Protein AF-A0A9P5LHM4-F1 (afdb_monomer_lite)

Structure (mmCIF, N/CA/C/O backbone):
data_AF-A0A9P5LHM4-F1
#
_entry.id   AF-A0A9P5LHM4-F1
#
loop_
_atom_site.group_PDB
_atom_site.id
_atom_site.type_symbol
_atom_site.label_atom_id
_atom_site.label_alt_id
_atom_site.label_comp_id
_atom_site.label_asym_id
_atom_site.label_entity_id
_atom_site.label_seq_id
_atom_site.pdbx_PDB_ins_code
_atom_site.Cartn_x
_atom_site.Cartn_y
_atom_site.Cartn_z
_atom_site.occupancy
_atom_site.B_iso_or_equiv
_atom_site.auth_seq_id
_atom_site.auth_comp_id
_atom_site.auth_asym_id
_atom_site.auth_atom_id
_atom_site.pdbx_PDB_model_num
ATOM 1 N N . MET A 1 1 ? -13.027 7.446 21.772 1.00 63.22 1 MET A N 1
ATOM 2 C CA . MET A 1 1 ? -14.160 8.403 21.860 1.00 63.22 1 MET A CA 1
ATOM 3 C C . MET A 1 1 ? -15.084 8.109 20.691 1.00 63.22 1 MET A C 1
ATOM 5 O O . MET A 1 1 ? -14.655 8.368 19.573 1.00 63.22 1 MET A O 1
ATOM 9 N N . PRO A 1 2 ? -16.276 7.528 20.906 1.00 82.62 2 PRO A N 1
ATOM 10 C CA . PRO A 1 2 ? -17.196 7.209 19.815 1.00 82.62 2 PRO A CA 1
ATOM 11 C C . PRO A 1 2 ? -17.713 8.481 19.130 1.00 82.62 2 PRO A C 1
ATOM 13 O O . PRO A 1 2 ? -17.819 9.539 19.759 1.00 82.62 2 PRO A O 1
ATOM 16 N N . PHE A 1 3 ? -18.059 8.381 17.847 1.00 92.81 3 PHE A N 1
ATOM 17 C CA . PHE A 1 3 ? -18.755 9.456 17.143 1.00 92.81 3 PHE A CA 1
ATOM 18 C C . PHE A 1 3 ? -20.231 9.526 17.564 1.00 92.81 3 PHE A C 1
ATOM 20 O O . PHE A 1 3 ? -20.843 8.526 17.933 1.00 92.81 3 PHE A O 1
ATOM 27 N N . ASN A 1 4 ? -20.813 10.727 17.521 1.00 93.38 4 ASN A N 1
ATOM 28 C CA . ASN A 1 4 ? -22.238 10.923 17.798 1.00 93.38 4 ASN A CA 1
ATOM 29 C C . ASN A 1 4 ? -23.108 10.531 16.590 1.00 93.38 4 ASN A C 1
ATOM 31 O O . ASN A 1 4 ? -22.633 10.471 15.455 1.00 93.38 4 ASN A O 1
ATOM 35 N N . ALA A 1 5 ? -24.404 10.316 16.833 1.00 95.25 5 ALA A N 1
ATOM 36 C CA . ALA A 1 5 ? -25.361 9.882 15.815 1.00 95.25 5 ALA A CA 1
ATOM 37 C C . ALA A 1 5 ? -25.428 10.813 14.587 1.00 95.25 5 ALA A C 1
ATOM 39 O O . ALA A 1 5 ? -25.642 10.337 13.474 1.00 95.25 5 ALA A O 1
ATOM 40 N N . GLN A 1 6 ? -25.205 12.121 14.757 1.00 96.06 6 GLN A N 1
ATOM 41 C CA . GLN A 1 6 ? -25.201 13.082 13.652 1.00 96.06 6 GLN A CA 1
ATOM 42 C C . GLN A 1 6 ? -23.987 12.880 12.729 1.00 96.06 6 GLN A C 1
ATOM 44 O O . GLN A 1 6 ? -24.151 12.862 11.513 1.00 96.06 6 GLN A O 1
ATOM 49 N N . VAL A 1 7 ? -22.791 12.662 13.291 1.00 96.69 7 VAL A N 1
ATOM 50 C CA . VAL A 1 7 ? -21.578 12.323 12.519 1.00 96.69 7 VAL A CA 1
ATOM 51 C C . VAL A 1 7 ? -21.738 10.969 11.825 1.00 96.69 7 VAL A C 1
ATOM 53 O O . VAL A 1 7 ? -21.475 10.867 10.632 1.00 96.69 7 VAL A O 1
ATOM 56 N N . LEU A 1 8 ? -22.236 9.950 12.533 1.00 98.19 8 LEU A N 1
ATOM 57 C CA . LEU A 1 8 ? -22.472 8.616 11.963 1.00 98.19 8 LEU A CA 1
ATOM 58 C C . LEU A 1 8 ? -23.497 8.643 10.814 1.00 98.19 8 LEU A C 1
ATOM 60 O O . LEU A 1 8 ? -23.310 7.965 9.806 1.00 98.19 8 LEU A O 1
ATOM 64 N N . SER A 1 9 ? -24.560 9.447 10.939 1.00 98.25 9 SER A N 1
ATOM 65 C CA . SER A 1 9 ? -25.549 9.645 9.870 1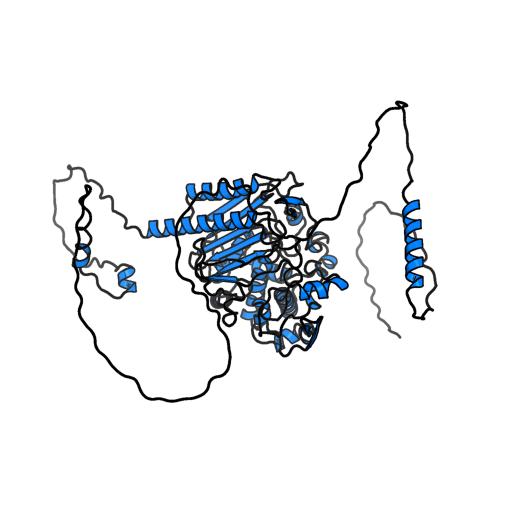.00 98.25 9 SER A CA 1
ATOM 66 C C . SER A 1 9 ? -24.970 10.406 8.674 1.00 98.25 9 SER A C 1
ATOM 68 O O . SER A 1 9 ? -25.300 10.077 7.538 1.00 98.25 9 SER A O 1
ATOM 70 N N . SER A 1 10 ? -24.099 11.389 8.918 1.00 98.50 10 SER A N 1
ATOM 71 C CA . SER A 1 10 ? -23.423 12.162 7.871 1.00 98.50 10 SER A CA 1
ATOM 72 C C . SER A 1 10 ? -22.474 11.278 7.051 1.00 98.50 10 SER A C 1
ATOM 74 O O . SER A 1 10 ? -22.652 11.158 5.842 1.00 98.50 10 SER A O 1
ATOM 76 N N . LEU A 1 11 ? -21.572 10.547 7.718 1.00 98.62 11 LEU A N 1
ATOM 77 C CA . LEU A 1 11 ? -20.643 9.605 7.079 1.00 98.62 11 LEU A CA 1
ATOM 78 C C . LEU A 1 11 ? -21.375 8.512 6.283 1.00 98.62 11 LEU A C 1
ATOM 80 O O . LEU A 1 11 ? -20.972 8.174 5.171 1.00 98.62 11 LEU A O 1
ATOM 84 N N . ARG A 1 12 ? -22.483 7.982 6.825 1.00 98.69 12 ARG A N 1
ATOM 85 C CA . ARG A 1 12 ? -23.341 7.014 6.123 1.00 98.69 12 ARG A CA 1
ATOM 86 C C . ARG A 1 12 ? -23.918 7.603 4.834 1.00 98.69 12 ARG A C 1
ATOM 88 O O . ARG A 1 12 ? -23.756 6.995 3.782 1.00 98.69 12 ARG A O 1
ATOM 95 N N . LYS A 1 13 ? -24.501 8.807 4.899 1.00 98.62 13 LYS A N 1
ATOM 96 C CA . LYS A 1 13 ? -25.061 9.502 3.727 1.00 98.62 13 LYS A CA 1
ATOM 97 C C . LYS A 1 13 ? -24.027 9.748 2.631 1.00 98.62 13 LYS A C 1
ATOM 99 O O . LYS A 1 13 ? -24.372 9.572 1.470 1.00 98.62 13 LYS A O 1
ATOM 104 N N . SER A 1 14 ? -22.789 10.110 2.969 1.00 98.50 14 SER A N 1
ATOM 105 C CA . SER A 1 14 ? -21.719 10.292 1.976 1.00 98.50 14 SER A CA 1
ATOM 106 C C . SER A 1 14 ? -21.415 9.006 1.204 1.00 98.50 14 SER A C 1
ATOM 108 O O . SER A 1 14 ? -21.361 9.012 -0.024 1.00 98.50 14 SER A O 1
ATOM 110 N N . VAL A 1 15 ? -21.273 7.887 1.920 1.00 98.69 15 VAL A N 1
ATOM 111 C CA . VAL A 1 15 ? -20.998 6.565 1.332 1.00 98.69 15 VAL A CA 1
ATOM 112 C C . VAL A 1 15 ? -22.192 6.054 0.513 1.00 98.69 15 VAL A C 1
ATOM 114 O O . VAL A 1 15 ? -21.998 5.564 -0.599 1.00 98.69 15 VAL A O 1
ATOM 117 N N . ASP A 1 16 ? -23.421 6.223 1.016 1.00 98.62 16 ASP A N 1
ATOM 118 C CA . ASP A 1 16 ? -24.655 5.873 0.299 1.00 98.62 16 ASP A CA 1
ATOM 119 C C . ASP A 1 16 ? -24.820 6.705 -0.986 1.00 98.62 16 ASP A C 1
ATOM 121 O O . ASP A 1 16 ? -25.101 6.156 -2.052 1.00 98.62 16 ASP A O 1
ATOM 125 N N . ALA A 1 17 ? -24.597 8.023 -0.916 1.00 98.38 17 ALA A N 1
ATOM 126 C CA . ALA A 1 17 ? -24.705 8.927 -2.059 1.00 98.38 17 ALA A CA 1
ATOM 127 C C . ALA A 1 17 ? -23.652 8.623 -3.135 1.00 98.38 17 ALA A C 1
ATOM 129 O O . ALA A 1 17 ? -23.994 8.548 -4.316 1.00 98.38 17 ALA A O 1
ATOM 130 N N . ALA A 1 18 ? -22.398 8.373 -2.744 1.00 98.00 18 ALA A N 1
ATOM 131 C CA . ALA A 1 18 ? -21.330 8.022 -3.680 1.00 98.00 18 ALA A CA 1
ATOM 132 C C . ALA A 1 18 ? -21.591 6.697 -4.429 1.00 98.00 18 ALA A C 1
ATOM 134 O O . ALA A 1 18 ? -21.129 6.532 -5.559 1.00 98.00 18 ALA A O 1
ATOM 135 N N . CYS A 1 19 ? -22.370 5.784 -3.834 1.00 98.25 19 CYS A N 1
ATOM 136 C CA . CYS A 1 19 ? -22.756 4.506 -4.443 1.00 98.25 19 CYS A CA 1
ATOM 137 C C . CYS A 1 19 ? -24.152 4.508 -5.103 1.00 98.25 19 CYS A C 1
ATOM 139 O O . CYS A 1 19 ? -24.600 3.468 -5.595 1.00 98.25 19 CYS A O 1
ATOM 141 N N . SER A 1 20 ? -24.857 5.647 -5.098 1.00 96.81 20 SER A N 1
ATOM 142 C CA . SER A 1 20 ? -26.255 5.739 -5.551 1.00 96.81 20 SER A CA 1
ATOM 143 C C . SER A 1 20 ? -26.417 5.568 -7.066 1.00 96.81 20 SER A C 1
ATOM 145 O O . SER A 1 20 ? -27.346 4.890 -7.505 1.00 96.81 20 SER A O 1
ATOM 147 N N . ASP A 1 21 ? -25.495 6.112 -7.865 1.00 95.00 21 ASP A N 1
ATOM 148 C CA . ASP A 1 21 ? -25.437 5.871 -9.307 1.00 95.00 21 ASP A CA 1
ATOM 149 C C . ASP A 1 21 ? -24.521 4.683 -9.630 1.00 95.00 21 ASP A C 1
ATOM 151 O O . ASP A 1 21 ? -23.305 4.727 -9.452 1.00 95.00 21 ASP A O 1
ATOM 155 N N . GLN A 1 22 ? -25.125 3.629 -10.169 1.00 93.19 22 GLN A N 1
ATOM 156 C CA . GLN A 1 22 ? -24.453 2.394 -10.568 1.00 93.19 22 GLN A CA 1
ATOM 157 C C . GLN A 1 22 ? -23.825 2.465 -11.975 1.00 93.19 22 GLN A C 1
ATOM 159 O O . GLN A 1 22 ? -23.113 1.535 -12.353 1.00 93.19 22 GLN A O 1
ATOM 164 N N . LYS A 1 23 ? -24.078 3.536 -12.750 1.00 93.38 23 LYS A N 1
ATOM 165 C CA . LYS A 1 23 ? -23.505 3.760 -14.088 1.00 93.38 23 LYS A CA 1
ATOM 166 C C . LYS A 1 23 ? -22.235 4.617 -14.037 1.00 93.38 23 LYS A C 1
ATOM 168 O O . LYS A 1 23 ? -21.245 4.226 -14.645 1.00 93.38 23 LYS A O 1
ATOM 173 N N . THR A 1 24 ? -22.253 5.761 -13.342 1.00 95.62 24 THR A N 1
ATOM 174 C CA . THR A 1 24 ? -21.130 6.731 -13.286 1.00 95.62 24 THR A CA 1
ATOM 175 C C . THR A 1 24 ? -20.666 7.100 -11.869 1.00 95.62 24 THR A C 1
ATOM 177 O O . THR A 1 24 ? -19.673 7.814 -11.711 1.00 95.62 24 THR A O 1
ATOM 180 N N . GLY A 1 25 ? -21.321 6.601 -10.818 1.00 96.31 25 GLY A N 1
ATOM 181 C CA . GLY A 1 25 ? -20.877 6.750 -9.427 1.00 96.31 25 GLY A CA 1
ATOM 182 C C . GLY A 1 25 ? -19.765 5.763 -9.057 1.00 96.31 25 GLY A C 1
ATOM 183 O O . GLY A 1 25 ? -18.826 5.537 -9.824 1.00 96.31 25 GLY A O 1
ATOM 184 N N . ILE A 1 26 ? -19.863 5.178 -7.864 1.00 98.25 26 ILE A N 1
ATOM 185 C CA . ILE A 1 26 ? -19.060 4.037 -7.404 1.00 98.25 26 ILE A CA 1
ATOM 186 C C . ILE A 1 26 ? -19.993 2.809 -7.384 1.00 98.25 26 ILE A C 1
ATOM 188 O O . ILE A 1 26 ? -21.100 2.919 -6.861 1.00 98.25 26 ILE A O 1
ATOM 192 N N . PRO A 1 27 ? -19.612 1.629 -7.918 1.00 96.88 27 PRO A N 1
ATOM 193 C CA . PRO A 1 27 ? -20.540 0.500 -8.000 1.00 96.88 27 PRO A CA 1
ATOM 194 C C . PRO A 1 27 ? -20.841 -0.063 -6.607 1.00 96.88 27 PRO A C 1
ATOM 196 O O . PRO A 1 27 ? -21.985 -0.389 -6.303 1.00 96.88 27 PRO A O 1
ATOM 199 N N . GLY A 1 28 ? -19.842 -0.078 -5.727 1.00 98.25 28 GLY A N 1
ATOM 200 C CA . GLY A 1 28 ? -20.020 -0.202 -4.290 1.00 98.25 28 GLY A CA 1
ATOM 201 C C . GLY A 1 28 ? -18.721 0.074 -3.540 1.00 98.25 28 GLY A C 1
ATOM 202 O O . GLY A 1 28 ? -17.626 -0.091 -4.086 1.00 98.25 28 GLY A O 1
ATOM 203 N N . ALA A 1 29 ? -18.847 0.501 -2.288 1.00 98.62 29 ALA A N 1
ATOM 204 C CA . ALA A 1 29 ? -17.729 0.859 -1.423 1.00 98.62 29 ALA A CA 1
ATOM 205 C C . ALA A 1 29 ? -17.921 0.325 -0.004 1.00 98.62 29 ALA A C 1
ATOM 207 O O . ALA A 1 29 ? -19.048 0.160 0.464 1.00 98.62 29 ALA A O 1
ATOM 208 N N . THR A 1 30 ? -16.804 0.116 0.691 1.00 98.88 30 THR A N 1
ATOM 209 C CA . THR A 1 30 ? -16.757 -0.161 2.131 1.00 98.88 30 THR A CA 1
ATOM 210 C C . THR A 1 30 ? -15.857 0.865 2.796 1.00 98.88 30 THR A C 1
ATOM 212 O O . THR A 1 30 ? -14.770 1.155 2.297 1.00 98.88 30 THR A O 1
ATOM 215 N N . VAL A 1 31 ? -16.302 1.406 3.927 1.00 98.88 31 VAL A N 1
ATOM 216 C CA . VAL A 1 31 ? -15.553 2.378 4.724 1.00 98.88 31 VAL A CA 1
ATOM 217 C C . VAL A 1 31 ? -15.452 1.885 6.158 1.00 98.88 31 VAL A C 1
ATOM 219 O O . VAL A 1 31 ? -16.455 1.508 6.769 1.00 98.88 31 VAL A O 1
ATOM 222 N N . VAL A 1 32 ? -14.235 1.921 6.699 1.00 98.88 32 VAL A N 1
ATOM 223 C CA . VAL A 1 32 ? -13.934 1.591 8.095 1.00 98.88 32 VAL A CA 1
ATOM 224 C C . VAL A 1 32 ? -13.086 2.710 8.686 1.00 98.88 32 VAL A C 1
ATOM 226 O O . VAL A 1 32 ? -12.104 3.136 8.085 1.00 98.88 32 VAL A O 1
ATOM 229 N N . VAL A 1 33 ? -13.445 3.168 9.880 1.00 98.81 33 VAL A N 1
ATOM 230 C CA . VAL A 1 33 ? -12.658 4.099 10.695 1.00 98.81 33 VAL A CA 1
ATOM 231 C C . VAL A 1 33 ? -12.522 3.478 12.078 1.00 98.81 33 VAL A C 1
ATOM 233 O O . VAL A 1 33 ? -13.529 3.124 12.688 1.00 98.81 33 VAL A O 1
ATOM 236 N N . ILE A 1 34 ? -11.296 3.346 12.578 1.00 98.44 34 ILE A N 1
ATOM 237 C CA . ILE A 1 34 ? -10.966 2.651 13.826 1.00 98.44 34 ILE A CA 1
ATOM 238 C C . ILE A 1 34 ? -10.227 3.583 14.793 1.00 98.44 34 ILE A C 1
ATOM 240 O O . ILE A 1 34 ? -9.392 4.401 14.395 1.00 98.44 34 ILE A O 1
ATOM 244 N N . GLY A 1 35 ? -10.559 3.479 16.077 1.00 97.75 35 GLY A N 1
ATOM 245 C CA . GLY A 1 35 ? -9.914 4.236 17.144 1.00 97.75 35 GLY A CA 1
ATOM 246 C C . GLY A 1 35 ? -8.659 3.549 17.676 1.00 97.75 35 GLY A C 1
ATOM 247 O O . GLY A 1 35 ? -8.461 2.344 17.520 1.00 97.75 35 GLY A O 1
ATOM 248 N N . LYS A 1 36 ? -7.824 4.309 18.392 1.00 95.81 36 LYS A N 1
ATOM 249 C CA . LYS A 1 36 ? -6.667 3.783 19.138 1.00 95.81 36 LYS A CA 1
ATOM 250 C C . LYS A 1 36 ? -7.044 2.750 20.218 1.00 95.81 36 LYS A C 1
ATOM 252 O O . LYS A 1 36 ? -6.199 1.975 20.637 1.00 95.81 36 LYS A O 1
ATOM 257 N N . ASP A 1 37 ? -8.303 2.670 20.633 1.00 95.31 37 ASP A N 1
ATOM 258 C CA . ASP A 1 37 ? -8.833 1.593 21.484 1.00 95.31 37 ASP A CA 1
ATOM 259 C C . ASP A 1 37 ? -9.120 0.280 20.724 1.00 95.31 37 ASP A C 1
ATOM 261 O O . ASP A 1 37 ? -9.484 -0.722 21.337 1.00 95.31 37 ASP A O 1
ATOM 265 N N . GLY A 1 38 ? -8.959 0.257 19.397 1.00 95.56 38 GLY A N 1
ATOM 266 C CA . GLY A 1 38 ? -9.309 -0.883 18.551 1.00 95.56 38 GLY A CA 1
ATOM 267 C C . GLY A 1 38 ? -10.817 -1.126 18.465 1.00 95.56 38 GLY A C 1
ATOM 268 O O . GLY A 1 38 ? -11.233 -2.274 18.302 1.00 95.56 38 GLY A O 1
ATOM 269 N N . ASN A 1 39 ? -11.635 -0.083 18.638 1.00 95.88 39 ASN A N 1
ATOM 270 C CA . ASN A 1 39 ? -13.064 -0.104 18.333 1.00 95.88 39 ASN A CA 1
ATOM 271 C C . ASN A 1 39 ? -13.333 0.608 17.003 1.00 95.88 39 ASN A C 1
ATOM 273 O O . ASN A 1 39 ? -12.761 1.667 16.731 1.00 95.88 39 ASN A O 1
ATOM 277 N N . ASP A 1 40 ? -14.254 0.060 16.213 1.00 96.44 40 ASP A N 1
ATOM 278 C CA . ASP A 1 40 ? -14.797 0.727 15.031 1.00 96.44 40 ASP A CA 1
ATOM 279 C C . ASP A 1 40 ? -15.512 2.021 15.471 1.00 96.44 40 ASP A C 1
ATOM 281 O O . ASP A 1 40 ? -16.478 1.994 16.235 1.00 96.44 40 ASP A O 1
ATOM 285 N N . LEU A 1 41 ? -15.023 3.169 15.001 1.00 97.81 41 LEU A N 1
ATOM 286 C CA . LEU A 1 41 ? -15.649 4.482 15.187 1.00 97.81 41 LEU A CA 1
ATOM 287 C C . LEU A 1 41 ? -16.732 4.739 14.135 1.00 97.81 41 LEU A C 1
ATOM 289 O O . LEU A 1 41 ? -17.694 5.454 14.409 1.00 97.81 41 LEU A O 1
ATOM 293 N N . PHE A 1 42 ? -16.569 4.163 12.942 1.00 98.62 42 PHE A N 1
ATOM 294 C CA . PHE A 1 42 ? -17.568 4.120 11.879 1.00 98.62 42 PHE A CA 1
ATOM 295 C C . PHE A 1 42 ? -17.296 2.919 10.969 1.00 98.62 42 PHE A C 1
ATOM 297 O O . PHE A 1 42 ? -16.164 2.720 10.532 1.00 98.62 42 PHE A O 1
ATOM 304 N N . THR A 1 43 ? -18.339 2.158 10.646 1.00 98.38 43 THR A N 1
ATOM 305 C CA . THR A 1 43 ? -18.317 1.129 9.602 1.00 98.38 43 THR A CA 1
ATOM 306 C C . THR A 1 43 ? -19.586 1.180 8.770 1.00 98.38 43 THR A C 1
ATOM 308 O O . THR A 1 43 ? -20.697 1.284 9.302 1.00 98.38 43 THR A O 1
ATOM 311 N N . HIS A 1 44 ? -19.424 1.124 7.449 1.00 98.75 44 HIS A N 1
ATOM 312 C CA . HIS A 1 44 ? -20.537 1.044 6.507 1.00 98.75 44 HIS A CA 1
ATOM 313 C C . HIS A 1 44 ? -20.098 0.477 5.151 1.00 98.75 44 HIS A C 1
ATOM 315 O O . HIS A 1 44 ? -18.931 0.593 4.775 1.00 98.75 44 HIS A O 1
ATOM 321 N N . SER A 1 45 ? -21.055 -0.080 4.411 1.00 98.75 45 SER A N 1
ATOM 322 C CA . SER A 1 45 ? -20.895 -0.527 3.026 1.00 98.75 45 SER A CA 1
ATOM 323 C C . SER A 1 45 ? -22.153 -0.184 2.230 1.00 98.75 45 SER A C 1
ATOM 325 O O . SER A 1 45 ? -23.263 -0.336 2.741 1.00 98.75 45 SER A O 1
ATOM 327 N N . ALA A 1 46 ? -21.983 0.274 0.990 1.00 98.75 46 ALA A N 1
ATOM 328 C CA . ALA A 1 46 ? -23.078 0.688 0.112 1.00 98.75 46 ALA A CA 1
ATOM 329 C C . ALA A 1 46 ? -22.837 0.267 -1.345 1.00 98.75 46 ALA A C 1
ATOM 331 O O . ALA A 1 46 ? -21.708 -0.025 -1.743 1.00 98.75 46 ALA A O 1
ATOM 332 N N . GLY A 1 47 ? -23.907 0.250 -2.144 1.00 98.19 47 GLY A N 1
ATOM 333 C CA . GLY A 1 47 ? -23.886 -0.234 -3.525 1.00 98.19 47 GLY A CA 1
ATOM 334 C C . GLY A 1 47 ? -23.868 -1.764 -3.622 1.00 98.19 47 GLY A C 1
ATOM 335 O O . GLY A 1 47 ? -24.415 -2.464 -2.767 1.00 98.19 47 GLY A O 1
ATOM 336 N N . LYS A 1 48 ? -23.247 -2.284 -4.680 1.00 98.00 48 LYS A N 1
ATOM 337 C CA . LYS A 1 48 ? -23.177 -3.707 -5.038 1.00 98.00 48 LYS A CA 1
ATOM 338 C C . LYS A 1 48 ? -21.738 -4.214 -5.079 1.00 98.00 48 LYS A C 1
ATOM 340 O O . LYS A 1 48 ? -20.802 -3.435 -5.242 1.00 98.00 48 LYS A O 1
ATOM 345 N N . ARG A 1 49 ? -21.559 -5.540 -5.045 1.00 95.81 49 ARG A N 1
ATOM 346 C CA . ARG A 1 49 ? -20.250 -6.189 -5.277 1.00 95.81 49 ARG A CA 1
ATOM 347 C C . ARG A 1 49 ? -19.648 -5.890 -6.657 1.00 95.81 49 ARG A C 1
ATOM 349 O O . ARG A 1 49 ? -18.435 -6.003 -6.815 1.00 95.81 49 ARG A O 1
ATOM 356 N N . GLY A 1 50 ? -20.474 -5.513 -7.635 1.00 95.06 50 GLY A N 1
ATOM 357 C CA . GLY A 1 50 ? -20.045 -4.978 -8.927 1.00 95.06 50 GLY A CA 1
ATOM 358 C C . GLY A 1 50 ? -21.204 -4.700 -9.881 1.00 95.06 50 GLY A C 1
ATOM 359 O O . GLY A 1 50 ? -22.323 -5.139 -9.624 1.00 95.06 50 GLY A O 1
ATOM 360 N N . VAL A 1 51 ? -20.939 -4.003 -10.992 1.00 94.31 51 VAL A N 1
ATOM 361 C CA . VAL A 1 51 ? -21.981 -3.534 -11.938 1.00 94.31 51 VAL A CA 1
ATOM 362 C C . VAL A 1 51 ? -22.807 -4.662 -12.570 1.00 94.31 51 VAL A C 1
ATOM 364 O O . VAL A 1 51 ? -24.002 -4.489 -12.795 1.00 94.31 51 VAL A O 1
ATOM 367 N N . VAL A 1 52 ? -22.195 -5.830 -12.804 1.00 93.06 52 VAL A N 1
ATOM 368 C CA . VAL A 1 52 ? -22.870 -7.042 -13.315 1.00 93.06 52 VAL A CA 1
ATOM 369 C C . VAL A 1 52 ? -23.446 -7.937 -12.212 1.00 93.06 52 VAL A C 1
ATOM 371 O O . VAL A 1 52 ? -24.210 -8.854 -12.505 1.00 93.06 52 VAL A O 1
ATOM 374 N N . SER A 1 53 ? -23.100 -7.687 -10.946 1.00 93.50 53 SER A N 1
ATOM 375 C CA . SER A 1 53 ? -23.625 -8.454 -9.816 1.00 93.50 53 SER A CA 1
ATOM 376 C C . SER A 1 53 ? -24.973 -7.899 -9.347 1.00 93.50 53 SER A C 1
ATOM 378 O O . SER A 1 53 ? -25.285 -6.715 -9.507 1.00 93.50 53 SER A O 1
ATOM 380 N N . LYS A 1 54 ? -25.782 -8.767 -8.737 1.00 93.38 54 LYS A N 1
ATOM 381 C CA . LYS A 1 54 ? -26.994 -8.381 -7.998 1.00 93.38 54 LYS A CA 1
ATOM 382 C C . LYS A 1 54 ? -26.744 -8.286 -6.489 1.00 93.38 54 LYS A C 1
ATOM 384 O O . LYS A 1 54 ? -27.576 -7.722 -5.785 1.00 93.38 54 LYS A O 1
ATOM 389 N N . ASP A 1 55 ? -25.610 -8.794 -6.012 1.00 96.94 55 ASP A N 1
ATOM 390 C CA . ASP A 1 55 ? -25.278 -8.854 -4.591 1.00 96.94 55 ASP A CA 1
ATOM 391 C C . ASP A 1 55 ? -24.970 -7.456 -4.028 1.00 96.94 55 ASP A C 1
ATOM 393 O O . ASP A 1 55 ? -24.211 -6.704 -4.656 1.00 96.94 55 ASP A O 1
ATOM 397 N N . PRO A 1 56 ? -25.470 -7.110 -2.828 1.00 97.81 56 PRO A N 1
ATOM 398 C CA . PRO A 1 56 ? -25.095 -5.876 -2.149 1.00 97.81 56 PRO A CA 1
ATOM 399 C C . PRO A 1 56 ? -23.617 -5.897 -1.740 1.00 97.81 56 PRO A C 1
ATOM 401 O O . PRO A 1 56 ? -23.047 -6.951 -1.459 1.00 97.81 56 PRO A O 1
ATOM 404 N N . MET A 1 57 ? -23.002 -4.719 -1.654 1.00 98.19 57 MET A N 1
ATOM 405 C CA . MET A 1 57 ? -21.711 -4.567 -0.988 1.00 98.19 57 MET A CA 1
ATOM 406 C C . MET A 1 57 ? -21.909 -4.700 0.528 1.00 98.19 57 MET A C 1
ATOM 408 O O . MET A 1 57 ? -22.753 -4.008 1.097 1.00 98.19 57 MET A O 1
ATOM 412 N N . THR A 1 58 ? -21.138 -5.559 1.196 1.00 98.44 58 THR A N 1
ATOM 413 C CA . THR A 1 58 ? -21.254 -5.795 2.644 1.00 98.44 58 THR A CA 1
ATOM 414 C C . THR A 1 58 ? -19.918 -5.587 3.356 1.00 98.44 58 THR A C 1
ATOM 416 O O . THR A 1 58 ? -18.859 -5.541 2.729 1.00 98.44 58 THR A O 1
ATOM 419 N N . LEU A 1 59 ? -19.953 -5.514 4.691 1.00 98.25 59 LEU A N 1
ATOM 420 C CA . LEU A 1 59 ? -18.739 -5.499 5.516 1.00 98.25 59 LEU A CA 1
ATOM 421 C C . LEU A 1 59 ? -17.941 -6.814 5.419 1.00 98.25 59 LEU A C 1
ATOM 423 O O . LEU A 1 59 ? -16.778 -6.845 5.811 1.00 98.25 59 LEU A O 1
ATOM 427 N N . ASP A 1 60 ? -18.546 -7.883 4.894 1.00 98.19 60 ASP A N 1
ATOM 428 C CA . ASP A 1 60 ? -17.925 -9.191 4.670 1.00 98.19 60 ASP A CA 1
ATOM 429 C C . ASP A 1 60 ? -17.350 -9.360 3.254 1.00 98.19 60 ASP A C 1
ATOM 431 O O . ASP A 1 60 ? -16.773 -10.410 2.963 1.00 98.19 60 ASP A O 1
ATOM 435 N N . THR A 1 61 ? -17.469 -8.355 2.377 1.00 98.69 61 THR A N 1
ATOM 436 C CA . THR A 1 61 ? -16.827 -8.379 1.057 1.00 98.69 61 THR A CA 1
ATOM 437 C C . THR A 1 61 ? -15.301 -8.409 1.198 1.00 98.69 61 THR A C 1
ATOM 439 O O . THR A 1 61 ? -14.706 -7.589 1.905 1.00 98.69 61 THR A O 1
ATOM 442 N N . ILE A 1 62 ? -14.653 -9.315 0.464 1.00 98.81 62 ILE A N 1
ATOM 443 C CA . ILE A 1 62 ? -13.194 -9.351 0.317 1.00 98.81 62 ILE A CA 1
ATOM 444 C C . ILE A 1 62 ? -12.772 -8.414 -0.816 1.00 98.81 62 ILE A C 1
ATOM 446 O O . ILE A 1 62 ? -13.346 -8.434 -1.904 1.00 98.81 62 ILE A O 1
ATOM 450 N N . TYR A 1 63 ? -11.736 -7.618 -0.574 1.00 98.81 63 TYR A N 1
ATOM 451 C CA . TYR A 1 63 ? -11.132 -6.715 -1.548 1.00 98.81 63 TYR A CA 1
ATOM 452 C C . TYR A 1 63 ? -9.724 -7.189 -1.909 1.00 98.81 63 TYR A C 1
ATOM 454 O O . TYR A 1 63 ? -8.982 -7.658 -1.042 1.00 98.81 63 TYR A O 1
ATOM 462 N N . TRP A 1 64 ? -9.317 -7.008 -3.168 1.00 98.81 64 TRP A N 1
ATOM 463 C CA . TRP A 1 64 ? -7.897 -7.020 -3.506 1.00 98.81 64 TRP A CA 1
ATOM 464 C C . TRP A 1 64 ? -7.272 -5.702 -3.050 1.00 98.81 64 TRP A C 1
ATOM 466 O O . TRP A 1 64 ? -7.687 -4.614 -3.460 1.00 98.81 64 TRP A O 1
ATOM 476 N N . MET A 1 65 ? -6.289 -5.806 -2.158 1.00 98.75 65 MET A N 1
ATOM 477 C CA . MET A 1 65 ? -5.704 -4.661 -1.463 1.00 98.75 65 MET A CA 1
ATOM 478 C C . MET A 1 65 ? -4.582 -3.997 -2.266 1.00 98.75 65 MET A C 1
ATOM 480 O O . MET A 1 65 ? -4.191 -2.872 -1.948 1.00 98.75 65 MET A O 1
ATOM 484 N N . ALA A 1 66 ? -4.053 -4.682 -3.290 1.00 98.69 66 ALA A N 1
ATOM 485 C CA . ALA A 1 66 ? -2.938 -4.233 -4.121 1.00 98.69 66 ALA A CA 1
ATOM 486 C C . ALA A 1 66 ? -1.833 -3.575 -3.265 1.00 98.69 66 ALA A C 1
ATOM 488 O O . ALA A 1 66 ? -1.410 -4.143 -2.257 1.00 98.69 66 ALA A O 1
ATOM 489 N N . SER A 1 67 ? -1.393 -2.364 -3.612 1.00 98.62 67 SER A N 1
ATOM 490 C CA . SER A 1 67 ? -0.335 -1.622 -2.912 1.00 98.62 67 SER A CA 1
ATOM 491 C C . SER A 1 67 ? -0.549 -1.333 -1.415 1.00 98.62 67 SER A C 1
ATOM 493 O O . SER A 1 67 ? 0.427 -0.995 -0.746 1.00 98.62 67 SER A O 1
ATOM 495 N N . CYS A 1 68 ? -1.732 -1.554 -0.825 1.00 98.81 68 CYS A N 1
ATOM 496 C CA . CYS A 1 68 ? -1.872 -1.567 0.640 1.00 98.81 68 CYS A CA 1
ATOM 497 C C . CYS A 1 68 ? -1.131 -2.755 1.296 1.00 98.81 68 CYS A C 1
ATOM 499 O O . CYS A 1 68 ? -0.737 -2.669 2.458 1.00 98.81 68 CYS A O 1
ATOM 501 N N . THR A 1 69 ? -0.858 -3.831 0.544 1.00 98.94 69 THR A N 1
ATOM 502 C CA . THR A 1 69 ? -0.008 -4.968 0.963 1.00 98.94 69 THR A CA 1
ATOM 503 C C . THR A 1 69 ? 1.341 -4.510 1.511 1.00 98.94 69 THR A C 1
ATOM 505 O O . THR A 1 69 ? 1.843 -5.094 2.470 1.00 98.94 69 THR A O 1
ATOM 508 N N . LYS A 1 70 ? 1.902 -3.432 0.947 1.00 98.94 70 LYS A N 1
ATOM 509 C CA . LYS A 1 70 ? 3.243 -2.938 1.270 1.00 98.94 70 LYS A CA 1
ATOM 510 C C . LYS A 1 70 ? 3.427 -2.648 2.762 1.00 98.94 70 LYS A C 1
ATOM 512 O O . LYS A 1 70 ? 4.473 -2.991 3.299 1.00 98.94 70 LYS A O 1
ATOM 517 N N . MET A 1 71 ? 2.396 -2.138 3.443 1.00 98.75 71 MET A N 1
ATOM 518 C CA . MET A 1 71 ? 2.405 -1.907 4.896 1.00 98.75 71 MET A CA 1
ATOM 519 C C . MET A 1 71 ? 2.589 -3.210 5.690 1.00 98.75 71 MET A C 1
ATOM 521 O O . MET A 1 71 ? 3.381 -3.260 6.631 1.00 98.75 71 MET A O 1
ATOM 525 N N . LEU A 1 72 ? 1.916 -4.288 5.272 1.00 98.94 72 LEU A N 1
ATOM 526 C CA . LEU A 1 72 ? 2.012 -5.608 5.902 1.00 98.94 72 LEU A CA 1
ATOM 527 C C . LEU A 1 72 ? 3.396 -6.226 5.670 1.00 98.94 72 LEU A C 1
ATOM 529 O O . LEU A 1 72 ? 4.014 -6.715 6.615 1.00 98.94 72 LEU A O 1
ATOM 533 N N . THR A 1 73 ? 3.919 -6.136 4.443 1.00 98.94 73 THR A N 1
ATOM 534 C CA . THR A 1 73 ? 5.296 -6.545 4.118 1.00 98.94 73 THR A CA 1
ATOM 535 C C . THR A 1 73 ? 6.311 -5.749 4.937 1.00 98.94 73 THR A C 1
ATOM 537 O O . THR A 1 73 ? 7.229 -6.333 5.503 1.00 98.94 73 THR A O 1
ATOM 540 N N . GLY A 1 74 ? 6.106 -4.437 5.097 1.00 98.88 74 GLY A N 1
ATOM 541 C CA . GLY A 1 74 ? 6.913 -3.576 5.960 1.00 98.88 74 GLY A CA 1
ATOM 542 C C . GLY A 1 74 ? 6.941 -4.055 7.412 1.00 98.88 74 GLY A C 1
ATOM 543 O O . GLY A 1 74 ? 8.022 -4.235 7.969 1.00 98.88 74 GLY A O 1
ATOM 544 N N . VAL A 1 75 ? 5.776 -4.339 8.008 1.00 98.94 75 VAL A N 1
ATOM 545 C CA . VAL A 1 75 ? 5.681 -4.934 9.356 1.00 98.94 75 VAL A CA 1
ATOM 546 C C . VAL A 1 75 ? 6.456 -6.255 9.432 1.00 98.94 75 VAL A C 1
ATOM 548 O O . VAL A 1 75 ? 7.245 -6.446 10.356 1.00 98.94 75 VAL A O 1
ATOM 551 N N . ALA A 1 76 ? 6.286 -7.144 8.452 1.00 98.94 76 ALA A N 1
ATOM 552 C CA . ALA A 1 76 ? 6.924 -8.460 8.432 1.00 98.94 76 ALA A CA 1
ATOM 553 C C . ALA A 1 76 ? 8.460 -8.387 8.286 1.00 98.94 76 ALA A C 1
ATOM 555 O O . ALA A 1 76 ? 9.187 -9.038 9.040 1.00 98.94 76 ALA A O 1
ATOM 556 N N . CYS A 1 77 ? 8.975 -7.542 7.385 1.00 98.94 77 CYS A N 1
ATOM 557 C CA . CYS A 1 77 ? 10.411 -7.278 7.261 1.00 98.94 77 CYS A CA 1
ATOM 558 C C . CYS A 1 77 ? 10.976 -6.692 8.563 1.00 98.94 77 CYS A C 1
ATOM 560 O O . CYS A 1 77 ? 12.028 -7.128 9.031 1.00 98.94 77 CYS A O 1
ATOM 562 N N . MET A 1 78 ? 10.260 -5.757 9.196 1.00 98.94 78 MET A N 1
ATOM 563 C CA . MET A 1 78 ? 10.704 -5.142 10.447 1.00 98.94 78 MET A CA 1
ATOM 564 C C . MET A 1 78 ? 10.672 -6.105 11.645 1.00 98.94 78 MET A C 1
ATOM 566 O O . MET A 1 78 ? 11.547 -6.011 12.506 1.00 98.94 78 MET A O 1
ATOM 570 N N . GLN A 1 79 ? 9.779 -7.103 11.666 1.00 98.88 79 GLN A N 1
ATOM 571 C CA . GLN A 1 79 ? 9.850 -8.211 12.631 1.00 98.88 79 GLN A CA 1
ATOM 572 C C . GLN A 1 79 ? 11.139 -9.040 12.490 1.00 98.88 79 GLN A C 1
ATOM 574 O O . GLN A 1 79 ? 11.653 -9.533 13.494 1.00 98.88 79 GLN A O 1
ATOM 579 N N . LEU A 1 80 ? 11.687 -9.195 11.279 1.00 98.94 80 LEU A N 1
ATOM 580 C CA . LEU A 1 80 ? 12.991 -9.840 11.080 1.00 98.94 80 LEU A CA 1
ATOM 581 C C . LEU A 1 80 ? 14.170 -8.914 11.410 1.00 98.94 80 LEU A C 1
ATOM 583 O O . LEU A 1 80 ? 15.188 -9.404 11.899 1.00 98.94 80 LEU A O 1
ATOM 587 N N . VAL A 1 81 ? 14.028 -7.597 11.222 1.00 98.94 81 VAL A N 1
ATOM 588 C CA . VAL A 1 81 ? 15.023 -6.602 11.673 1.00 98.94 81 VAL A CA 1
ATOM 589 C C . VAL A 1 81 ? 15.129 -6.580 13.202 1.00 98.94 81 VAL A C 1
ATOM 591 O O . VAL A 1 81 ? 16.235 -6.574 13.738 1.00 98.94 81 VAL A O 1
ATOM 594 N N . GLU A 1 82 ? 14.011 -6.669 13.931 1.00 98.56 82 GLU A N 1
ATOM 595 C CA . GLU A 1 82 ? 14.027 -6.799 15.399 1.00 98.56 82 GLU A CA 1
ATOM 596 C C . GLU A 1 82 ? 14.738 -8.061 15.898 1.00 98.56 82 GLU A C 1
ATOM 598 O O . GLU A 1 82 ? 15.346 -8.041 16.969 1.00 98.56 82 GLU A O 1
ATOM 603 N N . ARG A 1 83 ? 14.664 -9.149 15.124 1.00 98.50 83 ARG A N 1
ATOM 604 C CA . ARG A 1 83 ? 15.325 -10.431 15.412 1.00 98.50 83 ARG A CA 1
ATOM 605 C C . ARG A 1 83 ? 16.795 -10.454 14.964 1.00 98.50 83 ARG A C 1
ATOM 607 O O . ARG A 1 83 ? 17.462 -11.460 15.176 1.00 98.50 83 ARG A O 1
ATOM 614 N N . GLY A 1 84 ? 17.292 -9.389 14.325 1.00 98.44 84 GLY A N 1
ATOM 615 C CA . GLY A 1 84 ? 18.635 -9.327 13.733 1.00 98.44 84 GLY A CA 1
ATOM 616 C C . GLY A 1 84 ? 18.838 -10.235 12.511 1.00 98.44 84 GLY A C 1
ATOM 617 O O . GLY A 1 84 ? 19.973 -10.431 12.086 1.00 98.44 84 GLY A O 1
ATOM 618 N N . ILE A 1 85 ? 17.752 -10.795 11.964 1.00 98.75 85 ILE A N 1
ATOM 619 C CA . ILE A 1 85 ? 17.756 -11.728 10.826 1.00 98.75 85 ILE A CA 1
ATOM 620 C C . ILE A 1 85 ? 17.845 -10.964 9.503 1.00 98.75 85 ILE A C 1
ATOM 622 O O . ILE A 1 85 ? 18.572 -11.383 8.609 1.00 98.75 85 ILE A O 1
ATOM 626 N N . LEU A 1 86 ? 17.127 -9.841 9.399 1.00 98.81 86 LEU A N 1
ATOM 627 C CA . LEU A 1 86 ? 17.288 -8.861 8.326 1.00 98.81 86 LEU A CA 1
ATOM 628 C C . LEU A 1 86 ? 17.998 -7.609 8.851 1.00 98.81 86 LEU A C 1
ATOM 630 O O . LEU A 1 86 ? 17.939 -7.287 10.037 1.00 98.81 86 LEU A O 1
ATOM 634 N N . LYS A 1 87 ? 18.639 -6.864 7.950 1.00 98.69 87 LYS A N 1
ATOM 635 C CA . LYS A 1 87 ? 19.339 -5.608 8.252 1.00 98.69 87 LYS A CA 1
ATOM 636 C C . LYS A 1 87 ? 18.902 -4.523 7.272 1.00 98.69 87 LYS A C 1
ATOM 638 O O . LYS A 1 87 ? 18.888 -4.762 6.071 1.00 98.69 87 LYS A O 1
ATOM 643 N N . LEU A 1 88 ? 18.579 -3.327 7.771 1.00 98.81 88 LEU A N 1
ATOM 644 C CA . LEU A 1 88 ? 18.123 -2.213 6.927 1.00 98.81 88 LEU A CA 1
ATOM 645 C C . LEU A 1 88 ? 19.214 -1.694 5.978 1.00 98.81 88 LEU A C 1
ATOM 647 O O . LEU A 1 88 ? 18.937 -1.469 4.804 1.00 98.81 88 LEU A O 1
ATOM 651 N N . ASP A 1 89 ? 20.440 -1.529 6.472 1.00 98.62 89 ASP A N 1
ATOM 652 C CA . ASP A 1 89 ? 21.504 -0.781 5.780 1.00 98.62 89 ASP A CA 1
ATOM 653 C C . ASP A 1 89 ? 22.651 -1.660 5.249 1.00 98.62 89 ASP A C 1
ATOM 655 O O . ASP A 1 89 ? 23.578 -1.164 4.615 1.00 98.62 89 ASP A O 1
ATOM 659 N N . ASP A 1 90 ? 22.588 -2.973 5.473 1.00 98.62 90 ASP A N 1
ATOM 660 C CA . ASP A 1 90 ? 23.599 -3.930 5.013 1.00 98.62 90 ASP A CA 1
ATOM 661 C C . ASP A 1 90 ? 23.212 -4.494 3.639 1.00 98.62 90 ASP A C 1
ATOM 663 O O . ASP A 1 90 ? 22.484 -5.485 3.517 1.00 98.62 90 ASP A O 1
ATOM 667 N N . GLY A 1 91 ? 23.693 -3.823 2.592 1.00 98.50 91 GLY A N 1
ATOM 668 C CA . GLY A 1 91 ? 23.482 -4.249 1.211 1.00 98.50 91 GLY A CA 1
ATOM 669 C C . GLY A 1 91 ? 24.227 -5.531 0.832 1.00 98.50 91 GLY A C 1
ATOM 670 O O . GLY A 1 91 ? 23.814 -6.200 -0.107 1.00 98.50 91 GLY A O 1
ATOM 671 N N . GLU A 1 92 ? 25.282 -5.930 1.555 1.00 98.56 92 GLU A N 1
ATOM 672 C CA . GLU A 1 92 ? 25.956 -7.209 1.282 1.00 98.56 92 GLU A CA 1
ATOM 673 C C . GLU A 1 92 ? 25.103 -8.385 1.753 1.00 98.56 92 GLU A C 1
ATOM 675 O O . GLU A 1 92 ? 24.905 -9.356 1.026 1.00 98.56 92 GLU A O 1
ATOM 680 N N . HIS A 1 93 ? 24.535 -8.267 2.952 1.00 98.62 93 HIS A N 1
ATOM 681 C CA . HIS A 1 93 ? 23.562 -9.214 3.474 1.00 98.62 93 HIS A CA 1
ATOM 682 C C . HIS A 1 93 ? 22.328 -9.328 2.560 1.00 98.62 93 HIS A C 1
ATOM 684 O O . HIS A 1 93 ? 21.913 -10.447 2.256 1.00 98.62 93 HIS A O 1
ATOM 690 N N . LEU A 1 94 ? 21.782 -8.205 2.067 1.00 98.69 94 LEU A N 1
ATOM 691 C CA . LEU A 1 94 ? 20.651 -8.246 1.134 1.00 98.69 94 LEU A CA 1
ATOM 692 C C . LEU A 1 94 ? 21.028 -8.901 -0.204 1.00 98.69 94 LEU A C 1
ATOM 694 O O . LEU A 1 94 ? 20.316 -9.794 -0.653 1.00 98.69 94 LEU A O 1
ATOM 698 N N . GLU A 1 95 ? 22.145 -8.515 -0.824 1.00 98.00 95 GLU A N 1
ATOM 699 C CA . GLU A 1 95 ? 22.606 -9.107 -2.088 1.00 98.00 95 GLU A CA 1
ATOM 700 C C . GLU A 1 95 ? 23.067 -10.572 -1.939 1.00 98.00 95 GLU A C 1
ATOM 702 O O . GLU A 1 95 ? 23.144 -11.300 -2.924 1.00 98.00 95 GLU A O 1
ATOM 707 N N . ASN A 1 96 ? 23.361 -11.055 -0.729 1.00 98.44 96 ASN A N 1
ATOM 708 C CA . ASN A 1 96 ? 23.637 -12.476 -0.489 1.00 98.44 96 ASN A CA 1
ATOM 709 C C . ASN A 1 96 ? 22.358 -13.304 -0.266 1.00 98.44 96 ASN A C 1
ATOM 711 O O . ASN A 1 96 ? 22.348 -14.488 -0.595 1.00 98.44 96 ASN A O 1
ATOM 715 N N . LEU A 1 97 ? 21.266 -12.694 0.212 1.00 98.50 97 LEU A N 1
ATOM 716 C CA . LEU A 1 97 ? 19.921 -13.288 0.161 1.00 98.50 97 LEU A CA 1
ATOM 717 C C . LEU A 1 97 ? 19.326 -13.225 -1.256 1.00 98.50 97 LEU A C 1
ATOM 719 O O . LEU A 1 97 ? 18.616 -14.132 -1.684 1.00 98.50 97 LEU A O 1
ATOM 723 N N . CYS A 1 98 ? 19.599 -12.148 -1.986 1.00 98.31 98 CYS A N 1
ATOM 724 C CA . CYS A 1 98 ? 19.092 -11.876 -3.327 1.00 98.31 98 CYS A CA 1
ATOM 725 C C . CYS A 1 98 ? 20.262 -11.640 -4.297 1.00 98.31 98 CYS A C 1
ATOM 727 O O . CYS A 1 98 ? 20.499 -10.491 -4.674 1.00 98.31 98 CYS A O 1
ATOM 729 N N . PRO A 1 99 ? 21.006 -12.696 -4.693 1.00 97.75 99 PRO A N 1
ATOM 730 C CA . PRO A 1 99 ? 22.123 -12.577 -5.632 1.00 97.75 99 PRO A CA 1
ATOM 731 C C . PRO A 1 99 ? 21.713 -11.943 -6.958 1.00 97.75 99 PRO A C 1
ATOM 733 O O . PRO A 1 99 ? 22.508 -11.214 -7.534 1.00 97.75 99 PRO A O 1
ATOM 736 N N . GLU A 1 100 ? 20.463 -12.121 -7.384 1.00 97.44 100 GLU A N 1
ATOM 737 C CA . GLU A 1 100 ? 19.918 -11.524 -8.604 1.00 97.44 100 GLU A CA 1
ATOM 738 C C . GLU A 1 100 ? 19.896 -9.984 -8.567 1.00 97.44 100 GLU A C 1
ATOM 740 O O . GLU A 1 100 ? 19.880 -9.354 -9.617 1.00 97.44 100 GLU A O 1
ATOM 745 N N . LEU A 1 101 ? 19.955 -9.358 -7.381 1.00 98.06 101 LEU A N 1
ATOM 746 C CA . LEU A 1 101 ? 20.132 -7.905 -7.270 1.00 98.06 101 LEU A CA 1
ATOM 747 C C . LEU A 1 101 ? 21.506 -7.444 -7.773 1.00 98.06 101 LEU A C 1
ATOM 749 O O . LEU A 1 101 ? 21.630 -6.285 -8.156 1.00 98.06 101 LEU A O 1
ATOM 753 N N . LYS A 1 102 ? 22.538 -8.304 -7.744 1.00 96.69 102 LYS A N 1
ATOM 754 C CA . LYS A 1 102 ? 23.925 -7.946 -8.100 1.00 96.69 102 LYS A CA 1
ATOM 755 C C . LYS A 1 102 ? 24.056 -7.588 -9.578 1.00 96.69 102 LYS A C 1
ATOM 757 O O . LYS A 1 102 ? 24.766 -6.637 -9.890 1.00 96.69 102 LYS A O 1
ATOM 762 N N . ASP A 1 103 ? 23.322 -8.301 -10.428 1.00 95.75 103 ASP A N 1
ATOM 763 C CA . ASP A 1 103 ? 23.408 -8.232 -11.891 1.00 95.75 103 ASP A CA 1
ATOM 764 C C . ASP A 1 103 ? 22.429 -7.209 -12.512 1.00 95.75 103 ASP A C 1
ATOM 766 O O . ASP A 1 103 ? 22.350 -7.074 -13.735 1.00 95.75 103 ASP A O 1
ATOM 770 N N . LEU A 1 104 ? 21.671 -6.478 -11.681 1.00 97.56 104 LEU A N 1
ATOM 771 C CA . LEU A 1 104 ? 20.733 -5.448 -12.132 1.00 97.56 104 LEU A CA 1
ATOM 772 C C . LEU A 1 104 ? 21.445 -4.217 -12.703 1.00 97.56 104 LEU A C 1
ATOM 774 O O . LEU A 1 104 ? 22.355 -3.652 -12.093 1.00 97.56 104 LEU A O 1
ATOM 778 N N . LYS A 1 105 ? 20.930 -3.752 -13.843 1.00 98.31 105 LYS A N 1
ATOM 779 C CA . LYS A 1 105 ? 21.432 -2.597 -14.596 1.00 98.31 105 LYS A CA 1
ATOM 780 C C . LYS A 1 105 ? 20.451 -1.433 -14.559 1.00 98.31 105 LYS A C 1
ATOM 782 O O . LYS A 1 105 ? 19.250 -1.630 -14.354 1.00 98.31 105 LYS A O 1
ATOM 787 N N . VAL A 1 106 ? 20.963 -0.226 -14.781 1.00 98.75 106 VAL A N 1
ATOM 788 C CA . VAL A 1 106 ? 20.152 0.986 -14.936 1.00 98.75 106 VAL A CA 1
ATOM 789 C C . VAL A 1 106 ? 19.824 1.177 -16.416 1.00 98.75 106 VAL A C 1
ATOM 791 O O . VAL A 1 106 ? 20.726 1.286 -17.241 1.00 98.75 106 VAL A O 1
ATOM 794 N N . LEU A 1 107 ? 18.532 1.210 -16.740 1.00 98.56 107 LEU A N 1
ATOM 795 C CA . LEU A 1 107 ? 17.986 1.543 -18.056 1.00 98.56 107 LEU A CA 1
ATOM 796 C C . LEU A 1 107 ? 18.097 3.056 -18.279 1.00 98.56 107 LEU A C 1
ATOM 798 O O . LEU A 1 107 ? 17.468 3.831 -17.558 1.00 98.56 107 LEU A O 1
ATOM 802 N N . LEU A 1 108 ? 18.865 3.492 -19.272 1.00 98.19 108 LEU A N 1
ATOM 803 C CA . LEU A 1 108 ? 19.109 4.906 -19.571 1.00 98.19 108 LEU A CA 1
ATOM 804 C C . LEU A 1 108 ? 18.014 5.523 -20.474 1.00 98.19 108 LEU A C 1
ATOM 806 O O . LEU A 1 108 ? 17.215 4.791 -21.062 1.00 98.19 108 LEU A O 1
ATOM 810 N N . PRO A 1 109 ? 17.904 6.868 -20.562 1.00 96.25 109 PRO A N 1
ATOM 811 C CA . PRO A 1 109 ? 16.866 7.545 -21.356 1.00 96.25 109 PRO A CA 1
ATOM 812 C C . PRO A 1 109 ? 16.883 7.250 -22.862 1.00 96.25 109 PRO A C 1
ATOM 814 O O . PRO A 1 109 ? 15.865 7.424 -23.522 1.00 96.25 109 PRO A O 1
ATOM 817 N N . ASP A 1 110 ? 18.014 6.793 -23.398 1.00 95.81 110 ASP A N 1
ATOM 818 C CA . ASP A 1 110 ? 18.189 6.362 -24.790 1.00 95.81 110 ASP A CA 1
ATOM 819 C C . ASP A 1 110 ? 17.868 4.866 -25.016 1.00 95.81 110 ASP A C 1
ATOM 821 O O . ASP A 1 110 ? 18.011 4.357 -26.127 1.00 95.81 110 ASP A O 1
ATOM 825 N N . GLY A 1 111 ? 17.440 4.153 -23.967 1.00 94.94 111 GLY A N 1
ATOM 826 C CA . GLY A 1 111 ? 17.173 2.714 -23.990 1.00 94.94 111 GLY A CA 1
ATOM 827 C C . GLY A 1 111 ? 18.410 1.826 -23.808 1.00 94.94 111 GLY A C 1
ATOM 828 O O . GLY A 1 111 ? 18.281 0.602 -23.867 1.00 94.94 111 GLY A O 1
ATOM 829 N N . THR A 1 112 ? 19.596 2.404 -23.586 1.00 97.25 112 THR A N 1
ATOM 830 C CA . THR A 1 112 ? 20.820 1.645 -23.278 1.00 97.25 112 THR A CA 1
ATOM 831 C C . THR A 1 112 ? 20.907 1.280 -21.788 1.00 97.25 112 THR A C 1
ATOM 833 O O . THR A 1 112 ? 19.985 1.538 -21.012 1.00 97.25 112 THR A O 1
ATOM 836 N N . PHE A 1 113 ? 22.000 0.626 -21.381 1.00 98.38 113 PHE A N 1
ATOM 837 C CA . PHE A 1 113 ? 22.194 0.120 -20.023 1.00 98.38 113 PHE A CA 1
ATOM 838 C C . PHE A 1 113 ? 23.575 0.457 -19.464 1.00 98.38 113 PHE A C 1
ATOM 840 O O . PHE A 1 113 ? 24.584 0.214 -20.124 1.00 98.38 113 PHE A O 1
ATOM 847 N N . GLU A 1 114 ? 23.610 0.897 -18.206 1.00 98.12 114 GLU A N 1
ATOM 848 C CA . GLU A 1 114 ? 24.831 0.997 -17.397 1.00 98.12 114 GLU A CA 1
ATOM 849 C C . GLU A 1 114 ? 24.779 0.063 -16.174 1.00 98.12 114 GLU A C 1
ATOM 851 O O . GLU A 1 114 ? 23.707 -0.300 -15.681 1.00 98.12 114 GLU A O 1
ATOM 856 N N . GLU A 1 115 ? 25.948 -0.341 -15.671 1.00 98.38 115 GLU A N 1
ATOM 857 C CA . GLU A 1 115 ? 26.048 -1.159 -14.457 1.00 98.38 115 GLU A CA 1
ATOM 858 C C . GLU A 1 115 ? 25.679 -0.343 -13.208 1.00 98.38 115 GLU A C 1
ATOM 860 O O . GLU A 1 115 ? 25.967 0.856 -13.119 1.00 98.38 115 GLU A O 1
ATOM 865 N N . LYS A 1 116 ? 25.094 -0.985 -12.190 1.00 97.50 116 LYS A N 1
ATOM 866 C CA . LYS A 1 116 ? 24.822 -0.294 -10.924 1.00 97.50 116 LYS A CA 1
ATOM 867 C C . LYS A 1 116 ? 26.114 -0.012 -10.137 1.00 97.50 116 LYS A C 1
ATOM 869 O O . LYS A 1 116 ? 26.939 -0.897 -9.917 1.00 97.50 116 LYS A O 1
ATOM 874 N N . ASN A 1 117 ? 26.267 1.216 -9.648 1.00 96.94 117 ASN A N 1
ATOM 875 C CA . ASN A 1 117 ? 27.464 1.705 -8.955 1.00 96.94 117 ASN A CA 1
ATOM 876 C C . ASN A 1 117 ? 27.493 1.375 -7.445 1.00 96.94 117 ASN A C 1
ATOM 878 O O . ASN A 1 117 ? 28.522 1.544 -6.788 1.00 96.94 117 ASN A O 1
ATOM 882 N N . LYS A 1 118 ? 26.370 0.899 -6.887 1.00 97.12 118 LYS A N 1
ATOM 883 C CA . LYS A 1 118 ? 26.148 0.662 -5.450 1.00 97.12 118 LYS A CA 1
ATOM 884 C C . LYS A 1 118 ? 25.442 -0.666 -5.186 1.00 97.12 118 LYS A C 1
ATOM 886 O O . LYS A 1 118 ? 24.821 -1.265 -6.069 1.00 97.12 118 LYS A O 1
ATOM 891 N N . ARG A 1 119 ? 25.506 -1.114 -3.930 1.00 98.38 119 ARG A N 1
ATOM 892 C CA . ARG A 1 119 ? 24.657 -2.197 -3.421 1.00 98.38 119 ARG A CA 1
ATOM 893 C C . ARG A 1 119 ? 23.293 -1.656 -3.010 1.00 98.38 119 ARG A C 1
ATOM 895 O O . ARG A 1 119 ? 23.218 -0.611 -2.367 1.00 98.38 119 ARG A O 1
ATOM 902 N N . ILE A 1 120 ? 22.233 -2.385 -3.342 1.00 98.69 120 ILE A N 1
ATOM 903 C CA . ILE A 1 120 ? 20.878 -2.077 -2.866 1.00 98.69 120 ILE A CA 1
ATOM 904 C C . ILE A 1 120 ? 20.770 -2.510 -1.396 1.00 98.69 120 ILE A C 1
ATOM 906 O O . ILE A 1 120 ? 21.307 -3.549 -1.017 1.00 98.69 120 ILE A O 1
ATOM 910 N N . THR A 1 121 ? 20.080 -1.732 -0.558 1.00 98.88 121 THR A N 1
ATOM 911 C CA . THR A 1 121 ? 19.819 -2.077 0.854 1.00 98.88 121 THR A CA 1
ATOM 912 C C . THR A 1 121 ? 18.328 -2.288 1.114 1.00 98.88 121 THR A C 1
ATOM 914 O O . THR A 1 121 ? 17.476 -1.799 0.368 1.00 98.88 121 THR A O 1
ATOM 917 N N . LEU A 1 122 ? 17.979 -2.993 2.197 1.00 98.94 122 LEU A N 1
ATOM 918 C CA . LEU A 1 122 ? 16.574 -3.223 2.552 1.00 98.94 122 LEU A CA 1
ATOM 919 C C . LEU A 1 122 ? 15.852 -1.902 2.859 1.00 98.94 122 LEU A C 1
ATOM 921 O O . LEU A 1 122 ? 14.676 -1.762 2.533 1.00 98.94 122 LEU A O 1
ATOM 925 N N . ARG A 1 123 ? 16.552 -0.901 3.409 1.00 98.88 123 ARG A N 1
ATOM 926 C CA . ARG A 1 123 ? 16.014 0.456 3.553 1.00 98.88 123 ARG A CA 1
ATOM 927 C C . ARG A 1 123 ? 15.629 1.028 2.194 1.00 98.88 123 ARG A C 1
ATOM 929 O O . ARG A 1 123 ? 14.485 1.435 2.051 1.00 98.88 123 ARG A O 1
ATOM 936 N N . MET A 1 124 ? 16.529 0.992 1.204 1.00 98.81 124 MET A N 1
ATOM 937 C CA . MET A 1 124 ? 16.262 1.518 -0.144 1.00 98.81 124 MET A CA 1
ATOM 938 C C . MET A 1 124 ? 15.057 0.847 -0.816 1.00 98.81 124 MET A C 1
ATOM 940 O O . MET A 1 124 ? 14.280 1.521 -1.494 1.00 98.81 124 MET A O 1
ATOM 944 N N . LEU A 1 125 ? 14.885 -0.464 -0.605 1.00 98.88 125 LEU A N 1
ATOM 945 C CA . LEU A 1 125 ? 13.701 -1.203 -1.047 1.00 98.88 125 LEU A CA 1
ATOM 946 C C . LEU A 1 125 ? 12.425 -0.667 -0.379 1.00 98.88 125 LEU A C 1
ATOM 948 O O . LEU A 1 125 ? 11.487 -0.277 -1.073 1.00 98.88 125 LEU A O 1
ATOM 952 N N . LEU A 1 126 ? 12.405 -0.595 0.958 1.00 98.88 126 LEU A N 1
ATOM 953 C CA . LEU A 1 126 ? 11.249 -0.156 1.754 1.00 98.88 126 LEU A CA 1
ATOM 954 C C . LEU A 1 126 ? 10.934 1.350 1.614 1.00 98.88 126 LEU A C 1
ATOM 956 O O . LEU A 1 126 ? 9.800 1.765 1.880 1.00 98.88 126 LEU A O 1
ATOM 960 N N . SER A 1 127 ? 11.912 2.166 1.203 1.00 98.56 127 SER A N 1
ATOM 961 C CA . SER A 1 127 ? 11.779 3.616 1.002 1.00 98.56 127 SER A CA 1
ATOM 962 C C . SER A 1 127 ? 11.683 4.068 -0.457 1.00 98.56 127 SER A C 1
ATOM 964 O O . SER A 1 127 ? 11.658 5.274 -0.692 1.00 98.56 127 SER A O 1
ATOM 966 N N . HIS A 1 128 ? 11.622 3.143 -1.423 1.00 98.38 128 HIS A N 1
ATOM 967 C CA . HIS A 1 128 ? 11.532 3.445 -2.862 1.00 98.38 128 HIS A CA 1
ATOM 968 C C . HIS A 1 128 ? 12.700 4.295 -3.422 1.00 98.38 128 HIS A C 1
ATOM 970 O O . HIS A 1 128 ? 12.550 5.048 -4.378 1.00 98.38 128 HIS A O 1
ATOM 976 N N . THR A 1 129 ? 13.901 4.135 -2.854 1.00 98.56 129 THR A N 1
ATOM 977 C CA . THR A 1 129 ? 15.144 4.790 -3.319 1.00 98.56 129 THR A CA 1
ATOM 978 C C . THR A 1 129 ? 16.136 3.813 -3.969 1.00 98.56 129 THR A C 1
ATOM 980 O O . THR A 1 129 ? 17.273 4.174 -4.258 1.00 98.56 129 THR A O 1
ATOM 983 N N . ALA A 1 130 ? 15.728 2.563 -4.214 1.00 98.44 130 ALA A N 1
ATOM 984 C CA . ALA A 1 130 ? 16.578 1.523 -4.809 1.00 98.44 130 ALA A CA 1
ATOM 985 C C . ALA A 1 130 ? 16.788 1.642 -6.331 1.00 98.44 130 ALA A C 1
ATOM 987 O O . ALA A 1 130 ? 17.706 1.013 -6.845 1.00 98.44 130 ALA A O 1
ATOM 988 N N . GLY A 1 131 ? 15.946 2.407 -7.038 1.00 98.19 131 GLY A N 1
ATOM 989 C CA . GLY A 1 131 ? 15.985 2.566 -8.499 1.00 98.19 131 GLY A CA 1
ATOM 990 C C . GLY A 1 131 ? 14.840 1.886 -9.263 1.00 98.19 131 GLY A C 1
ATOM 991 O O . GLY A 1 131 ? 14.649 2.191 -10.432 1.00 98.19 131 GLY A O 1
ATOM 992 N N . PHE A 1 132 ? 14.057 0.995 -8.648 1.00 98.56 132 PHE A N 1
ATOM 993 C CA . PHE A 1 132 ? 12.919 0.332 -9.311 1.00 98.56 132 PHE A CA 1
ATOM 994 C C . PHE A 1 132 ? 11.727 1.269 -9.550 1.00 98.56 132 PHE A C 1
ATOM 996 O O . PHE A 1 132 ? 11.396 2.064 -8.675 1.00 98.56 132 PHE A O 1
ATOM 1003 N N . GLY A 1 133 ? 11.003 1.063 -10.656 1.00 97.50 133 GLY A N 1
ATOM 1004 C CA . GLY A 1 133 ? 9.703 1.694 -10.931 1.00 97.50 133 GLY A CA 1
ATOM 1005 C C . GLY A 1 133 ? 8.575 0.699 -11.214 1.00 97.50 133 GLY A C 1
ATOM 1006 O O . GLY A 1 133 ? 8.711 -0.498 -10.950 1.00 97.50 133 GLY A O 1
ATOM 1007 N N . TYR A 1 134 ? 7.466 1.216 -11.746 1.00 97.81 134 TYR A N 1
ATOM 1008 C CA . TYR A 1 134 ? 6.353 0.457 -12.327 1.00 97.81 134 TYR A CA 1
ATOM 1009 C C . TYR A 1 134 ? 6.071 0.955 -13.754 1.00 97.81 134 TYR A C 1
ATOM 1011 O O . TYR A 1 134 ? 6.041 2.161 -14.008 1.00 97.81 134 TYR A O 1
ATOM 1019 N N . THR A 1 135 ? 5.803 0.036 -14.681 1.00 97.31 135 THR A N 1
ATOM 1020 C CA . THR A 1 135 ? 5.507 0.312 -16.102 1.00 97.31 135 THR A CA 1
ATOM 1021 C C . THR A 1 135 ? 4.237 1.141 -16.314 1.00 97.31 135 THR A C 1
ATOM 1023 O O . THR A 1 135 ? 4.056 1.727 -17.375 1.00 97.31 135 THR A O 1
ATOM 1026 N N . PHE A 1 136 ? 3.335 1.196 -15.330 1.00 96.94 136 PHE A N 1
ATOM 1027 C CA . PHE A 1 136 ? 2.130 2.028 -15.395 1.00 96.94 136 PHE A CA 1
ATOM 1028 C C . PHE A 1 136 ? 2.347 3.479 -14.952 1.00 96.94 136 PHE A C 1
ATOM 1030 O O . PHE A 1 136 ? 1.510 4.316 -15.282 1.00 96.94 136 PHE A O 1
ATOM 1037 N N . PHE A 1 137 ? 3.474 3.788 -14.298 1.00 96.81 137 PHE A N 1
ATOM 1038 C CA . PHE A 1 137 ? 3.858 5.151 -13.905 1.00 96.81 137 PHE A CA 1
ATOM 1039 C C . PHE A 1 137 ? 5.058 5.706 -14.688 1.00 96.81 137 PHE A C 1
ATOM 1041 O O . PHE A 1 137 ? 5.121 6.910 -14.909 1.00 96.81 137 PHE A O 1
ATOM 1048 N N . ASN A 1 138 ? 5.989 4.864 -15.151 1.00 97.06 138 ASN A N 1
ATOM 1049 C CA . ASN A 1 138 ? 7.198 5.316 -15.844 1.00 97.06 138 ASN A CA 1
ATOM 1050 C C . ASN A 1 138 ? 7.206 4.902 -17.327 1.00 97.06 138 ASN A C 1
ATOM 1052 O O . ASN A 1 138 ? 7.253 3.714 -17.647 1.00 97.06 138 ASN A O 1
ATOM 1056 N N . GLU A 1 139 ? 7.195 5.880 -18.238 1.00 96.75 139 GLU A N 1
ATOM 1057 C CA . GLU A 1 139 ? 7.113 5.646 -19.690 1.00 96.75 139 GLU A CA 1
ATOM 1058 C C . GLU A 1 139 ? 8.345 4.938 -20.269 1.00 96.75 139 GLU A C 1
ATOM 1060 O O . GLU A 1 139 ? 8.207 4.005 -21.053 1.00 96.75 139 GLU A O 1
ATOM 1065 N N . ARG A 1 140 ? 9.554 5.285 -19.813 1.00 97.38 140 ARG A N 1
ATOM 1066 C CA . ARG A 1 140 ? 10.788 4.586 -20.210 1.00 97.38 140 ARG A CA 1
ATOM 1067 C C . ARG A 1 140 ? 10.747 3.107 -19.805 1.00 97.38 140 ARG A C 1
ATOM 1069 O O . ARG A 1 140 ? 11.154 2.248 -20.584 1.00 97.38 140 ARG A O 1
ATOM 1076 N N . LEU A 1 141 ? 10.222 2.799 -18.614 1.00 97.69 141 LEU A N 1
ATOM 1077 C CA . LEU A 1 141 ? 10.053 1.413 -18.164 1.00 97.69 141 LEU A CA 1
ATOM 1078 C C . LEU A 1 141 ? 8.945 0.683 -18.940 1.00 97.69 141 LEU A C 1
ATOM 1080 O O . LEU A 1 141 ? 9.113 -0.490 -19.267 1.00 97.69 141 LEU A O 1
ATOM 1084 N N . ARG A 1 142 ? 7.837 1.369 -19.264 1.00 97.12 142 ARG A N 1
ATOM 1085 C CA . ARG A 1 142 ? 6.775 0.857 -20.146 1.00 97.12 142 ARG A CA 1
ATOM 1086 C C . ARG A 1 142 ? 7.338 0.442 -21.496 1.00 97.12 142 ARG A C 1
ATOM 1088 O O . ARG A 1 142 ? 7.131 -0.696 -21.901 1.00 97.12 142 ARG A O 1
ATOM 1095 N N . ASP A 1 143 ? 8.035 1.349 -22.171 1.00 97.25 143 ASP A N 1
ATOM 1096 C CA . ASP A 1 143 ? 8.437 1.167 -23.565 1.00 97.25 143 ASP A CA 1
ATOM 1097 C C . ASP A 1 143 ? 9.525 0.095 -23.705 1.00 97.25 143 ASP A C 1
ATOM 1099 O O . ASP A 1 143 ? 9.479 -0.707 -24.638 1.00 97.25 143 ASP A O 1
ATOM 1103 N N . TRP A 1 144 ? 10.411 -0.026 -22.710 1.00 96.94 144 TRP A N 1
ATOM 1104 C CA . TRP A 1 144 ? 11.301 -1.183 -22.572 1.00 96.94 144 TRP A CA 1
ATOM 1105 C C . TRP A 1 144 ? 10.545 -2.502 -22.316 1.00 96.94 144 TRP A C 1
ATOM 1107 O O . TRP A 1 144 ? 10.938 -3.547 -22.833 1.00 96.94 144 TRP A O 1
ATOM 1117 N N . ALA A 1 145 ? 9.453 -2.478 -21.545 1.00 96.06 145 ALA A N 1
ATOM 1118 C CA . ALA A 1 145 ? 8.674 -3.671 -21.206 1.00 96.06 145 ALA A CA 1
ATOM 1119 C C . ALA A 1 145 ? 7.707 -4.137 -22.316 1.00 96.06 145 ALA A C 1
ATOM 1121 O O . ALA A 1 145 ? 7.243 -5.282 -22.269 1.00 96.06 145 ALA A O 1
ATOM 1122 N N . LEU A 1 146 ? 7.396 -3.297 -23.315 1.00 94.75 146 LEU A N 1
ATOM 1123 C CA . LEU A 1 146 ? 6.460 -3.630 -24.400 1.00 94.75 146 LEU A CA 1
ATOM 1124 C C . LEU A 1 146 ? 6.862 -4.884 -25.210 1.00 94.75 146 LEU A C 1
ATOM 1126 O O . LEU A 1 146 ? 5.993 -5.737 -25.402 1.00 94.75 146 LEU A O 1
ATOM 1130 N N . PRO A 1 147 ? 8.124 -5.077 -25.659 1.00 93.75 147 PRO A N 1
ATOM 1131 C CA . PRO A 1 147 ? 8.498 -6.238 -26.475 1.00 93.75 147 PRO A CA 1
ATOM 1132 C C . PRO A 1 147 ? 8.506 -7.566 -25.705 1.00 93.75 147 PRO A C 1
ATOM 1134 O O . PRO A 1 147 ? 8.375 -8.624 -26.318 1.00 93.75 147 PRO A O 1
ATOM 1137 N N . VAL A 1 148 ? 8.667 -7.518 -24.377 1.00 89.31 148 VAL A N 1
ATOM 1138 C CA . VAL A 1 148 ? 8.675 -8.701 -23.494 1.00 89.31 148 VAL A CA 1
ATOM 1139 C C . VAL A 1 148 ? 7.314 -8.982 -22.846 1.00 89.31 148 VAL A C 1
ATOM 1141 O O . VAL A 1 148 ? 7.117 -10.065 -22.301 1.00 89.31 148 VAL A O 1
ATOM 1144 N N . GLY A 1 149 ? 6.364 -8.043 -22.930 1.00 90.19 149 GLY A N 1
ATOM 1145 C CA . GLY A 1 149 ? 5.018 -8.187 -22.370 1.00 90.19 149 GLY A CA 1
ATOM 1146 C C . GLY A 1 149 ? 4.964 -8.074 -20.844 1.00 90.19 149 GLY A C 1
ATOM 1147 O O . GLY A 1 149 ? 4.234 -8.835 -20.213 1.00 90.19 149 GLY A O 1
ATOM 1148 N N . GLY A 1 150 ? 5.742 -7.159 -20.252 1.00 89.56 150 GLY A N 1
ATOM 1149 C CA . GLY A 1 150 ? 5.873 -7.028 -18.795 1.00 89.56 150 GLY A CA 1
ATOM 1150 C C . GLY A 1 150 ? 4.555 -6.723 -18.062 1.00 89.56 150 GLY A C 1
ATOM 1151 O O . GLY A 1 150 ? 3.897 -5.706 -18.329 1.00 89.56 150 GLY A O 1
ATOM 1152 N N . ASP A 1 151 ? 4.215 -7.599 -17.111 1.00 93.56 151 ASP A N 1
ATOM 1153 C CA . ASP A 1 151 ? 3.018 -7.552 -16.262 1.00 93.56 151 ASP A CA 1
ATOM 1154 C C . ASP A 1 151 ? 3.382 -7.804 -14.789 1.00 93.56 151 ASP A C 1
ATOM 1156 O O . ASP A 1 151 ? 3.538 -8.942 -14.343 1.00 93.56 151 ASP A O 1
ATOM 1160 N N . GLU A 1 152 ? 3.472 -6.728 -14.006 1.00 95.50 152 GLU A N 1
ATOM 1161 C CA . GLU A 1 152 ? 3.818 -6.773 -12.578 1.00 95.50 152 GLU A CA 1
ATOM 1162 C C . GLU A 1 152 ? 2.720 -7.397 -11.690 1.00 95.50 152 GLU A C 1
ATOM 1164 O O . GLU A 1 152 ? 2.903 -7.534 -10.478 1.00 95.50 152 GLU A O 1
ATOM 1169 N N . PHE A 1 153 ? 1.575 -7.777 -12.270 1.00 96.00 153 PHE A N 1
ATOM 1170 C CA . PHE A 1 153 ? 0.468 -8.449 -11.586 1.00 96.00 153 PHE A CA 1
ATOM 1171 C C . PHE A 1 153 ? 0.242 -9.888 -12.073 1.00 96.00 153 PHE A C 1
ATOM 1173 O O . PHE A 1 153 ? -0.680 -10.551 -11.591 1.00 96.00 153 PHE A O 1
ATOM 1180 N N . SER A 1 154 ? 1.117 -10.414 -12.938 1.00 93.12 154 SER A N 1
ATOM 1181 C CA . SER A 1 154 ? 1.004 -11.747 -13.552 1.00 93.12 154 SER A CA 1
ATOM 1182 C C . SER A 1 154 ? 0.932 -12.912 -12.556 1.00 93.12 154 SER A C 1
ATOM 1184 O O . SER A 1 154 ? 0.542 -14.022 -12.924 1.00 93.12 154 SER A O 1
ATOM 1186 N N . GLY A 1 155 ? 1.356 -12.686 -11.306 1.00 90.62 155 GLY A N 1
ATOM 1187 C CA . GLY A 1 155 ? 1.520 -13.704 -10.268 1.00 90.62 155 GLY A CA 1
ATOM 1188 C C . GLY A 1 155 ? 2.765 -14.582 -10.434 1.00 90.62 155 GLY A C 1
ATOM 1189 O O . GLY A 1 155 ? 2.903 -15.561 -9.700 1.00 90.62 155 GLY A O 1
ATOM 1190 N N . ARG A 1 156 ? 3.662 -14.244 -11.370 1.00 91.75 156 ARG A N 1
ATOM 1191 C CA . ARG A 1 156 ? 4.983 -14.867 -11.549 1.00 91.75 156 ARG A CA 1
ATOM 1192 C C . ARG A 1 156 ? 6.067 -14.011 -10.892 1.00 91.75 156 ARG A C 1
ATOM 1194 O O . ARG A 1 156 ? 5.878 -12.818 -10.660 1.00 91.75 156 ARG A O 1
ATOM 1201 N N . ARG A 1 157 ? 7.219 -14.613 -10.594 1.00 94.00 157 ARG A N 1
ATOM 1202 C CA . ARG A 1 157 ? 8.361 -13.910 -9.986 1.00 94.00 157 ARG A CA 1
ATOM 1203 C C . ARG A 1 157 ? 9.191 -13.176 -11.046 1.00 94.00 157 ARG A C 1
ATOM 1205 O O . ARG A 1 157 ? 9.810 -12.150 -10.774 1.00 94.00 157 ARG A O 1
ATOM 1212 N N . GLU A 1 158 ? 9.190 -13.708 -12.257 1.00 93.38 158 GLU A N 1
ATOM 1213 C CA . GLU A 1 158 ? 10.044 -13.330 -13.379 1.00 93.38 158 GLU A CA 1
ATOM 1214 C C . GLU A 1 158 ? 9.699 -11.931 -13.910 1.00 93.38 158 GLU A C 1
ATOM 1216 O O . GLU A 1 158 ? 10.602 -11.177 -14.262 1.00 93.38 158 GLU A O 1
ATOM 1221 N N . ASP A 1 159 ? 8.423 -11.535 -13.878 1.00 93.62 159 ASP A N 1
ATOM 1222 C CA . ASP A 1 159 ? 7.973 -10.183 -14.258 1.00 93.62 159 ASP A CA 1
ATOM 1223 C C . ASP A 1 159 ? 8.337 -9.101 -13.222 1.00 93.62 159 ASP A C 1
ATOM 1225 O O . ASP A 1 159 ? 8.101 -7.918 -13.450 1.00 93.62 159 ASP A O 1
ATOM 1229 N N . ILE A 1 160 ? 8.914 -9.499 -12.083 1.00 95.25 160 ILE A N 1
ATOM 1230 C CA . ILE A 1 160 ? 9.381 -8.610 -11.014 1.00 95.25 160 ILE A CA 1
ATOM 1231 C C . ILE A 1 160 ? 10.908 -8.546 -10.991 1.00 95.25 160 ILE A C 1
ATOM 1233 O O . ILE A 1 160 ? 11.483 -7.458 -10.957 1.00 95.25 160 ILE A O 1
ATOM 1237 N N . VAL A 1 161 ? 11.579 -9.703 -10.998 1.00 95.25 161 VAL A N 1
ATOM 1238 C CA . VAL A 1 161 ? 13.039 -9.756 -10.795 1.00 95.25 161 VAL A CA 1
ATOM 1239 C C . VAL A 1 161 ? 13.853 -9.382 -12.032 1.00 95.25 161 VAL A C 1
ATOM 1241 O O . VAL A 1 161 ? 15.019 -9.034 -11.892 1.00 95.25 161 VAL A O 1
ATOM 1244 N N . ASN A 1 162 ? 13.241 -9.410 -13.220 1.00 94.00 162 ASN A N 1
ATOM 1245 C CA . ASN A 1 162 ? 13.882 -8.999 -14.471 1.00 94.00 162 ASN A CA 1
ATOM 1246 C C . ASN A 1 162 ? 13.662 -7.510 -14.810 1.00 94.00 162 ASN A C 1
ATOM 1248 O O . ASN A 1 162 ? 14.110 -7.060 -15.864 1.00 94.00 162 ASN A O 1
ATOM 1252 N N . LEU A 1 163 ? 12.964 -6.739 -13.963 1.00 95.81 163 LEU A N 1
ATOM 1253 C CA . LEU A 1 163 ? 12.766 -5.305 -14.190 1.00 95.81 163 LEU A CA 1
ATOM 1254 C C . LEU A 1 163 ? 14.055 -4.521 -13.879 1.00 95.81 163 LEU A C 1
ATOM 1256 O O . LEU A 1 163 ? 14.607 -4.676 -12.785 1.00 95.81 163 LEU A O 1
ATOM 1260 N N . PRO A 1 164 ? 14.526 -3.653 -14.792 1.00 97.62 164 PRO A N 1
ATOM 1261 C CA . PRO A 1 164 ? 15.730 -2.865 -14.575 1.00 97.62 164 PRO A CA 1
ATOM 1262 C C . PRO A 1 164 ? 15.516 -1.719 -13.581 1.00 97.62 164 PRO A C 1
ATOM 1264 O O . PRO A 1 164 ? 14.392 -1.329 -13.248 1.00 97.62 164 PRO A O 1
ATOM 1267 N N . LEU A 1 165 ? 16.631 -1.137 -13.142 1.00 98.69 165 LEU A N 1
ATOM 1268 C CA . LEU A 1 165 ? 16.640 0.118 -12.399 1.00 98.69 165 LEU A CA 1
ATOM 1269 C C . LEU A 1 165 ? 16.462 1.306 -13.361 1.00 98.69 165 LEU A C 1
ATOM 1271 O O . LEU A 1 165 ? 16.788 1.225 -14.542 1.00 98.69 165 LEU A O 1
ATOM 1275 N N . LEU A 1 166 ? 15.976 2.430 -12.847 1.00 98.38 166 LEU A N 1
ATOM 1276 C CA . LEU A 1 166 ? 15.724 3.676 -13.582 1.00 98.38 166 LEU A CA 1
ATOM 1277 C C . LEU A 1 166 ? 16.682 4.812 -13.184 1.00 98.38 166 LEU A C 1
ATOM 1279 O O . LEU A 1 166 ? 16.758 5.826 -13.885 1.00 98.38 166 LEU A O 1
ATOM 1283 N N . PHE A 1 167 ? 17.401 4.633 -12.074 1.00 98.31 167 PHE A N 1
ATOM 1284 C CA . PHE A 1 167 ? 18.508 5.459 -11.589 1.00 98.31 167 PHE A CA 1
ATOM 1285 C C . PHE A 1 167 ? 19.397 4.629 -10.641 1.00 98.31 167 PHE A C 1
ATOM 1287 O O . PHE A 1 167 ? 19.014 3.537 -10.210 1.00 98.31 167 PHE A O 1
ATOM 1294 N N . GLN A 1 168 ? 20.577 5.149 -10.303 1.00 98.62 168 GLN A N 1
ATOM 1295 C CA . GLN A 1 168 ? 21.571 4.481 -9.455 1.00 98.62 168 GLN A CA 1
ATOM 1296 C C . GLN A 1 168 ? 21.132 4.370 -7.973 1.00 98.62 168 GLN A C 1
ATOM 1298 O O . GLN A 1 168 ? 20.627 5.351 -7.419 1.00 98.62 168 GLN A O 1
ATOM 1303 N N . PRO A 1 169 ? 21.326 3.227 -7.278 1.00 98.56 169 PRO A N 1
ATOM 1304 C CA . PRO A 1 169 ? 20.765 3.008 -5.940 1.00 98.56 169 PRO A CA 1
ATOM 1305 C C . PRO A 1 169 ? 21.090 4.113 -4.919 1.00 98.56 169 PRO A C 1
ATOM 1307 O O . PRO A 1 169 ? 22.248 4.393 -4.606 1.00 98.56 169 PRO A O 1
ATOM 1310 N N . GLY A 1 170 ? 20.045 4.729 -4.362 1.00 97.81 170 GLY A N 1
ATOM 1311 C CA . GLY A 1 170 ? 20.136 5.819 -3.388 1.00 97.81 170 GLY A CA 1
ATOM 1312 C C . GLY A 1 170 ? 20.315 7.228 -3.968 1.00 97.81 170 GLY A C 1
ATOM 1313 O O . GLY A 1 170 ? 20.400 8.167 -3.181 1.00 97.81 170 GLY A O 1
ATOM 1314 N N . GLU A 1 171 ? 20.366 7.404 -5.293 1.00 97.38 171 GLU A N 1
ATOM 1315 C CA . GLU A 1 171 ? 20.554 8.721 -5.941 1.00 97.38 171 GLU A CA 1
ATOM 1316 C C . GLU A 1 171 ? 19.236 9.428 -6.317 1.00 97.38 171 GLU A C 1
ATOM 1318 O O . GLU A 1 171 ? 19.247 10.582 -6.737 1.00 97.38 171 GLU A O 1
ATOM 1323 N N . GLY A 1 172 ? 18.091 8.774 -6.110 1.00 96.00 172 GLY A N 1
ATOM 1324 C CA . GLY A 1 172 ? 16.766 9.326 -6.390 1.00 96.00 172 GLY A CA 1
ATOM 1325 C C . GLY A 1 172 ? 15.639 8.569 -5.685 1.00 96.00 172 GLY A C 1
ATOM 1326 O O . GLY A 1 172 ? 15.873 7.789 -4.757 1.00 96.00 172 GLY A O 1
ATOM 1327 N N . TRP A 1 173 ? 14.411 8.789 -6.153 1.00 97.00 173 TRP A N 1
ATOM 1328 C CA . TRP A 1 173 ? 13.189 8.133 -5.686 1.00 97.00 173 TRP A CA 1
ATOM 1329 C C . TRP A 1 173 ? 12.265 7.851 -6.878 1.00 97.00 173 TRP A C 1
ATOM 1331 O O . TRP A 1 173 ? 12.129 8.707 -7.747 1.00 97.00 173 TRP A O 1
ATOM 1341 N N . GLU A 1 174 ? 11.657 6.666 -6.921 1.00 96.94 174 GLU A N 1
ATOM 1342 C CA . GLU A 1 174 ? 10.641 6.263 -7.909 1.00 96.94 174 GLU A CA 1
ATOM 1343 C C . GLU A 1 174 ? 9.773 5.163 -7.294 1.00 96.94 174 GLU A C 1
ATOM 1345 O O . GLU A 1 174 ? 10.264 4.288 -6.571 1.00 96.94 174 GLU A O 1
ATOM 1350 N N . TYR A 1 175 ? 8.473 5.183 -7.575 1.00 97.31 175 TYR A N 1
ATOM 1351 C CA . TYR A 1 175 ? 7.557 4.205 -7.011 1.00 97.31 175 TYR A CA 1
ATOM 1352 C C . TYR A 1 175 ? 7.534 2.917 -7.849 1.00 97.31 175 TYR A C 1
ATOM 1354 O O . TYR A 1 175 ? 7.133 2.912 -9.012 1.00 97.31 175 TYR A O 1
ATOM 1362 N N . GLY A 1 176 ? 7.935 1.798 -7.239 1.00 97.38 176 GLY A N 1
ATOM 1363 C CA . GLY A 1 176 ? 8.244 0.560 -7.963 1.00 97.38 176 GLY A CA 1
ATOM 1364 C C . GLY A 1 176 ? 8.269 -0.720 -7.133 1.00 97.38 176 GLY A C 1
ATOM 1365 O O . GLY A 1 176 ? 7.981 -0.716 -5.935 1.00 97.38 176 GLY A O 1
ATOM 1366 N N . VAL A 1 177 ? 8.676 -1.822 -7.767 1.00 98.12 177 VAL A N 1
ATOM 1367 C CA . VAL A 1 177 ? 8.678 -3.199 -7.217 1.00 98.12 177 VAL A CA 1
ATOM 1368 C C . VAL A 1 177 ? 9.654 -3.475 -6.054 1.00 98.12 177 VAL A C 1
ATOM 1370 O O . VAL A 1 177 ? 9.869 -4.623 -5.668 1.00 98.12 177 VAL A O 1
ATOM 1373 N N . GLY A 1 178 ? 10.249 -2.451 -5.434 1.00 98.50 178 GLY A N 1
ATOM 1374 C CA . GLY A 1 178 ? 11.205 -2.632 -4.331 1.00 98.50 178 GLY A CA 1
ATOM 1375 C C . GLY A 1 178 ? 10.643 -3.434 -3.143 1.00 98.50 178 GLY A C 1
ATOM 1376 O O . GLY A 1 178 ? 11.364 -4.201 -2.510 1.00 98.50 178 GLY A O 1
ATOM 1377 N N . ILE A 1 179 ? 9.338 -3.334 -2.872 1.00 98.75 179 ILE A N 1
ATOM 1378 C CA . ILE A 1 179 ? 8.696 -4.073 -1.771 1.00 98.75 179 ILE A CA 1
ATOM 1379 C C . ILE A 1 179 ? 8.504 -5.563 -2.099 1.00 98.75 179 ILE A C 1
ATOM 1381 O O . ILE A 1 179 ? 8.476 -6.395 -1.194 1.00 98.75 179 ILE A O 1
ATOM 1385 N N . ASP A 1 180 ? 8.429 -5.928 -3.378 1.00 98.75 180 ASP A N 1
ATOM 1386 C CA . ASP A 1 180 ? 8.383 -7.323 -3.818 1.00 98.75 180 ASP A CA 1
ATOM 1387 C C . ASP A 1 180 ? 9.738 -8.016 -3.596 1.00 98.75 180 ASP A C 1
ATOM 1389 O O . ASP A 1 180 ? 9.785 -9.134 -3.081 1.00 98.75 180 ASP A O 1
ATOM 1393 N N . TRP A 1 181 ? 10.844 -7.307 -3.847 1.00 98.75 181 TRP A N 1
ATOM 1394 C CA . TRP A 1 181 ? 12.191 -7.743 -3.455 1.00 98.75 181 TRP A CA 1
ATOM 1395 C C . TRP A 1 181 ? 12.377 -7.830 -1.934 1.00 98.75 181 TRP A C 1
ATOM 1397 O O . TRP A 1 181 ? 13.031 -8.754 -1.452 1.00 98.75 181 TRP A O 1
ATOM 1407 N N . ALA A 1 182 ? 11.778 -6.919 -1.158 1.00 98.88 182 ALA A N 1
ATOM 1408 C CA . ALA A 1 182 ? 11.792 -7.009 0.305 1.00 98.88 182 ALA A CA 1
ATOM 1409 C C . ALA A 1 182 ? 11.025 -8.252 0.805 1.00 98.88 182 ALA A C 1
ATOM 1411 O O . ALA A 1 182 ? 11.444 -8.886 1.776 1.00 98.88 182 ALA A O 1
ATOM 1412 N N . GLY A 1 183 ? 9.960 -8.639 0.091 1.00 98.75 183 GLY A N 1
ATOM 1413 C CA . GLY A 1 183 ? 9.275 -9.921 0.245 1.00 98.75 183 GLY A CA 1
ATOM 1414 C C . GLY A 1 183 ? 10.201 -11.111 -0.013 1.00 98.75 183 GLY A C 1
ATOM 1415 O O . GLY A 1 183 ? 10.419 -11.905 0.897 1.00 98.75 183 GLY A O 1
ATOM 1416 N N . LEU A 1 184 ? 10.823 -11.190 -1.196 1.00 98.62 184 LEU A N 1
ATOM 1417 C CA . LEU A 1 184 ? 11.774 -12.260 -1.554 1.00 98.62 184 LEU A CA 1
ATOM 1418 C C . LEU A 1 184 ? 12.926 -12.405 -0.542 1.00 98.62 184 LEU A C 1
ATOM 1420 O O . LEU A 1 184 ? 13.308 -13.521 -0.182 1.00 98.62 184 LEU A O 1
ATOM 1424 N N . ALA A 1 185 ? 13.466 -11.287 -0.049 1.00 98.88 185 ALA A N 1
ATOM 1425 C CA . ALA A 1 185 ? 14.506 -11.289 0.977 1.00 98.88 185 ALA A CA 1
ATOM 1426 C C . ALA A 1 185 ? 14.001 -11.856 2.316 1.00 98.88 185 ALA A C 1
ATOM 1428 O O . ALA A 1 185 ? 14.709 -12.636 2.954 1.00 98.88 185 ALA A O 1
ATOM 1429 N N . LEU A 1 186 ? 12.773 -11.516 2.725 1.00 98.88 186 LEU A N 1
ATOM 1430 C CA . LEU A 1 186 ? 12.119 -12.095 3.902 1.00 98.88 186 LEU A CA 1
ATOM 1431 C C . LEU A 1 186 ? 11.863 -13.596 3.738 1.00 98.88 186 LEU A C 1
ATOM 1433 O O . LEU A 1 186 ? 12.088 -14.348 4.689 1.00 98.88 186 LEU A O 1
ATOM 1437 N N . GLU A 1 187 ? 11.423 -14.046 2.561 1.00 98.75 187 GLU A N 1
ATOM 1438 C CA . GLU A 1 187 ? 11.164 -15.468 2.309 1.00 98.75 187 GLU A CA 1
ATOM 1439 C C . GLU A 1 187 ? 12.443 -16.287 2.485 1.00 98.75 187 GLU A C 1
ATOM 1441 O O . GLU A 1 187 ? 12.498 -17.229 3.280 1.00 98.75 187 GLU A O 1
ATOM 1446 N N . ARG A 1 188 ? 13.523 -15.848 1.831 1.00 98.62 188 ARG A N 1
ATOM 1447 C CA . ARG A 1 188 ? 14.834 -16.509 1.882 1.00 98.62 188 ARG A CA 1
ATOM 1448 C C . ARG A 1 188 ? 15.503 -16.426 3.254 1.00 98.62 188 ARG A C 1
ATOM 1450 O O . ARG A 1 188 ? 16.178 -17.371 3.648 1.00 98.62 188 ARG A O 1
ATOM 1457 N N . ALA A 1 189 ? 15.291 -15.342 4.002 1.00 98.75 189 ALA A N 1
ATOM 1458 C CA . ALA A 1 189 ? 15.830 -15.187 5.355 1.00 98.75 189 ALA A CA 1
ATOM 1459 C C . ALA A 1 189 ? 15.030 -15.935 6.441 1.00 98.75 189 ALA A C 1
ATOM 1461 O O . ALA A 1 189 ? 15.540 -16.119 7.546 1.00 98.75 189 ALA A O 1
ATOM 1462 N N . SER A 1 190 ? 13.784 -16.347 6.164 1.00 98.50 190 SER A N 1
ATOM 1463 C CA . SER A 1 190 ? 12.908 -17.007 7.150 1.00 98.50 190 SER A CA 1
ATOM 1464 C C . SER A 1 190 ? 12.550 -18.462 6.836 1.00 98.50 190 SER A C 1
ATOM 1466 O O . SER A 1 190 ? 12.097 -19.167 7.738 1.00 98.50 190 SER A O 1
ATOM 1468 N N . GLY A 1 191 ? 12.733 -18.916 5.591 1.00 98.19 191 GLY A N 1
ATOM 1469 C CA . GLY A 1 191 ? 12.320 -20.250 5.143 1.00 98.19 191 GLY A CA 1
ATOM 1470 C C . GLY A 1 191 ? 10.799 -20.431 5.035 1.00 98.19 191 GLY A C 1
ATOM 1471 O O . GLY A 1 191 ? 10.324 -21.562 4.977 1.00 98.19 191 GLY A O 1
ATOM 1472 N N . LEU A 1 192 ? 10.030 -19.338 5.040 1.00 98.44 192 LEU A N 1
ATOM 1473 C CA . LEU A 1 192 ? 8.574 -19.319 4.875 1.00 98.44 192 LEU A CA 1
ATOM 1474 C C . LEU A 1 192 ? 8.214 -18.448 3.670 1.00 98.44 192 LEU A C 1
ATOM 1476 O O . LEU A 1 192 ? 8.871 -17.439 3.440 1.00 98.44 192 LEU A O 1
ATOM 1480 N N . THR A 1 193 ? 7.134 -18.768 2.955 1.00 98.38 193 THR A N 1
ATOM 1481 C CA . THR A 1 193 ? 6.556 -17.822 1.985 1.00 98.38 193 THR A CA 1
ATOM 1482 C C . THR A 1 193 ? 6.071 -16.556 2.694 1.00 98.38 193 THR A C 1
ATOM 1484 O O . THR A 1 193 ? 5.734 -16.600 3.883 1.00 98.38 193 THR A O 1
ATOM 1487 N N . LEU A 1 194 ? 5.990 -15.420 1.998 1.00 98.75 194 LEU A N 1
ATOM 1488 C CA . LEU A 1 194 ? 5.597 -14.151 2.617 1.00 98.75 194 LEU A CA 1
ATOM 1489 C C . LEU A 1 194 ? 4.159 -14.222 3.158 1.00 98.75 194 LEU A C 1
ATOM 1491 O O . LEU A 1 194 ? 3.904 -13.720 4.256 1.00 98.75 194 LEU A O 1
ATOM 1495 N N . ASN A 1 195 ? 3.244 -14.927 2.477 1.00 98.50 195 ASN A N 1
ATOM 1496 C CA . ASN A 1 195 ? 1.933 -15.242 3.046 1.00 98.50 195 ASN A CA 1
ATOM 1497 C C . ASN A 1 195 ? 2.080 -16.095 4.312 1.00 98.50 195 ASN A C 1
ATOM 1499 O O . ASN A 1 195 ? 1.552 -15.714 5.349 1.00 98.50 195 ASN A O 1
ATOM 1503 N N . GLY A 1 196 ? 2.838 -17.199 4.280 1.00 98.50 196 GLY A N 1
ATOM 1504 C CA . GLY A 1 196 ? 3.046 -18.066 5.449 1.00 98.50 196 GLY A CA 1
ATOM 1505 C C . GLY A 1 196 ? 3.650 -17.334 6.657 1.00 98.50 196 GLY A C 1
ATOM 1506 O O . GLY A 1 196 ? 3.230 -17.547 7.798 1.00 98.50 196 GLY A O 1
ATOM 1507 N N . PHE A 1 197 ? 4.580 -16.406 6.417 1.00 98.88 197 PHE A N 1
ATOM 1508 C CA . PHE A 1 197 ? 5.148 -15.547 7.450 1.00 98.88 197 PHE A CA 1
ATOM 1509 C C . PHE A 1 197 ? 4.108 -14.569 8.010 1.00 98.88 197 PHE A C 1
ATOM 1511 O O . PHE A 1 197 ? 3.977 -14.468 9.233 1.00 98.88 197 PHE A O 1
ATOM 1518 N N . LEU A 1 198 ? 3.345 -13.883 7.149 1.00 98.88 198 LEU A N 1
ATOM 1519 C CA . LEU A 1 198 ? 2.274 -12.964 7.555 1.00 98.88 198 LEU A CA 1
ATOM 1520 C C . LEU A 1 198 ? 1.165 -13.680 8.333 1.00 98.88 198 LEU A C 1
ATOM 1522 O O . LEU A 1 198 ? 0.745 -13.180 9.378 1.00 98.88 198 LEU A O 1
ATOM 1526 N N . GLN A 1 199 ? 0.749 -14.870 7.883 1.00 98.69 199 GLN A N 1
ATOM 1527 C CA . GLN A 1 199 ? -0.191 -15.736 8.596 1.00 98.69 199 GLN A CA 1
ATOM 1528 C C . GLN A 1 199 ? 0.298 -15.986 10.026 1.00 98.69 199 GLN A C 1
ATOM 1530 O O . GLN A 1 199 ? -0.374 -15.618 10.988 1.00 98.69 199 GLN A O 1
ATOM 1535 N N . LYS A 1 200 ? 1.515 -16.524 10.164 1.00 98.81 200 LYS A N 1
ATOM 1536 C CA . LYS A 1 200 ? 2.088 -16.958 11.445 1.00 98.81 200 LYS A CA 1
ATOM 1537 C C . LYS A 1 200 ? 2.463 -15.818 12.403 1.00 98.81 200 LYS A C 1
ATOM 1539 O O . LYS A 1 200 ? 2.340 -15.988 13.613 1.00 98.81 200 LYS A O 1
ATOM 1544 N N . ASN A 1 201 ? 2.957 -14.682 11.900 1.00 98.75 201 ASN A N 1
ATOM 1545 C CA . ASN A 1 201 ? 3.565 -13.626 12.731 1.00 98.75 201 ASN A CA 1
ATOM 1546 C C . ASN A 1 201 ? 2.712 -12.346 12.866 1.00 98.75 201 ASN A C 1
ATOM 1548 O O . ASN A 1 201 ? 3.043 -11.501 13.700 1.00 98.75 201 ASN A O 1
ATOM 1552 N N . VAL A 1 202 ? 1.640 -12.181 12.075 1.00 98.69 202 VAL A N 1
ATOM 1553 C CA . VAL A 1 202 ? 0.786 -10.972 12.095 1.00 98.69 202 VAL A CA 1
ATOM 1554 C C . VAL A 1 202 ? -0.706 -11.316 12.150 1.00 98.69 202 VAL A C 1
ATOM 1556 O O . VAL A 1 202 ? -1.404 -10.858 13.049 1.00 98.69 202 VAL A O 1
ATOM 1559 N N . ILE A 1 203 ? -1.205 -12.139 11.227 1.00 98.62 203 ILE A N 1
ATOM 1560 C CA . ILE A 1 203 ? -2.646 -12.366 11.014 1.00 98.62 203 ILE A CA 1
ATOM 1561 C C . ILE A 1 203 ? -3.232 -13.269 12.114 1.00 98.62 203 ILE A C 1
ATOM 1563 O O . ILE A 1 203 ? -4.159 -12.862 12.818 1.00 98.62 203 ILE A O 1
ATOM 1567 N N . GLN A 1 204 ? -2.647 -14.452 12.342 1.00 98.44 204 GLN A N 1
ATOM 1568 C CA . GLN A 1 204 ? -3.095 -15.387 13.384 1.00 98.44 204 GLN A CA 1
ATOM 1569 C C . GLN A 1 204 ? -2.931 -14.823 14.814 1.00 98.44 204 GLN A C 1
ATOM 1571 O O . GLN A 1 204 ? -3.888 -14.928 15.583 1.00 98.44 204 GLN A O 1
ATOM 1576 N N . PRO A 1 205 ? -1.816 -14.153 15.196 1.00 98.38 205 PRO A N 1
ATOM 1577 C CA . PRO A 1 205 ? -1.683 -13.530 16.522 1.00 98.38 205 PRO A CA 1
ATOM 1578 C C . PRO A 1 205 ? -2.689 -12.399 16.804 1.00 98.38 205 PRO A C 1
ATOM 1580 O O . PRO A 1 205 ? -2.958 -12.086 17.964 1.00 98.38 205 PRO A O 1
ATOM 1583 N N . LEU A 1 206 ? -3.264 -11.789 15.761 1.00 98.38 206 LEU A N 1
ATOM 1584 C CA . LEU A 1 206 ? -4.332 -10.789 15.865 1.00 98.38 206 LEU A CA 1
ATOM 1585 C C . LEU A 1 206 ? -5.748 -11.396 15.774 1.00 98.38 206 LEU A C 1
ATOM 1587 O O . LEU A 1 206 ? -6.731 -10.659 15.866 1.00 98.38 206 LEU A O 1
ATOM 1591 N N . GLY A 1 207 ? -5.870 -12.721 15.624 1.00 97.94 207 GLY A N 1
ATOM 1592 C CA . GLY A 1 207 ? -7.153 -13.427 15.518 1.00 97.94 207 GLY A CA 1
ATOM 1593 C C . GLY A 1 207 ? -7.907 -13.167 14.210 1.00 97.94 207 GLY A C 1
ATOM 1594 O O . GLY A 1 207 ? -9.135 -13.275 14.185 1.00 97.94 207 GLY A O 1
ATOM 1595 N N . LEU A 1 208 ? -7.187 -12.783 13.154 1.00 98.06 208 LEU A N 1
ATOM 1596 C CA . LEU A 1 208 ? -7.734 -12.460 11.837 1.00 98.06 208 LEU A CA 1
ATOM 1597 C C . LEU A 1 208 ? -7.923 -13.739 11.004 1.00 98.06 208 LEU A C 1
ATOM 1599 O O . LEU A 1 208 ? -7.251 -14.747 11.234 1.00 98.06 208 LEU A O 1
ATOM 1603 N N . LYS A 1 209 ? -8.859 -13.701 10.055 1.00 97.19 209 LYS A N 1
ATOM 1604 C CA . LYS A 1 209 ? -9.277 -14.838 9.214 1.00 97.19 209 LYS A CA 1
ATOM 1605 C C . LYS A 1 209 ? -9.443 -14.463 7.744 1.00 97.19 209 LYS A C 1
ATOM 1607 O O . LYS A 1 209 ? -9.116 -15.258 6.870 1.00 97.19 209 LYS A O 1
ATOM 1612 N N . ASP A 1 210 ? -9.909 -13.246 7.480 1.00 98.38 210 ASP A N 1
ATOM 1613 C CA . ASP A 1 210 ? -10.222 -12.735 6.147 1.00 98.38 210 ASP A CA 1
ATOM 1614 C C . ASP A 1 210 ? -9.046 -11.918 5.592 1.00 98.38 210 ASP A C 1
ATOM 1616 O O . ASP A 1 210 ? -9.220 -10.797 5.111 1.00 98.38 210 ASP A O 1
ATOM 1620 N N . MET A 1 211 ? -7.827 -12.452 5.700 1.00 98.50 211 MET A N 1
ATOM 1621 C CA . MET A 1 211 ? -6.605 -11.863 5.145 1.00 98.50 211 MET A CA 1
ATOM 1622 C C . MET A 1 211 ? -5.681 -12.974 4.643 1.00 98.50 211 MET A C 1
ATOM 1624 O O . MET A 1 211 ? -5.243 -13.813 5.427 1.00 98.50 211 MET A O 1
ATOM 1628 N N . SER A 1 212 ? -5.373 -12.987 3.346 1.00 98.38 212 SER A N 1
ATOM 1629 C CA . SER A 1 212 ? -4.410 -13.918 2.741 1.00 98.38 212 SER A CA 1
ATOM 1630 C C . SER A 1 212 ? -3.956 -13.412 1.372 1.00 98.38 212 SER A C 1
ATOM 1632 O O . SER A 1 212 ? -4.728 -12.775 0.657 1.00 98.38 212 SER A O 1
ATOM 1634 N N . MET A 1 213 ? -2.727 -13.737 0.965 1.00 98.38 213 MET A N 1
ATOM 1635 C CA . MET A 1 213 ? -2.314 -13.594 -0.442 1.00 98.38 213 MET A CA 1
ATOM 1636 C C . MET A 1 213 ? -2.877 -14.712 -1.330 1.00 98.38 213 MET A C 1
ATOM 1638 O O . MET A 1 213 ? -3.001 -14.541 -2.536 1.00 98.38 213 MET A O 1
ATOM 1642 N N . ILE A 1 214 ? -3.250 -15.838 -0.717 1.00 97.38 214 ILE A N 1
ATOM 1643 C CA . ILE A 1 214 ? -3.898 -16.993 -1.343 1.00 97.38 214 ILE A CA 1
ATOM 1644 C C . ILE A 1 214 ? -5.305 -17.098 -0.730 1.00 97.38 214 ILE A C 1
ATOM 1646 O O . ILE A 1 214 ? -5.464 -17.713 0.331 1.00 97.38 214 ILE A O 1
ATOM 1650 N N . PRO A 1 215 ? -6.323 -16.411 -1.279 1.00 97.56 215 PRO A N 1
ATOM 1651 C CA . PRO A 1 215 ? -7.664 -16.415 -0.705 1.00 97.56 215 PRO A CA 1
ATOM 1652 C C . PRO A 1 215 ? -8.312 -17.794 -0.872 1.00 97.56 215 PRO A C 1
ATOM 1654 O O . PRO A 1 215 ? -8.318 -18.361 -1.967 1.00 97.56 215 PRO A O 1
ATOM 1657 N N . ASN A 1 216 ? -8.876 -18.319 0.217 1.00 97.06 216 ASN A N 1
ATOM 1658 C CA . ASN A 1 216 ? -9.554 -19.616 0.238 1.00 97.06 216 ASN A CA 1
ATOM 1659 C C . ASN A 1 216 ? -10.919 -19.579 -0.489 1.00 97.06 216 ASN A C 1
ATOM 1661 O O . ASN A 1 216 ? -11.394 -18.520 -0.909 1.00 97.06 216 ASN A O 1
ATOM 1665 N N . LYS A 1 217 ? -11.567 -20.744 -0.626 1.00 97.31 217 LYS A N 1
ATOM 1666 C CA . LYS A 1 217 ? -12.845 -20.908 -1.350 1.00 97.31 217 LYS A CA 1
ATOM 1667 C C . LYS A 1 217 ? -13.963 -19.979 -0.828 1.00 97.31 217 LYS A C 1
ATOM 1669 O O . LYS A 1 217 ? -14.697 -19.409 -1.634 1.00 97.31 217 LYS A O 1
ATOM 1674 N N . ASP A 1 218 ? -14.036 -19.733 0.482 1.00 97.75 218 ASP A N 1
ATOM 1675 C CA . ASP A 1 218 ? -14.994 -18.791 1.086 1.00 97.75 218 ASP A CA 1
ATOM 1676 C C . ASP A 1 218 ? -14.642 -17.317 0.797 1.00 97.75 218 ASP A C 1
ATOM 1678 O O . ASP A 1 218 ? -15.489 -16.572 0.299 1.00 97.75 218 ASP A O 1
ATOM 1682 N N . MET A 1 219 ? -13.384 -16.902 0.997 1.00 98.44 219 MET A N 1
ATOM 1683 C CA . MET A 1 219 ? -12.921 -15.546 0.659 1.00 98.44 219 MET A CA 1
ATOM 1684 C C . MET A 1 219 ? -13.173 -15.203 -0.817 1.00 98.44 219 MET A C 1
ATOM 1686 O O . MET A 1 219 ? -13.626 -14.101 -1.129 1.00 98.44 219 MET A O 1
ATOM 1690 N N . ARG A 1 220 ? -12.921 -16.153 -1.731 1.00 97.56 220 ARG A N 1
ATOM 1691 C CA . ARG A 1 220 ? -13.208 -15.996 -3.167 1.00 97.56 220 ARG A CA 1
ATOM 1692 C C . ARG A 1 220 ? -14.708 -15.835 -3.431 1.00 97.56 220 ARG A C 1
ATOM 1694 O O . ARG A 1 220 ? -15.089 -14.979 -4.226 1.00 97.56 220 ARG A O 1
ATOM 1701 N N . SER A 1 221 ? -15.567 -16.581 -2.726 1.00 97.06 221 SER A N 1
ATOM 1702 C CA . SER A 1 221 ? -17.030 -16.461 -2.863 1.00 97.06 221 SER A CA 1
ATOM 1703 C C . SER A 1 221 ? -17.554 -15.059 -2.514 1.00 97.06 221 SER A C 1
ATOM 1705 O O . SER A 1 221 ? -18.536 -14.609 -3.111 1.00 97.06 221 SER A O 1
ATOM 1707 N N . ARG A 1 222 ? -16.851 -14.342 -1.621 1.00 97.69 222 ARG A N 1
ATOM 1708 C CA . ARG A 1 222 ? -17.152 -12.983 -1.134 1.00 97.69 222 ARG A CA 1
ATOM 1709 C C . ARG A 1 222 ? -16.345 -11.867 -1.818 1.00 97.69 222 ARG A C 1
ATOM 1711 O O . ARG A 1 222 ? -16.443 -10.715 -1.405 1.00 97.69 222 ARG A O 1
ATOM 1718 N N . LEU A 1 223 ? -15.559 -12.163 -2.855 1.00 98.19 223 LEU A N 1
ATOM 1719 C CA . LEU A 1 223 ? -14.686 -11.188 -3.527 1.00 98.19 223 LEU A CA 1
ATOM 1720 C C . LEU A 1 223 ? -15.475 -10.076 -4.257 1.00 98.19 223 LEU A C 1
ATOM 1722 O O . LEU A 1 223 ? -16.508 -10.336 -4.882 1.00 98.19 223 LEU A O 1
ATOM 1726 N N . ALA A 1 224 ? -14.999 -8.833 -4.191 1.00 98.25 224 ALA A N 1
ATOM 1727 C CA . ALA A 1 224 ? -15.492 -7.720 -5.006 1.00 98.25 224 ALA A CA 1
ATOM 1728 C C . ALA A 1 224 ? -15.067 -7.865 -6.481 1.00 98.25 224 ALA A C 1
ATOM 1730 O O . ALA A 1 224 ? -13.969 -8.329 -6.781 1.00 98.25 224 ALA A O 1
ATOM 1731 N N . TYR A 1 225 ? -15.916 -7.430 -7.414 1.00 97.75 225 TYR A N 1
ATOM 1732 C CA . TYR A 1 225 ? -15.573 -7.406 -8.840 1.00 97.75 225 TYR A CA 1
ATOM 1733 C C . TYR A 1 225 ? -14.660 -6.212 -9.148 1.00 97.75 225 TYR A C 1
ATOM 1735 O O . TYR A 1 225 ? -14.833 -5.137 -8.572 1.00 97.75 225 TYR A O 1
ATOM 1743 N N . MET A 1 226 ? -13.735 -6.370 -10.098 1.00 98.00 226 MET A N 1
ATOM 1744 C CA . MET A 1 226 ? -12.969 -5.246 -10.642 1.00 98.00 226 MET A CA 1
ATOM 1745 C C . MET A 1 226 ? -13.734 -4.533 -11.761 1.00 98.00 226 MET A C 1
ATOM 1747 O O . MET A 1 226 ? -14.439 -5.152 -12.561 1.00 98.00 226 MET A O 1
ATOM 1751 N N . HIS A 1 227 ? -13.542 -3.218 -11.836 1.00 98.19 227 HIS A N 1
ATOM 1752 C CA . HIS A 1 227 ? -14.175 -2.339 -12.815 1.00 98.19 227 HIS A CA 1
ATOM 1753 C C . HIS A 1 227 ? -13.131 -1.501 -13.545 1.00 98.19 227 HIS A C 1
ATOM 1755 O O . HIS A 1 227 ? -12.117 -1.130 -12.953 1.00 98.19 227 HIS A O 1
ATOM 1761 N N . SER A 1 228 ? -13.405 -1.166 -14.803 1.00 97.88 228 SER A N 1
ATOM 1762 C CA . SER A 1 228 ? -12.811 0.000 -15.456 1.00 97.88 228 SER A CA 1
ATOM 1763 C C . SER A 1 228 ? -13.847 1.120 -15.487 1.00 97.88 228 SER A C 1
ATOM 1765 O O . SER A 1 228 ? -15.019 0.857 -15.764 1.00 97.88 228 SER A O 1
ATOM 1767 N N . ARG A 1 229 ? -13.415 2.354 -15.230 1.00 98.06 229 ARG A N 1
ATOM 1768 C CA . ARG A 1 229 ? -14.128 3.558 -15.641 1.00 98.06 229 ARG A CA 1
ATOM 1769 C C . ARG A 1 229 ? -13.576 4.017 -16.985 1.00 98.06 229 ARG A C 1
ATOM 1771 O O . ARG A 1 229 ? -12.364 4.161 -17.122 1.00 98.06 229 ARG A O 1
ATOM 1778 N N . ASP A 1 230 ? -14.459 4.240 -17.946 1.00 96.25 230 ASP A N 1
ATOM 1779 C CA . ASP A 1 230 ? -14.106 4.778 -19.259 1.00 96.25 230 ASP A CA 1
ATOM 1780 C C . ASP A 1 230 ? -14.176 6.325 -19.265 1.00 96.25 230 ASP A C 1
ATOM 1782 O O . ASP A 1 230 ? -14.735 6.916 -18.334 1.00 96.25 230 ASP A O 1
ATOM 1786 N N . PRO A 1 231 ? -13.597 7.022 -20.267 1.00 94.50 231 PRO A N 1
ATOM 1787 C CA . PRO A 1 231 ? -13.473 8.487 -20.248 1.00 94.50 231 PRO A CA 1
ATOM 1788 C C . PRO A 1 231 ? -14.794 9.273 -20.220 1.00 94.50 231 PRO A C 1
ATOM 1790 O O . PRO A 1 231 ? -14.798 10.431 -19.813 1.00 94.50 231 PRO A O 1
ATOM 1793 N N . ASP A 1 232 ? -15.920 8.658 -20.598 1.00 95.31 232 ASP A N 1
ATOM 1794 C CA . ASP A 1 232 ? -17.269 9.235 -20.459 1.00 95.31 232 ASP A CA 1
ATOM 1795 C C . ASP A 1 232 ? -17.821 9.157 -19.015 1.00 95.31 232 ASP A C 1
ATOM 1797 O O . ASP A 1 232 ? -18.948 9.566 -18.730 1.00 95.31 232 ASP A O 1
ATOM 1801 N N . GLY A 1 233 ? -17.023 8.618 -18.089 1.00 96.00 233 GLY A N 1
ATOM 1802 C CA . GLY A 1 233 ? -17.347 8.428 -16.682 1.00 96.00 233 GLY A CA 1
ATOM 1803 C C . GLY A 1 233 ? -18.072 7.118 -16.370 1.00 96.00 233 GLY A C 1
ATOM 1804 O O . GLY A 1 233 ? -18.298 6.843 -15.184 1.00 96.00 233 GLY A O 1
ATOM 1805 N N . THR A 1 234 ? -18.431 6.309 -17.372 1.00 97.00 234 THR A N 1
ATOM 1806 C CA . THR A 1 234 ? -19.199 5.071 -17.173 1.00 97.00 234 THR A CA 1
ATOM 1807 C C . THR A 1 234 ? -18.346 3.911 -16.668 1.00 97.00 234 THR A C 1
ATOM 1809 O O . THR A 1 234 ? -17.135 3.866 -16.869 1.00 97.00 234 THR A O 1
ATOM 1812 N N . LEU A 1 235 ? -18.982 2.979 -15.954 1.00 97.31 235 LEU A N 1
ATOM 1813 C CA . LEU A 1 235 ? -18.350 1.796 -15.375 1.00 97.31 235 LEU A CA 1
ATOM 1814 C C . LEU A 1 235 ? -18.661 0.532 -16.183 1.00 97.31 235 LEU A C 1
ATOM 1816 O O . LEU A 1 235 ? -19.826 0.175 -16.374 1.00 97.31 235 LEU A O 1
ATOM 1820 N N . ARG A 1 236 ? -17.614 -0.221 -16.527 1.00 96.25 236 ARG A N 1
ATOM 1821 C CA . ARG A 1 236 ? -17.697 -1.583 -17.080 1.00 96.25 236 ARG A CA 1
ATOM 1822 C C . ARG A 1 236 ? -16.967 -2.593 -16.185 1.00 96.25 236 ARG A C 1
ATOM 1824 O O . ARG A 1 236 ? -16.018 -2.217 -15.492 1.00 96.25 236 ARG A O 1
ATOM 1831 N N . PRO A 1 237 ? -17.365 -3.878 -16.177 1.00 96.50 237 PRO A N 1
ATOM 1832 C CA . PRO A 1 237 ? -16.570 -4.922 -15.533 1.00 96.50 237 PRO A CA 1
ATOM 1833 C C . PRO A 1 237 ? -15.222 -5.098 -16.254 1.00 96.50 237 PRO A C 1
ATOM 1835 O O . PRO A 1 237 ? -15.105 -4.823 -17.451 1.00 96.50 237 PRO A O 1
ATOM 1838 N N . ARG A 1 238 ? -14.210 -5.596 -15.537 1.00 96.56 238 ARG A N 1
ATOM 1839 C CA . ARG A 1 238 ? -12.935 -6.048 -16.118 1.00 96.56 238 ARG A CA 1
ATOM 1840 C C . ARG A 1 238 ? -12.419 -7.294 -15.398 1.00 96.56 238 ARG A C 1
ATOM 1842 O O . ARG A 1 238 ? -12.760 -7.523 -14.238 1.00 96.56 238 ARG A O 1
ATOM 1849 N N . ASP A 1 239 ? -11.551 -8.047 -16.065 1.00 96.19 239 ASP A N 1
ATOM 1850 C CA . ASP A 1 239 ? -10.826 -9.165 -15.455 1.00 96.19 239 ASP A CA 1
ATOM 1851 C C . ASP A 1 239 ? -9.968 -8.704 -14.263 1.00 96.19 239 ASP A C 1
ATOM 1853 O O . ASP A 1 239 ? -9.507 -7.557 -14.195 1.00 96.19 239 ASP A O 1
ATOM 1857 N N . HIS A 1 240 ? -9.741 -9.611 -13.311 1.00 96.94 240 HIS A N 1
ATOM 1858 C CA . HIS A 1 240 ? -8.876 -9.347 -12.165 1.00 96.94 240 HIS A CA 1
ATOM 1859 C C . HIS A 1 240 ? -7.403 -9.319 -12.597 1.00 96.94 240 HIS A C 1
ATOM 1861 O O . HIS A 1 240 ? -6.967 -10.251 -13.268 1.00 96.94 240 HIS A O 1
ATOM 1867 N N . LEU A 1 241 ? -6.636 -8.290 -12.202 1.00 96.31 241 LEU A N 1
ATOM 1868 C CA . LEU A 1 241 ? -5.210 -8.184 -12.560 1.00 96.31 241 LEU A CA 1
ATOM 1869 C C . LEU A 1 241 ? -4.396 -9.326 -11.944 1.00 96.31 241 LEU A C 1
ATOM 1871 O O . LEU A 1 241 ? -3.882 -10.181 -12.656 1.00 96.31 241 LEU A O 1
ATOM 1875 N N . LEU A 1 242 ? -4.346 -9.386 -10.609 1.00 96.62 242 LEU A N 1
ATOM 1876 C CA . LEU A 1 242 ? -3.664 -10.455 -9.883 1.00 96.62 242 LEU A CA 1
ATOM 1877 C C . LEU A 1 242 ? -4.499 -11.744 -9.940 1.00 96.62 242 LEU A C 1
ATOM 1879 O O . LEU A 1 242 ? -5.235 -12.063 -9.005 1.00 96.62 242 LEU A O 1
ATOM 1883 N N . ARG A 1 243 ? -4.476 -12.434 -11.085 1.00 95.00 243 ARG A N 1
ATOM 1884 C CA . ARG A 1 243 ? -5.372 -13.565 -11.381 1.00 95.00 243 ARG A CA 1
ATOM 1885 C C . ARG A 1 243 ? -4.918 -14.883 -10.754 1.00 95.00 243 ARG A C 1
ATOM 1887 O O . ARG A 1 243 ? -5.769 -15.653 -10.316 1.00 95.00 243 ARG A O 1
ATOM 1894 N N . GLN A 1 244 ? -3.611 -15.151 -10.687 1.00 94.12 244 GLN A N 1
ATOM 1895 C CA . GLN A 1 244 ? -3.089 -16.468 -10.281 1.00 94.12 244 GLN A CA 1
ATOM 1896 C C . GLN A 1 244 ? -3.593 -16.968 -8.908 1.00 94.12 244 GLN A C 1
ATOM 1898 O O . GLN A 1 244 ? -4.084 -18.097 -8.849 1.00 94.12 244 GLN A O 1
ATOM 1903 N N . PRO A 1 245 ? -3.611 -16.157 -7.824 1.00 95.50 245 PRO A N 1
ATOM 1904 C CA . PRO A 1 245 ? -4.102 -16.615 -6.517 1.00 95.50 245 PRO A CA 1
ATOM 1905 C C . PRO A 1 245 ? -5.602 -16.952 -6.471 1.00 95.50 245 PRO A C 1
ATOM 1907 O O . PRO A 1 245 ? -6.079 -17.489 -5.469 1.00 95.50 245 PRO A O 1
ATOM 1910 N N . LEU A 1 246 ? -6.356 -16.607 -7.522 1.00 96.19 246 LEU A N 1
ATOM 1911 C CA . LEU A 1 246 ? -7.800 -16.814 -7.634 1.00 96.19 246 LEU A CA 1
ATOM 1912 C C . LEU A 1 246 ? -8.177 -18.059 -8.451 1.00 96.19 246 LEU A C 1
ATOM 1914 O O . LEU A 1 246 ? -9.326 -18.494 -8.357 1.00 96.19 246 LEU A O 1
ATOM 1918 N N . VAL A 1 247 ? -7.247 -18.620 -9.237 1.00 94.56 247 VAL A N 1
ATOM 1919 C CA . VAL A 1 247 ? -7.528 -19.714 -10.191 1.00 94.56 247 VAL A CA 1
ATOM 1920 C C . VAL A 1 247 ? -6.933 -21.071 -9.811 1.00 94.56 247 VAL A C 1
ATOM 1922 O O . VAL A 1 247 ? -7.500 -22.074 -10.228 1.00 94.56 247 VAL A O 1
ATOM 1925 N N . VAL A 1 248 ? -5.873 -21.119 -8.997 1.00 94.88 248 VAL A N 1
ATOM 1926 C CA . VAL A 1 248 ? -5.372 -22.376 -8.394 1.00 94.88 248 VAL A CA 1
ATOM 1927 C C . VAL A 1 248 ? -6.375 -22.958 -7.401 1.00 94.88 248 VAL A C 1
ATOM 1929 O O . VAL A 1 248 ? -7.112 -22.181 -6.779 1.00 94.88 248 VAL A O 1
ATOM 1932 N N . ASP A 1 249 ? -6.384 -24.271 -7.165 1.00 95.62 249 ASP A N 1
ATOM 1933 C CA . ASP A 1 249 ? -7.077 -24.797 -5.981 1.00 95.62 249 ASP A CA 1
ATOM 1934 C C . ASP A 1 249 ? -6.309 -24.344 -4.716 1.00 95.62 249 ASP A C 1
ATOM 1936 O O . ASP A 1 249 ? -5.129 -24.658 -4.576 1.00 95.62 249 ASP A O 1
ATOM 1940 N N . PRO A 1 250 ? -6.917 -23.568 -3.792 1.00 93.69 250 PRO A N 1
ATOM 1941 C CA . PRO A 1 250 ? -6.235 -23.121 -2.575 1.00 93.69 250 PRO A CA 1
ATOM 1942 C C . PRO A 1 250 ? -5.902 -24.262 -1.601 1.00 93.69 250 PRO A C 1
ATOM 1944 O O . PRO A 1 250 ? -5.157 -24.016 -0.654 1.00 93.69 250 PRO A O 1
ATOM 1947 N N . ASP A 1 251 ? -6.445 -25.463 -1.821 1.00 94.62 251 ASP A N 1
ATOM 1948 C CA . ASP A 1 251 ? -6.168 -26.662 -1.028 1.00 94.62 251 ASP A CA 1
ATOM 1949 C C . ASP A 1 251 ? -5.083 -27.564 -1.680 1.00 94.62 251 ASP A C 1
ATOM 1951 O O . ASP A 1 251 ? -4.693 -28.567 -1.083 1.00 94.62 251 ASP A O 1
ATOM 1955 N N . ASP A 1 252 ? -4.559 -27.214 -2.870 1.00 96.69 252 ASP A N 1
ATOM 1956 C CA . ASP A 1 252 ? -3.411 -27.884 -3.510 1.00 96.69 252 ASP A CA 1
ATOM 1957 C C . ASP A 1 252 ? -2.101 -27.128 -3.210 1.00 96.69 252 ASP A C 1
ATOM 1959 O O . ASP A 1 252 ? -1.804 -26.070 -3.775 1.00 96.69 252 ASP A O 1
ATOM 1963 N N . GLU A 1 253 ? -1.277 -27.689 -2.319 1.00 94.56 253 GLU A N 1
ATOM 1964 C CA . GLU A 1 253 ? 0.011 -27.097 -1.929 1.00 94.56 253 GLU A CA 1
ATOM 1965 C C . GLU A 1 253 ? 0.984 -26.931 -3.112 1.00 94.56 253 GLU A C 1
ATOM 1967 O O . GLU A 1 253 ? 1.778 -25.988 -3.129 1.00 94.56 253 GLU A O 1
ATOM 1972 N N . ALA A 1 254 ? 0.928 -27.817 -4.111 1.00 95.50 254 ALA A N 1
ATOM 1973 C CA . ALA A 1 254 ? 1.846 -27.831 -5.244 1.00 95.50 254 ALA A CA 1
ATOM 1974 C C . ALA A 1 254 ? 1.455 -26.833 -6.343 1.00 95.50 254 ALA A C 1
ATOM 1976 O O . ALA A 1 254 ? 2.336 -26.416 -7.099 1.00 95.50 254 ALA A O 1
ATOM 1977 N N . GLU A 1 255 ? 0.182 -26.440 -6.456 1.00 95.25 255 GLU A N 1
ATOM 1978 C CA . GLU A 1 255 ? -0.237 -25.259 -7.221 1.00 95.25 255 GLU A CA 1
ATOM 1979 C C . GLU A 1 255 ? 0.065 -23.967 -6.456 1.00 95.25 255 GLU A C 1
ATOM 1981 O O . GLU A 1 255 ? 0.696 -23.060 -7.005 1.00 95.25 255 GLU A O 1
ATOM 1986 N N . VAL A 1 256 ? -0.318 -23.897 -5.175 1.00 95.50 256 VAL A N 1
ATOM 1987 C CA . VAL A 1 256 ? -0.131 -22.708 -4.327 1.00 95.50 256 VAL A CA 1
ATOM 1988 C C . VAL A 1 256 ? 1.347 -22.316 -4.197 1.00 95.50 256 VAL A C 1
ATOM 1990 O O . VAL A 1 256 ? 1.666 -21.126 -4.238 1.00 95.50 256 VAL A O 1
ATOM 1993 N N . ALA A 1 257 ? 2.266 -23.286 -4.129 1.00 93.75 257 ALA A N 1
ATOM 1994 C CA . ALA A 1 257 ? 3.710 -23.039 -4.074 1.00 93.75 257 ALA A CA 1
ATOM 1995 C C . ALA A 1 257 ? 4.300 -22.371 -5.336 1.00 93.75 257 ALA A C 1
ATOM 1997 O O . ALA A 1 257 ? 5.419 -21.861 -5.281 1.00 93.75 257 ALA A O 1
ATOM 1998 N N . ARG A 1 258 ? 3.576 -22.346 -6.468 1.00 92.50 258 ARG A N 1
ATOM 1999 C CA . ARG A 1 258 ? 4.016 -21.681 -7.715 1.00 92.50 258 ARG A CA 1
ATOM 2000 C C . ARG A 1 258 ? 3.644 -20.197 -7.762 1.00 92.50 258 ARG A C 1
ATOM 2002 O O . ARG A 1 258 ? 4.108 -19.484 -8.647 1.00 92.50 258 ARG A O 1
ATOM 2009 N N . ILE A 1 259 ? 2.783 -19.734 -6.854 1.00 95.12 259 ILE A N 1
ATOM 2010 C CA . ILE A 1 259 ? 2.224 -18.382 -6.887 1.00 95.12 259 ILE A CA 1
ATOM 2011 C C . ILE A 1 259 ? 3.193 -17.394 -6.240 1.00 95.12 259 ILE A C 1
ATOM 2013 O O . ILE A 1 259 ? 3.488 -17.495 -5.046 1.00 95.12 259 ILE A O 1
ATOM 2017 N N . PHE A 1 260 ? 3.656 -16.393 -6.994 1.00 96.69 260 PHE A N 1
ATOM 2018 C CA . PHE A 1 260 ? 4.529 -15.371 -6.428 1.00 96.69 260 PHE A CA 1
ATOM 2019 C C . PHE A 1 260 ? 3.792 -14.560 -5.353 1.00 96.69 260 PHE A C 1
ATOM 2021 O O . PHE A 1 260 ? 2.782 -13.898 -5.607 1.00 96.69 260 PHE A O 1
ATOM 2028 N N . ASN A 1 261 ? 4.313 -14.614 -4.127 1.00 97.81 261 ASN A N 1
ATOM 2029 C CA . ASN A 1 261 ? 3.757 -13.942 -2.957 1.00 97.81 261 ASN A CA 1
ATOM 2030 C C . ASN A 1 261 ? 4.159 -12.452 -2.974 1.00 97.81 261 ASN A C 1
ATOM 2032 O O . ASN A 1 261 ? 4.987 -12.005 -2.185 1.00 97.81 261 ASN A O 1
ATOM 2036 N N . SER A 1 262 ? 3.589 -11.685 -3.910 1.00 98.19 262 SER A N 1
ATOM 2037 C CA . SER A 1 262 ? 3.929 -10.275 -4.147 1.00 98.19 262 SER A CA 1
ATOM 2038 C C . SER A 1 262 ? 3.848 -9.426 -2.870 1.00 98.19 262 SER A C 1
ATOM 2040 O O . SER A 1 262 ? 2.767 -9.109 -2.369 1.00 98.19 262 SER A O 1
ATOM 2042 N N . GLY A 1 263 ? 5.005 -8.993 -2.363 1.00 98.56 263 GLY A N 1
ATOM 2043 C CA . GLY A 1 263 ? 5.088 -8.057 -1.239 1.00 98.56 263 GLY A CA 1
ATOM 2044 C C . GLY A 1 263 ? 4.587 -6.653 -1.587 1.00 98.56 263 GLY A C 1
ATOM 2045 O O . GLY A 1 263 ? 4.181 -5.899 -0.698 1.00 98.56 263 GLY A O 1
ATOM 2046 N N . GLY A 1 264 ? 4.570 -6.318 -2.877 1.00 98.25 264 GLY A N 1
ATOM 2047 C CA . GLY A 1 264 ? 4.048 -5.082 -3.428 1.00 98.25 264 GLY A CA 1
ATOM 2048 C C . GLY A 1 264 ? 2.533 -5.048 -3.588 1.00 98.25 264 GLY A C 1
ATOM 2049 O O . GLY A 1 264 ? 1.978 -3.958 -3.463 1.00 98.25 264 GLY A O 1
ATOM 2050 N N . ALA A 1 265 ? 1.865 -6.172 -3.868 1.00 98.12 265 ALA A N 1
ATOM 2051 C CA . ALA A 1 265 ? 0.459 -6.179 -4.288 1.00 98.12 265 ALA A CA 1
ATOM 2052 C C . ALA A 1 265 ? -0.379 -7.415 -3.886 1.00 98.12 265 ALA A C 1
ATOM 2054 O O . ALA A 1 265 ? -1.572 -7.448 -4.181 1.00 98.12 265 ALA A O 1
ATOM 2055 N N . GLY A 1 266 ? 0.197 -8.426 -3.235 1.00 98.06 266 GLY A N 1
ATOM 2056 C CA . GLY A 1 266 ? -0.392 -9.765 -3.119 1.00 98.06 266 GLY A CA 1
ATOM 2057 C C . GLY A 1 266 ? -1.632 -9.939 -2.231 1.00 98.06 266 GLY A C 1
ATOM 2058 O O . GLY A 1 266 ? -2.324 -10.939 -2.378 1.00 98.06 266 GLY A O 1
ATOM 2059 N N . MET A 1 267 ? -1.927 -9.034 -1.292 1.00 98.75 267 MET A N 1
ATOM 2060 C CA . MET A 1 267 ? -2.934 -9.280 -0.246 1.00 98.75 267 MET A CA 1
ATOM 2061 C C . MET A 1 267 ? -4.386 -9.129 -0.732 1.00 98.75 267 MET A C 1
ATOM 2063 O O . MET A 1 267 ? -4.763 -8.116 -1.325 1.00 98.75 267 MET A O 1
ATOM 2067 N N . PHE A 1 268 ? -5.232 -10.083 -0.345 1.00 98.88 268 PHE A N 1
ATOM 2068 C CA . PHE A 1 268 ? -6.691 -9.969 -0.345 1.00 98.88 268 PHE A CA 1
ATOM 2069 C C . PHE A 1 268 ? -7.176 -9.866 1.103 1.00 98.88 268 PHE A C 1
ATOM 2071 O O . PHE A 1 268 ? -6.737 -10.648 1.950 1.00 98.88 268 PHE A O 1
ATOM 2078 N N . ALA A 1 269 ? -8.059 -8.911 1.411 1.00 98.81 269 ALA A N 1
ATOM 2079 C CA . ALA A 1 269 ? -8.528 -8.699 2.779 1.00 98.81 269 ALA A CA 1
ATOM 2080 C C . ALA A 1 269 ? -9.974 -8.197 2.893 1.00 98.81 269 ALA A C 1
ATOM 2082 O O . ALA A 1 269 ? -10.473 -7.467 2.035 1.00 98.81 269 ALA A O 1
ATOM 2083 N N . LYS A 1 270 ? -10.611 -8.511 4.024 1.00 98.50 270 LYS A N 1
ATOM 2084 C CA . LYS A 1 270 ? -11.775 -7.780 4.541 1.00 98.50 270 LYS A CA 1
ATOM 2085 C C . LYS A 1 270 ? -11.315 -6.442 5.153 1.00 98.50 270 LYS A C 1
ATOM 2087 O O . LYS A 1 270 ? -10.427 -6.451 6.013 1.00 98.50 270 LYS A O 1
ATOM 2092 N N . PRO A 1 271 ? -11.917 -5.287 4.801 1.00 98.62 271 PRO A N 1
ATOM 2093 C CA . PRO A 1 271 ? -11.429 -3.968 5.229 1.00 98.62 271 PRO A CA 1
ATOM 2094 C C . PRO A 1 271 ? -11.326 -3.774 6.751 1.00 98.62 271 PRO A C 1
ATOM 2096 O O . PRO A 1 271 ? -10.357 -3.188 7.235 1.00 98.62 271 PRO A O 1
ATOM 2099 N N . GLN A 1 272 ? -12.272 -4.326 7.524 1.00 98.31 272 GLN A N 1
ATOM 2100 C CA . GLN A 1 272 ? -12.230 -4.268 8.994 1.00 98.31 272 GLN A CA 1
ATOM 2101 C C . GLN A 1 272 ? -11.004 -4.980 9.584 1.00 98.31 272 GLN A C 1
ATOM 2103 O O . GLN A 1 272 ? -10.506 -4.578 10.632 1.00 98.31 272 GLN A O 1
ATOM 2108 N N . GLU A 1 273 ? -10.499 -6.031 8.934 1.00 98.56 273 GLU A N 1
ATOM 2109 C CA . GLU A 1 273 ? -9.358 -6.802 9.438 1.00 98.56 273 GLU A CA 1
ATOM 2110 C C . GLU A 1 273 ? -8.042 -6.064 9.172 1.00 98.56 273 GLU A C 1
ATOM 2112 O O . GLU A 1 273 ? -7.213 -5.942 10.073 1.00 98.56 273 GLU A O 1
ATOM 2117 N N . TYR A 1 274 ? -7.914 -5.436 7.999 1.00 98.81 274 TYR A N 1
ATOM 2118 C CA . TYR A 1 274 ? -6.802 -4.531 7.697 1.00 98.81 274 TYR A CA 1
ATOM 2119 C C . TYR A 1 274 ? -6.742 -3.351 8.690 1.00 98.81 274 TYR A C 1
ATOM 2121 O O . TYR A 1 274 ? -5.672 -3.022 9.209 1.00 98.81 274 TYR A O 1
ATOM 2129 N N . CYS A 1 275 ? -7.890 -2.763 9.052 1.00 98.75 275 CYS A N 1
ATOM 2130 C CA . CYS A 1 275 ? -7.952 -1.715 10.077 1.00 98.75 275 CYS A CA 1
ATO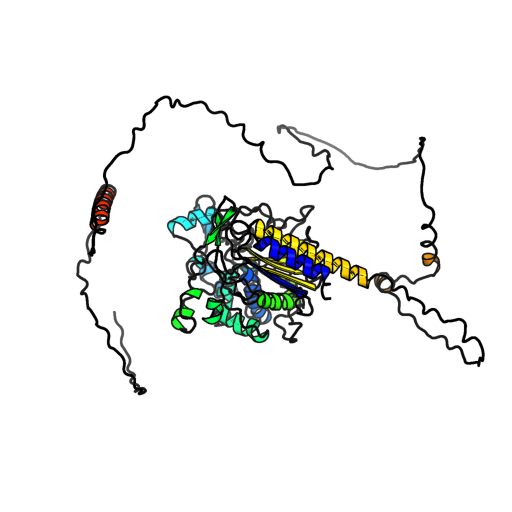M 2131 C C . CYS A 1 275 ? -7.494 -2.178 11.471 1.00 98.75 275 CYS A C 1
ATOM 2133 O O . CYS A 1 275 ? -6.899 -1.377 12.193 1.00 98.75 275 CYS A O 1
ATOM 2135 N N . LYS A 1 276 ? -7.670 -3.452 11.853 1.00 98.56 276 LYS A N 1
ATOM 2136 C CA . LYS A 1 276 ? -7.103 -3.972 13.115 1.00 98.56 276 LYS A CA 1
ATOM 2137 C C . LYS A 1 276 ? -5.569 -3.927 13.106 1.00 98.56 276 LYS A C 1
ATOM 2139 O O . LYS A 1 276 ? -4.979 -3.629 14.141 1.00 98.56 276 LYS A O 1
ATOM 2144 N N . VAL A 1 277 ? -4.922 -4.132 11.952 1.00 98.75 277 VAL A N 1
ATOM 2145 C CA . VAL A 1 277 ? -3.461 -3.965 11.809 1.00 98.75 277 VAL A CA 1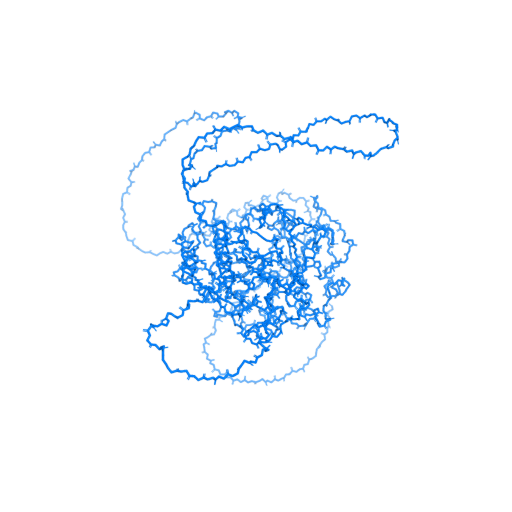
ATOM 2146 C C . VAL A 1 277 ? -3.060 -2.484 11.875 1.00 98.75 277 VAL A C 1
ATOM 2148 O O . VAL A 1 277 ? -2.087 -2.145 12.547 1.00 98.75 277 VAL A O 1
ATOM 2151 N N . LEU A 1 278 ? -3.845 -1.567 11.297 1.00 98.81 278 LEU A N 1
ATOM 2152 C CA . LEU A 1 278 ? -3.620 -0.125 11.497 1.00 98.81 278 LEU A CA 1
ATOM 2153 C C . LEU A 1 278 ? -3.734 0.268 12.984 1.00 98.81 278 LEU A C 1
ATOM 2155 O O . LEU A 1 278 ? -2.923 1.047 13.481 1.00 98.81 278 LEU A O 1
ATOM 2159 N N . ALA A 1 279 ? -4.668 -0.326 13.735 1.00 98.62 279 ALA A N 1
ATOM 2160 C CA . ALA A 1 279 ? -4.794 -0.100 15.176 1.00 98.62 279 ALA A CA 1
ATOM 2161 C C . ALA A 1 279 ? -3.598 -0.626 16.000 1.00 98.62 279 ALA A C 1
ATOM 2163 O O . ALA A 1 279 ? -3.351 -0.110 17.091 1.00 98.62 279 ALA A O 1
ATOM 2164 N N . VAL A 1 280 ? -2.813 -1.580 15.486 1.00 98.81 280 VAL A N 1
ATOM 2165 C CA . VAL A 1 280 ? -1.518 -1.977 16.074 1.00 98.81 280 VAL A CA 1
ATOM 2166 C C . VAL A 1 280 ? -0.473 -0.867 15.886 1.00 98.81 280 VAL A C 1
ATOM 2168 O O . VAL A 1 280 ? 0.248 -0.534 16.827 1.00 98.81 280 VAL A O 1
ATOM 2171 N N . LEU A 1 281 ? -0.426 -0.226 14.711 1.00 98.75 281 LEU A N 1
ATOM 2172 C CA . LEU A 1 281 ? 0.472 0.910 14.444 1.00 98.75 281 LEU A CA 1
ATOM 2173 C C . LEU A 1 281 ? 0.076 2.176 15.229 1.00 98.75 281 LEU A C 1
ATOM 2175 O O . LEU A 1 281 ? 0.951 2.895 15.717 1.00 98.75 281 LEU A O 1
ATOM 2179 N N . LEU A 1 282 ? -1.226 2.409 15.451 1.00 98.12 282 LEU A N 1
ATOM 2180 C CA . LEU A 1 282 ? -1.717 3.446 16.375 1.00 98.12 282 LEU A CA 1
ATOM 2181 C C . LEU A 1 282 ? -1.229 3.247 17.819 1.00 98.12 282 LEU A C 1
ATOM 2183 O O . LEU A 1 282 ? -1.166 4.217 18.577 1.00 98.12 282 LEU A O 1
ATOM 2187 N N . ASN A 1 283 ? -0.891 2.016 18.206 1.00 98.44 283 ASN A N 1
ATOM 2188 C CA . ASN A 1 283 ? -0.500 1.613 19.558 1.00 98.44 283 ASN A CA 1
ATOM 2189 C C . ASN A 1 283 ? 0.949 1.121 19.631 1.00 98.44 283 ASN A C 1
ATOM 2191 O O . ASN A 1 283 ? 1.269 0.194 20.375 1.00 98.44 283 ASN A O 1
ATOM 2195 N N . ASP A 1 284 ? 1.830 1.765 18.860 1.00 98.25 284 ASP A N 1
ATOM 2196 C CA . ASP A 1 284 ? 3.280 1.572 18.928 1.00 98.25 284 ASP A CA 1
ATOM 2197 C C . ASP A 1 284 ? 3.703 0.090 18.794 1.00 98.25 284 ASP A C 1
ATOM 2199 O O . ASP A 1 284 ? 4.664 -0.354 19.418 1.00 98.25 284 ASP A O 1
ATOM 2203 N N . GLY A 1 285 ? 2.965 -0.683 17.986 1.00 98.50 285 GLY A N 1
ATOM 2204 C CA . GLY A 1 285 ? 3.268 -2.080 17.663 1.00 98.50 285 GLY A CA 1
ATOM 2205 C C . GLY A 1 285 ? 2.525 -3.125 18.502 1.00 98.50 285 GLY A C 1
ATOM 2206 O O . GLY A 1 285 ? 2.729 -4.321 18.297 1.00 98.50 285 GLY A O 1
ATOM 2207 N N . THR A 1 286 ? 1.631 -2.712 19.409 1.00 98.69 286 THR A N 1
ATOM 2208 C CA . THR A 1 286 ? 0.861 -3.619 20.284 1.00 98.69 286 THR A CA 1
ATOM 2209 C C . THR A 1 286 ? -0.639 -3.577 19.977 1.00 98.69 286 THR A C 1
ATOM 2211 O O . THR A 1 286 ? -1.216 -2.511 19.796 1.00 98.69 286 THR A O 1
ATOM 2214 N N . CYS A 1 287 ? -1.306 -4.732 19.935 1.00 98.25 287 CYS A N 1
ATOM 2215 C CA . CYS A 1 287 ? -2.749 -4.819 19.717 1.00 98.25 287 CYS A CA 1
ATOM 2216 C C . CYS A 1 287 ? -3.538 -4.272 20.923 1.00 98.25 287 CYS A C 1
ATOM 2218 O O . CYS A 1 287 ? -3.469 -4.871 22.002 1.00 98.25 287 CYS A O 1
ATOM 2220 N N . PRO A 1 288 ? -4.368 -3.219 20.768 1.00 97.75 288 PRO A N 1
ATOM 2221 C CA . PRO A 1 288 ? -5.137 -2.650 21.881 1.00 97.75 288 PRO A CA 1
ATOM 2222 C C . PRO A 1 288 ? -6.257 -3.572 22.397 1.00 97.75 288 PRO A C 1
ATOM 2224 O O . PRO A 1 288 ? -6.811 -3.318 23.462 1.00 97.75 288 PRO A O 1
ATOM 2227 N N . ARG A 1 289 ? -6.607 -4.636 21.656 1.00 95.81 289 ARG A N 1
ATOM 2228 C CA . ARG A 1 289 ? -7.695 -5.570 22.005 1.00 95.81 289 ARG A CA 1
ATOM 2229 C C . ARG A 1 289 ? -7.231 -6.859 22.676 1.00 95.81 289 ARG A C 1
ATOM 2231 O O . ARG A 1 289 ? -8.005 -7.435 23.432 1.00 95.81 289 ARG A O 1
ATOM 2238 N N . THR A 1 290 ? -6.008 -7.312 22.400 1.00 95.69 290 THR A N 1
ATOM 2239 C CA . THR A 1 290 ? -5.472 -8.593 22.902 1.00 95.69 290 THR A CA 1
ATOM 2240 C C . THR A 1 290 ? -4.169 -8.451 23.688 1.00 95.69 290 THR A C 1
ATOM 2242 O O . THR A 1 290 ? -3.717 -9.426 24.277 1.00 95.69 290 THR A O 1
ATOM 2245 N N . GLY A 1 291 ? -3.533 -7.273 23.687 1.00 97.69 291 GLY A N 1
ATOM 2246 C CA . GLY A 1 291 ? -2.213 -7.060 24.292 1.00 97.69 291 GLY A CA 1
ATOM 2247 C C . GLY A 1 291 ? -1.050 -7.708 23.528 1.00 97.69 291 GLY A C 1
ATOM 2248 O O . GLY A 1 291 ? 0.100 -7.546 23.926 1.00 97.69 291 GLY A O 1
ATOM 2249 N N . VAL A 1 292 ? -1.321 -8.417 22.425 1.00 98.25 292 VAL A N 1
ATOM 2250 C CA . VAL A 1 292 ? -0.298 -9.070 21.598 1.00 98.25 292 VAL A CA 1
ATOM 2251 C C . VAL A 1 292 ? 0.600 -8.019 20.949 1.00 98.25 292 VAL A C 1
ATOM 2253 O O . VAL A 1 292 ? 0.123 -7.150 20.216 1.00 98.25 292 VAL A O 1
ATOM 2256 N N . GLN A 1 293 ? 1.904 -8.109 21.203 1.00 98.50 293 GLN A N 1
ATOM 2257 C CA . GLN A 1 293 ? 2.909 -7.269 20.562 1.00 98.50 293 GLN A CA 1
ATOM 2258 C C . GLN A 1 293 ? 3.328 -7.878 19.219 1.00 98.50 293 GLN A C 1
ATOM 2260 O O . GLN A 1 293 ? 3.796 -9.012 19.163 1.00 98.50 293 GLN A O 1
ATOM 2265 N N . ILE A 1 294 ? 3.146 -7.112 18.143 1.00 98.75 294 ILE A N 1
ATOM 2266 C CA . ILE A 1 294 ? 3.540 -7.466 16.771 1.00 98.75 294 ILE A CA 1
ATOM 2267 C C . ILE A 1 294 ? 4.892 -6.825 16.429 1.00 98.75 294 ILE A C 1
ATOM 2269 O O . ILE A 1 294 ? 5.687 -7.435 15.719 1.00 98.75 294 ILE A O 1
ATOM 2273 N N . LEU A 1 295 ? 5.154 -5.622 16.953 1.00 98.81 295 LEU A N 1
ATOM 2274 C CA . LEU A 1 295 ? 6.409 -4.873 16.837 1.00 98.81 295 LEU A CA 1
ATOM 2275 C C . LEU A 1 295 ? 6.717 -4.142 18.151 1.00 98.81 295 LEU A C 1
ATOM 2277 O O . LEU A 1 295 ? 5.815 -3.791 18.912 1.00 98.81 295 LEU A O 1
ATOM 2281 N N . GLN A 1 296 ? 7.988 -3.843 18.389 1.00 98.81 296 GLN A N 1
ATOM 2282 C CA . GLN A 1 296 ? 8.434 -2.929 19.434 1.00 98.81 296 GLN A CA 1
ATOM 2283 C C . GLN A 1 296 ? 8.170 -1.470 19.037 1.00 98.81 296 GLN A C 1
ATOM 2285 O O . GLN A 1 296 ? 8.306 -1.073 17.877 1.00 98.81 296 GLN A O 1
ATOM 2290 N N . LYS A 1 297 ? 7.909 -0.626 20.042 1.00 98.62 297 LYS A N 1
ATOM 2291 C CA . LYS A 1 297 ? 7.664 0.815 19.876 1.00 98.62 297 LYS A CA 1
ATOM 2292 C C . LYS A 1 297 ? 8.708 1.526 19.008 1.00 98.62 297 LYS A C 1
ATOM 2294 O O . LYS A 1 297 ? 8.336 2.190 18.044 1.00 98.62 297 LYS A O 1
ATOM 2299 N N . LYS A 1 298 ? 9.997 1.322 19.307 1.00 98.62 298 LYS A N 1
ATOM 2300 C CA . LYS A 1 298 ? 11.134 1.916 18.576 1.00 98.62 298 LYS A CA 1
ATOM 2301 C C . LYS A 1 298 ? 11.096 1.612 17.070 1.00 98.62 298 LYS A C 1
ATOM 2303 O O . LYS A 1 298 ? 11.550 2.402 16.252 1.00 98.62 298 LYS A O 1
ATOM 2308 N N . THR A 1 299 ? 10.543 0.457 16.711 1.00 98.81 299 THR A N 1
ATOM 2309 C CA . THR A 1 299 ? 10.478 -0.055 15.346 1.00 98.81 299 THR A CA 1
ATOM 2310 C C . THR A 1 299 ? 9.335 0.598 14.583 1.00 98.81 299 THR A C 1
ATOM 2312 O O . THR A 1 299 ? 9.522 1.009 13.444 1.00 98.81 299 THR A O 1
ATOM 2315 N N . VAL A 1 300 ? 8.180 0.796 15.229 1.00 98.81 300 VAL A N 1
ATOM 2316 C CA . VAL A 1 300 ? 7.086 1.607 14.666 1.00 98.81 300 VAL A CA 1
ATOM 2317 C C . VAL A 1 300 ? 7.484 3.084 14.576 1.00 98.81 300 VAL A C 1
ATOM 2319 O O . VAL A 1 300 ? 7.123 3.762 13.620 1.00 98.81 300 VAL A O 1
ATOM 2322 N N . GLU A 1 301 ? 8.276 3.599 15.518 1.00 98.56 301 GLU A N 1
ATOM 2323 C CA . GLU A 1 301 ? 8.862 4.943 15.419 1.00 98.56 301 GLU A CA 1
ATOM 2324 C C . GLU A 1 301 ? 9.805 5.072 14.211 1.00 98.56 301 GLU A C 1
ATOM 2326 O O . GLU A 1 301 ? 9.682 6.035 13.459 1.00 98.56 301 GLU A O 1
ATOM 2331 N N . GLU A 1 302 ? 10.653 4.073 13.949 1.00 98.75 302 GLU A N 1
ATOM 2332 C CA . GLU A 1 302 ? 11.515 4.016 12.759 1.00 98.75 302 GLU A CA 1
ATOM 2333 C C . GLU A 1 302 ? 10.724 3.850 11.444 1.00 98.75 302 GLU A C 1
ATOM 2335 O O . GLU A 1 302 ? 11.057 4.485 10.442 1.00 98.75 302 GLU A O 1
ATOM 2340 N N . MET A 1 303 ? 9.632 3.074 11.437 1.00 98.81 303 MET A N 1
ATOM 2341 C CA . MET A 1 303 ? 8.731 2.964 10.277 1.00 98.81 303 MET A CA 1
ATOM 2342 C C . MET A 1 303 ? 8.023 4.284 9.947 1.00 98.81 303 MET A C 1
ATOM 2344 O O . MET A 1 303 ? 7.743 4.538 8.779 1.00 98.81 303 MET A O 1
ATOM 2348 N N . PHE A 1 304 ? 7.749 5.127 10.948 1.00 98.56 304 PHE A N 1
ATOM 2349 C CA . PHE A 1 304 ? 7.144 6.456 10.776 1.00 98.56 304 PHE A CA 1
ATOM 2350 C C . PHE A 1 304 ? 8.177 7.598 10.670 1.00 98.56 304 PHE A C 1
ATOM 2352 O O . PHE A 1 304 ? 7.790 8.759 10.528 1.00 98.56 304 PHE A O 1
ATOM 2359 N N . ARG A 1 305 ? 9.486 7.311 10.715 1.00 97.75 305 ARG A N 1
ATOM 2360 C CA . ARG A 1 305 ? 10.538 8.308 10.466 1.00 97.75 305 ARG A CA 1
ATOM 2361 C C . ARG A 1 305 ? 10.670 8.555 8.964 1.00 97.75 305 ARG A C 1
ATOM 2363 O O . ARG A 1 305 ? 10.700 7.603 8.193 1.00 97.75 305 ARG A O 1
ATOM 2370 N N . ASN A 1 306 ? 10.821 9.816 8.547 1.00 97.62 306 ASN A N 1
ATOM 2371 C CA . ASN A 1 306 ? 11.091 10.130 7.142 1.00 97.62 306 ASN A CA 1
ATOM 2372 C C . ASN A 1 306 ? 12.454 9.555 6.709 1.00 97.62 306 ASN A C 1
ATOM 2374 O O . ASN A 1 306 ? 13.503 9.961 7.217 1.00 97.62 306 ASN A O 1
ATOM 2378 N N . GLN A 1 307 ? 12.416 8.616 5.769 1.00 97.69 307 GLN A N 1
ATOM 2379 C CA . GLN A 1 307 ? 13.565 7.934 5.177 1.00 97.69 307 GLN A CA 1
ATOM 2380 C C . GLN A 1 307 ? 14.109 8.671 3.942 1.00 97.69 307 GLN A C 1
ATOM 2382 O O . GLN A 1 307 ? 15.254 8.453 3.561 1.00 97.69 307 GLN A O 1
ATOM 2387 N N . ILE A 1 308 ? 13.320 9.579 3.353 1.00 96.44 308 ILE A N 1
ATOM 2388 C CA . ILE A 1 308 ? 13.651 10.325 2.125 1.00 96.44 308 ILE A CA 1
ATOM 2389 C C . ILE A 1 308 ? 13.883 11.819 2.388 1.00 96.44 308 ILE A C 1
ATOM 2391 O O . ILE A 1 308 ? 13.607 12.661 1.542 1.00 96.44 308 ILE A O 1
ATOM 2395 N N . ALA A 1 309 ? 14.399 12.177 3.568 1.00 94.50 309 ALA A N 1
ATOM 2396 C CA . ALA A 1 309 ? 14.698 13.570 3.918 1.00 94.50 309 ALA A CA 1
ATOM 2397 C C . ALA A 1 309 ? 15.588 14.332 2.895 1.00 94.50 309 ALA A C 1
ATOM 2399 O O . ALA A 1 309 ? 15.343 15.525 2.720 1.00 94.50 309 ALA A O 1
ATOM 2400 N N . PRO A 1 310 ? 16.547 13.700 2.176 1.00 94.00 310 PRO A N 1
ATOM 2401 C CA . PRO A 1 310 ? 17.274 14.343 1.070 1.00 94.00 310 PRO A CA 1
ATOM 2402 C C . PRO A 1 310 ? 16.422 14.660 -0.173 1.00 94.00 310 PRO A C 1
ATOM 2404 O O . PRO A 1 310 ? 16.839 15.458 -1.005 1.00 94.00 310 PRO A O 1
ATOM 2407 N N . PHE A 1 311 ? 15.233 14.061 -0.300 1.00 93.88 311 PHE A N 1
ATOM 2408 C CA . PHE A 1 311 ? 14.330 14.189 -1.447 1.00 93.88 311 PHE A CA 1
ATOM 2409 C C . PHE A 1 311 ? 12.970 14.798 -1.022 1.00 93.88 311 PHE A C 1
ATOM 2411 O O . PHE A 1 311 ? 11.927 14.156 -1.172 1.00 93.88 311 PHE A O 1
ATOM 2418 N N . PRO A 1 312 ? 12.935 16.037 -0.484 1.00 89.75 312 PRO A N 1
ATOM 2419 C CA . PRO A 1 312 ? 11.770 16.607 0.215 1.00 89.75 312 PRO A CA 1
ATOM 2420 C C . PRO A 1 312 ? 10.485 16.743 -0.622 1.00 89.75 312 PRO A C 1
ATOM 2422 O O . PRO A 1 312 ? 9.402 16.886 -0.054 1.00 89.75 312 PRO A O 1
ATOM 2425 N N . ASN A 1 313 ? 10.600 16.697 -1.954 1.00 89.06 313 ASN A N 1
ATOM 2426 C CA . ASN A 1 313 ? 9.483 16.770 -2.898 1.00 89.06 313 ASN A CA 1
ATOM 2427 C C . ASN A 1 313 ? 9.225 15.454 -3.659 1.00 89.06 313 ASN A C 1
ATOM 2429 O O . ASN A 1 313 ? 8.326 15.426 -4.490 1.00 89.06 313 ASN A O 1
ATOM 2433 N N . ALA A 1 314 ? 9.965 14.365 -3.410 1.00 90.31 314 ALA A N 1
ATOM 2434 C CA . ALA A 1 314 ? 9.813 13.129 -4.191 1.00 90.31 314 ALA A CA 1
ATOM 2435 C C . ALA A 1 314 ? 8.420 12.493 -4.042 1.00 90.31 314 ALA A C 1
ATOM 2437 O O . ALA A 1 314 ? 7.744 12.233 -5.029 1.00 90.31 314 ALA A O 1
ATOM 2438 N N . SER A 1 315 ? 7.919 12.385 -2.809 1.00 82.06 315 SER A N 1
ATOM 2439 C CA . SER A 1 315 ? 6.546 11.929 -2.522 1.00 82.06 315 SER A CA 1
ATOM 2440 C C . SER A 1 315 ? 5.438 12.864 -3.052 1.00 82.06 315 SER A C 1
ATOM 2442 O O . SER A 1 315 ? 4.254 12.572 -2.892 1.00 82.06 315 SER A O 1
ATOM 2444 N N . ARG A 1 316 ? 5.820 13.993 -3.665 1.00 89.19 316 ARG A N 1
ATOM 2445 C CA . ARG A 1 316 ? 4.951 15.041 -4.212 1.00 89.19 316 ARG A CA 1
ATOM 2446 C C . ARG A 1 316 ? 5.063 15.186 -5.736 1.00 89.19 316 ARG A C 1
ATOM 2448 O O . ARG A 1 316 ? 4.485 16.112 -6.292 1.00 89.19 316 ARG A O 1
ATOM 2455 N N . GLN A 1 317 ? 5.850 14.333 -6.394 1.00 91.06 317 GLN A N 1
ATOM 2456 C CA . GLN A 1 317 ? 6.062 14.381 -7.840 1.00 91.06 317 GLN A CA 1
ATOM 2457 C C . GLN A 1 317 ? 4.761 14.123 -8.614 1.00 91.06 317 GLN A C 1
ATOM 2459 O O . GLN A 1 317 ? 3.881 13.393 -8.154 1.00 91.06 317 GLN A O 1
ATOM 2464 N N . PHE A 1 318 ? 4.683 14.693 -9.820 1.00 93.88 318 PHE A N 1
ATOM 2465 C CA . PHE A 1 318 ? 3.683 14.314 -10.813 1.00 93.88 318 PHE A CA 1
ATOM 2466 C C . PHE A 1 318 ? 3.822 12.824 -11.137 1.00 93.88 318 PHE A C 1
ATOM 2468 O O . PHE A 1 318 ? 4.930 12.349 -11.389 1.00 93.88 318 PHE A O 1
ATOM 2475 N N . ILE A 1 319 ? 2.702 12.105 -11.165 1.00 93.75 319 ILE A N 1
ATOM 2476 C CA . ILE A 1 319 ? 2.649 10.681 -11.500 1.00 93.75 319 ILE A CA 1
ATOM 2477 C C . ILE A 1 319 ? 2.071 10.540 -12.920 1.00 93.75 319 ILE A C 1
ATOM 2479 O O . ILE A 1 319 ? 0.885 10.835 -13.110 1.00 93.75 319 ILE A O 1
ATOM 2483 N N . PRO A 1 320 ? 2.866 10.106 -13.919 1.00 94.56 320 PRO A N 1
ATOM 2484 C CA . PRO A 1 320 ? 2.391 9.912 -15.287 1.00 94.56 320 PRO A CA 1
ATOM 2485 C C . PRO A 1 320 ? 1.399 8.754 -15.432 1.00 94.56 320 PRO A C 1
ATOM 2487 O O . PRO A 1 320 ? 1.481 7.738 -14.743 1.00 94.56 320 PRO A O 1
ATOM 2490 N N . ALA A 1 321 ? 0.512 8.872 -16.419 1.00 96.69 321 ALA A N 1
ATOM 2491 C CA . ALA A 1 321 ? -0.367 7.795 -16.869 1.00 96.69 321 ALA A CA 1
ATOM 2492 C C . ALA A 1 321 ? 0.309 6.938 -17.951 1.00 96.69 321 ALA A C 1
ATOM 2494 O O . ALA A 1 321 ? -0.171 6.873 -19.080 1.00 96.69 321 ALA A O 1
ATOM 2495 N N . ALA A 1 322 ? 1.438 6.294 -17.634 1.00 97.38 322 ALA A N 1
ATOM 2496 C CA . ALA A 1 322 ? 2.186 5.530 -18.636 1.00 97.38 322 ALA A CA 1
ATOM 2497 C C . ALA A 1 322 ? 1.349 4.367 -19.216 1.00 97.38 322 ALA A C 1
ATOM 2499 O O . ALA A 1 322 ? 1.382 4.143 -20.427 1.00 97.38 322 ALA A O 1
ATOM 2500 N N . LYS A 1 323 ? 0.535 3.696 -18.383 1.00 96.94 323 LYS A N 1
ATOM 2501 C CA . LYS A 1 323 ? -0.559 2.797 -18.809 1.00 96.94 323 LYS A CA 1
ATOM 2502 C C . LYS A 1 323 ? -1.918 3.403 -18.371 1.00 96.94 323 LYS A C 1
ATOM 2504 O O . LYS A 1 323 ? -2.324 3.185 -17.224 1.00 96.94 323 LYS A O 1
ATOM 2509 N N . PRO A 1 324 ? -2.624 4.172 -19.231 1.00 96.19 324 PRO A N 1
ATOM 2510 C CA . PRO A 1 324 ? -3.842 4.909 -18.852 1.00 96.19 324 PRO A CA 1
ATOM 2511 C C . PRO A 1 324 ? -5.038 4.056 -18.400 1.00 96.19 324 PRO A C 1
ATOM 2513 O O . PRO A 1 324 ? -5.934 4.561 -17.731 1.00 96.19 324 PRO A O 1
ATOM 2516 N N . ASP A 1 325 ? -5.076 2.763 -18.734 1.00 95.31 325 ASP A N 1
ATOM 2517 C CA . ASP A 1 325 ? -6.110 1.837 -18.251 1.00 95.31 325 ASP A CA 1
ATOM 2518 C C . ASP A 1 325 ? -5.900 1.417 -16.782 1.00 95.31 325 ASP A C 1
ATOM 2520 O O . ASP A 1 325 ? -6.824 0.903 -16.141 1.00 95.31 325 ASP A O 1
ATOM 2524 N N . LEU A 1 326 ? -4.691 1.644 -16.251 1.00 96.94 326 LEU A N 1
ATOM 2525 C CA . LEU A 1 326 ? -4.283 1.317 -14.886 1.00 96.94 326 LEU A CA 1
ATOM 2526 C C . LEU A 1 326 ? -4.199 2.548 -13.976 1.00 96.94 326 LEU A C 1
ATOM 2528 O O . LEU A 1 326 ? -4.446 2.411 -12.777 1.00 96.94 326 LEU A O 1
ATOM 2532 N N . THR A 1 327 ? -3.906 3.744 -14.501 1.00 97.31 327 THR A N 1
ATOM 2533 C CA . THR A 1 327 ? -3.855 4.987 -13.708 1.00 97.31 327 THR A CA 1
ATOM 2534 C C . THR A 1 327 ? -4.183 6.249 -14.500 1.00 97.31 327 THR A C 1
ATOM 2536 O O . THR A 1 327 ? -3.802 6.390 -15.659 1.00 97.31 327 THR A O 1
ATOM 2539 N N . ASN A 1 328 ? -4.836 7.199 -13.828 1.00 97.50 328 ASN A N 1
ATOM 2540 C CA . ASN A 1 328 ? -4.940 8.583 -14.272 1.00 97.50 328 ASN A CA 1
ATOM 2541 C C . ASN A 1 328 ? -3.595 9.305 -14.051 1.00 97.50 328 ASN A C 1
ATOM 2543 O O . ASN A 1 328 ? -2.797 8.847 -13.224 1.00 97.50 328 ASN A O 1
ATOM 2547 N N . PRO A 1 329 ? -3.340 10.436 -14.736 1.00 96.00 329 PRO A N 1
ATOM 2548 C CA . PRO A 1 329 ? -2.236 11.326 -14.394 1.00 96.00 329 PRO A CA 1
ATOM 2549 C C . PRO A 1 329 ? -2.564 12.088 -13.101 1.00 96.00 329 PRO A C 1
ATOM 2551 O O . PRO A 1 329 ? -3.695 12.544 -12.918 1.00 96.00 329 PRO A O 1
ATOM 2554 N N . ILE A 1 330 ? -1.592 12.234 -12.196 1.00 94.56 330 ILE A N 1
ATOM 2555 C CA . ILE A 1 330 ? -1.822 12.790 -10.848 1.00 94.56 330 ILE A CA 1
ATOM 2556 C C . ILE A 1 330 ? -0.833 13.941 -10.587 1.00 94.56 330 ILE A C 1
ATOM 2558 O O . ILE A 1 330 ? 0.363 13.672 -10.491 1.00 94.56 330 ILE A O 1
ATOM 2562 N N . PRO A 1 331 ? -1.290 15.205 -10.444 1.00 92.00 331 PRO A N 1
ATOM 2563 C CA . PRO A 1 331 ? -0.412 16.357 -10.192 1.00 92.00 331 PRO A CA 1
ATOM 2564 C C . PRO A 1 331 ? 0.400 16.276 -8.894 1.00 92.00 331 PRO A C 1
ATOM 2566 O O . PRO A 1 331 ? 1.606 16.487 -8.910 1.00 92.00 331 PRO A O 1
ATOM 2569 N N . GLU A 1 332 ? -0.257 15.943 -7.783 1.00 91.94 332 GLU A N 1
ATOM 2570 C CA . GLU A 1 332 ? 0.354 15.583 -6.501 1.00 91.94 332 GLU A CA 1
ATOM 2571 C C . GLU A 1 332 ? -0.603 14.593 -5.819 1.00 91.94 332 GLU A C 1
ATOM 2573 O O . GLU A 1 332 ? -1.814 14.820 -5.804 1.00 91.94 332 GLU A O 1
ATOM 2578 N N . LEU A 1 333 ? -0.095 13.485 -5.268 1.00 90.50 333 LEU A N 1
ATOM 2579 C CA . LEU A 1 333 ? -0.945 12.410 -4.729 1.00 90.50 333 LEU A CA 1
ATOM 2580 C C . LEU A 1 333 ? -1.796 12.845 -3.523 1.00 90.50 333 LEU A C 1
ATOM 2582 O O . LEU A 1 333 ? -2.879 12.307 -3.289 1.00 90.50 333 LEU A O 1
ATOM 2586 N N . TYR A 1 334 ? -1.297 13.800 -2.740 1.00 91.81 334 TYR A N 1
ATOM 2587 C CA . TYR A 1 334 ? -2.016 14.376 -1.610 1.00 91.81 334 TYR A CA 1
ATOM 2588 C C . TYR A 1 334 ? -1.551 15.824 -1.364 1.00 91.81 334 TYR A C 1
ATOM 2590 O O . TYR A 1 334 ? -0.655 16.039 -0.546 1.00 91.81 334 TYR A O 1
ATOM 2598 N N . PRO A 1 335 ? -2.099 16.819 -2.086 1.00 91.62 335 PRO A N 1
ATOM 2599 C CA . PRO A 1 335 ? -1.626 18.198 -2.015 1.00 91.62 335 PRO A CA 1
ATOM 2600 C C . PRO A 1 335 ? -1.912 18.835 -0.650 1.00 91.62 335 PRO A C 1
ATOM 2602 O O . PRO A 1 335 ? -3.026 18.764 -0.121 1.00 91.62 335 PRO A O 1
ATOM 2605 N N . VAL A 1 336 ? -0.902 19.504 -0.089 1.00 91.50 336 VAL A N 1
ATOM 2606 C CA . VAL A 1 336 ? -0.987 20.203 1.202 1.00 91.50 336 VAL A CA 1
ATOM 2607 C C . VAL A 1 336 ? -0.785 21.711 0.988 1.00 91.50 336 VAL A C 1
ATOM 2609 O O . VAL A 1 336 ? 0.224 22.103 0.399 1.00 91.50 336 VAL A O 1
ATOM 2612 N N . PRO A 1 337 ? -1.699 22.583 1.469 1.00 89.69 337 PRO A N 1
ATOM 2613 C CA . PRO A 1 337 ? -1.568 24.033 1.322 1.00 89.69 337 PRO A CA 1
ATOM 2614 C C . PRO A 1 337 ? -0.227 24.570 1.838 1.00 89.69 337 PRO A C 1
ATOM 2616 O O . PRO A 1 337 ? 0.235 24.187 2.911 1.00 89.69 337 PRO A O 1
ATOM 2619 N N . GLY A 1 338 ? 0.390 25.471 1.070 1.00 90.56 338 GLY A N 1
ATOM 2620 C CA . GLY A 1 338 ? 1.737 25.984 1.350 1.00 90.56 338 GLY A CA 1
ATOM 2621 C C . GLY A 1 338 ? 2.878 25.077 0.871 1.00 90.56 338 GLY A C 1
ATOM 2622 O O . GLY A 1 338 ? 4.035 25.410 1.107 1.00 90.56 338 GLY A O 1
ATOM 2623 N N . ASN A 1 339 ? 2.576 23.966 0.187 1.00 90.69 339 ASN A N 1
ATOM 2624 C CA . ASN A 1 339 ? 3.547 23.065 -0.443 1.00 90.69 339 ASN A CA 1
ATOM 2625 C C . ASN A 1 339 ? 4.699 22.584 0.478 1.00 90.69 339 ASN A C 1
ATOM 2627 O O . ASN A 1 339 ? 5.854 22.570 0.040 1.00 90.69 339 ASN A O 1
ATOM 2631 N N . PRO A 1 340 ? 4.438 22.195 1.746 1.00 92.50 340 PRO A N 1
ATOM 2632 C CA . PRO A 1 340 ? 5.491 21.738 2.646 1.00 92.50 340 PRO A CA 1
ATOM 2633 C C . PRO A 1 340 ? 6.112 20.412 2.166 1.00 92.50 340 PRO A C 1
ATOM 2635 O O . PRO A 1 340 ? 5.423 19.603 1.540 1.00 92.50 340 PRO A O 1
ATOM 2638 N N . PRO A 1 341 ? 7.380 20.124 2.520 1.00 92.00 341 PRO A N 1
ATOM 2639 C CA . PRO A 1 341 ? 7.981 18.814 2.296 1.00 92.00 341 PRO A CA 1
ATOM 2640 C C . PRO A 1 341 ? 7.123 17.678 2.859 1.00 92.00 341 PRO A C 1
ATOM 2642 O O . PRO A 1 341 ? 6.662 17.752 4.006 1.00 92.00 341 PRO A O 1
ATOM 2645 N N . GLN A 1 342 ? 6.955 16.617 2.068 1.00 93.44 342 GLN A N 1
ATOM 2646 C CA . GLN A 1 342 ? 6.238 15.400 2.454 1.00 93.44 342 GLN A CA 1
ATOM 2647 C C . GLN A 1 342 ? 7.196 14.203 2.422 1.00 93.44 342 GLN A C 1
ATOM 2649 O O . GLN A 1 342 ? 8.107 14.123 1.595 1.00 93.44 342 GLN A O 1
ATOM 2654 N N . GLY A 1 343 ? 7.044 13.288 3.377 1.00 95.25 343 GLY A N 1
ATOM 2655 C CA . GLY A 1 343 ? 8.014 12.221 3.612 1.00 95.25 343 GLY A CA 1
ATOM 2656 C C . GLY A 1 343 ? 7.589 10.860 3.076 1.00 95.25 343 GLY A C 1
ATOM 2657 O O . GLY A 1 343 ? 6.474 10.660 2.597 1.00 95.25 343 GLY A O 1
ATOM 2658 N N . TRP A 1 344 ? 8.475 9.891 3.262 1.00 97.75 344 TRP A N 1
ATOM 2659 C CA . TRP A 1 344 ? 8.190 8.469 3.110 1.00 97.75 344 TRP A CA 1
ATOM 2660 C C . TRP A 1 344 ? 8.777 7.723 4.305 1.00 97.75 344 TRP A C 1
ATOM 2662 O O . TRP A 1 344 ? 9.911 7.988 4.701 1.00 97.75 344 TRP A O 1
ATOM 2672 N N . GLY A 1 345 ? 7.988 6.843 4.911 1.00 98.19 345 GLY A N 1
ATOM 2673 C CA . GLY A 1 345 ? 8.384 6.012 6.042 1.00 98.19 345 GLY A CA 1
ATOM 2674 C C . GLY A 1 345 ? 9.123 4.758 5.586 1.00 98.19 345 GLY A C 1
ATOM 2675 O O . GLY A 1 345 ? 9.877 4.766 4.616 1.00 98.19 345 GLY A O 1
ATOM 2676 N N . LEU A 1 346 ? 8.859 3.637 6.248 1.00 98.62 346 LEU A N 1
ATOM 2677 C CA . LEU A 1 346 ? 9.121 2.320 5.673 1.00 98.62 346 LEU A CA 1
ATOM 2678 C C . LEU A 1 346 ? 7.788 1.785 5.137 1.00 98.62 346 LEU A C 1
ATOM 2680 O O . LEU A 1 346 ? 6.922 1.395 5.917 1.00 98.62 346 LEU A O 1
ATOM 2684 N N . THR A 1 347 ? 7.651 1.756 3.805 1.00 98.38 347 THR A N 1
ATOM 2685 C CA . THR A 1 347 ? 6.501 1.271 2.997 1.00 98.38 347 THR A CA 1
ATOM 2686 C C . THR A 1 347 ? 5.260 2.168 2.823 1.00 98.38 347 THR A C 1
ATOM 2688 O O . THR A 1 347 ? 4.297 1.725 2.197 1.00 98.38 347 THR A O 1
ATOM 2691 N N . PHE A 1 348 ? 5.255 3.417 3.302 1.00 98.44 348 PHE A N 1
ATOM 2692 C CA . PHE A 1 348 ? 4.116 4.342 3.140 1.00 98.44 348 PHE A CA 1
ATOM 2693 C C . PHE A 1 348 ? 4.520 5.824 3.142 1.00 98.44 348 PHE A C 1
ATOM 2695 O O . PHE A 1 348 ? 5.567 6.189 3.676 1.00 98.44 348 PHE A O 1
ATOM 2702 N N . MET A 1 349 ? 3.665 6.688 2.588 1.00 97.06 349 MET A N 1
ATOM 2703 C CA . MET A 1 349 ? 3.865 8.141 2.547 1.00 97.06 349 MET A CA 1
ATOM 2704 C C . MET A 1 349 ? 3.579 8.779 3.915 1.00 97.06 349 MET A C 1
ATOM 2706 O O . MET A 1 349 ? 2.704 8.327 4.657 1.00 97.06 349 MET A O 1
ATOM 2710 N N . LEU A 1 350 ? 4.319 9.837 4.252 1.00 96.75 350 LEU A N 1
ATOM 2711 C CA . LEU A 1 350 ? 4.183 10.611 5.488 1.00 96.75 350 LEU A CA 1
ATOM 2712 C C . LEU A 1 350 ? 3.708 12.027 5.152 1.00 96.75 350 LEU A C 1
ATOM 2714 O O . LEU A 1 350 ? 4.514 12.909 4.839 1.00 96.75 350 LEU A O 1
ATOM 2718 N N . SER A 1 351 ? 2.395 12.236 5.235 1.00 92.44 351 SER A N 1
ATOM 2719 C CA . SER A 1 351 ? 1.783 13.543 4.964 1.00 92.44 351 SER A CA 1
ATOM 2720 C C . SER A 1 351 ? 2.096 14.581 6.043 1.00 92.44 351 SER A C 1
ATOM 2722 O O . SER A 1 351 ? 2.169 14.271 7.238 1.00 92.44 351 SER A O 1
ATOM 2724 N N . ASN A 1 352 ? 2.272 15.835 5.627 1.00 91.06 352 ASN A N 1
ATOM 2725 C CA . ASN A 1 352 ? 2.629 16.944 6.515 1.00 91.06 352 ASN A CA 1
ATOM 2726 C C . ASN A 1 352 ? 1.398 17.793 6.884 1.00 91.06 352 ASN A C 1
ATOM 2728 O O . ASN A 1 352 ? 1.329 18.986 6.600 1.00 91.06 352 ASN A O 1
ATOM 2732 N N . GLY A 1 353 ? 0.393 17.139 7.471 1.00 90.12 353 GLY A N 1
ATOM 2733 C CA . GLY A 1 353 ? -0.945 17.700 7.651 1.00 90.12 353 GLY A CA 1
ATOM 2734 C C . GLY A 1 353 ? -1.799 17.508 6.395 1.00 90.12 353 GLY A C 1
ATOM 2735 O O . GLY A 1 353 ? -1.574 16.570 5.634 1.00 90.12 353 GLY A O 1
ATOM 2736 N N . GLY A 1 354 ? -2.792 18.371 6.177 1.00 87.06 354 GLY A N 1
ATOM 2737 C CA . GLY A 1 354 ? -3.607 18.391 4.956 1.00 87.06 354 GLY A CA 1
ATOM 2738 C C . GLY A 1 354 ? -4.974 19.048 5.148 1.00 87.06 354 GLY A C 1
ATOM 2739 O O . GLY A 1 354 ? -5.415 19.259 6.278 1.00 87.06 354 GLY A O 1
ATOM 2740 N N . GLY A 1 355 ? -5.660 19.355 4.042 1.00 87.75 355 GLY A N 1
ATOM 2741 C CA . GLY A 1 355 ? -6.938 20.088 4.054 1.00 87.75 355 GLY A CA 1
ATOM 2742 C C . GLY A 1 355 ? -8.085 19.390 4.800 1.00 87.75 355 GLY A C 1
ATOM 2743 O O . GLY A 1 355 ? -9.014 20.053 5.255 1.00 87.75 355 GLY A O 1
ATOM 2744 N N . THR A 1 356 ? -8.004 18.070 4.986 1.00 93.75 356 THR A N 1
ATOM 2745 C CA . THR A 1 356 ? -8.973 17.277 5.762 1.00 93.75 356 THR A CA 1
ATOM 2746 C C . THR A 1 356 ? -8.811 17.429 7.280 1.00 93.75 356 THR A C 1
ATOM 2748 O O . THR A 1 356 ? -9.753 17.153 8.019 1.00 93.75 356 THR A O 1
ATOM 2751 N N . GLY A 1 357 ? -7.655 17.903 7.763 1.00 93.00 357 GLY A N 1
ATOM 2752 C CA . GLY A 1 357 ? -7.366 18.092 9.190 1.00 93.00 357 GLY A CA 1
ATOM 2753 C C . GLY A 1 357 ? -6.572 16.967 9.871 1.00 93.00 357 GLY A C 1
ATOM 2754 O O . GLY A 1 357 ? -6.483 16.970 11.101 1.00 93.00 357 GLY A O 1
ATOM 2755 N N . ARG A 1 358 ? -5.987 16.032 9.106 1.00 94.19 358 ARG A N 1
ATOM 2756 C CA . ARG A 1 358 ? -5.023 15.032 9.613 1.00 94.19 358 ARG A CA 1
ATOM 2757 C C . ARG A 1 358 ? -3.748 15.664 10.192 1.00 94.19 358 ARG A C 1
ATOM 2759 O O . ARG A 1 358 ? -3.399 16.788 9.830 1.00 94.19 358 ARG A O 1
ATOM 2766 N N . SER A 1 359 ? -3.034 14.950 11.068 1.00 94.81 359 SER A N 1
ATOM 2767 C CA . SER A 1 359 ? -1.781 15.448 11.664 1.00 94.81 359 SER A CA 1
ATOM 2768 C C . SER A 1 359 ? -0.594 15.438 10.690 1.00 94.81 359 SER A C 1
ATOM 2770 O O . SER A 1 359 ? -0.531 14.628 9.759 1.00 94.81 359 SER A O 1
ATOM 2772 N N . THR A 1 360 ? 0.423 16.254 10.981 1.00 92.88 360 THR A N 1
ATOM 2773 C CA . THR A 1 360 ? 1.788 16.025 10.480 1.00 92.88 360 THR A CA 1
ATOM 2774 C C . THR A 1 360 ? 2.277 14.639 10.906 1.00 92.88 360 THR A C 1
ATOM 2776 O O . THR A 1 360 ? 2.051 14.210 12.038 1.00 92.88 360 THR A O 1
ATOM 2779 N N . GLY A 1 361 ? 2.936 13.921 9.993 1.00 91.25 361 GLY A N 1
ATOM 2780 C CA . GLY A 1 361 ? 3.424 12.563 10.238 1.00 91.25 361 GLY A CA 1
ATOM 2781 C C . GLY A 1 361 ? 2.341 11.481 10.162 1.00 91.25 361 GLY A C 1
ATOM 2782 O O . GLY A 1 361 ? 2.618 10.331 10.502 1.00 91.25 361 GLY A O 1
ATOM 2783 N N . THR A 1 362 ? 1.126 11.813 9.702 1.00 97.38 362 THR A N 1
ATOM 2784 C CA . THR A 1 362 ? 0.112 10.804 9.367 1.00 97.38 362 THR A CA 1
ATOM 2785 C C . THR A 1 362 ? 0.632 9.935 8.225 1.00 97.38 362 THR A C 1
ATOM 2787 O O . THR A 1 362 ? 0.874 10.428 7.117 1.00 97.38 362 THR A O 1
ATOM 2790 N N . GLY A 1 363 ? 0.794 8.642 8.510 1.00 98.19 363 GLY A N 1
ATOM 2791 C CA . GLY A 1 363 ? 1.168 7.635 7.524 1.00 98.19 363 GLY A CA 1
ATOM 2792 C C . GLY A 1 363 ? -0.046 7.252 6.686 1.00 98.19 363 GLY A C 1
ATOM 2793 O O . GLY A 1 363 ? -1.104 6.973 7.247 1.00 98.19 363 GLY A O 1
ATOM 2794 N N . HIS A 1 364 ? 0.080 7.243 5.364 1.00 98.19 364 HIS A N 1
ATOM 2795 C CA . HIS A 1 364 ? -0.998 6.847 4.458 1.00 98.19 364 HIS A CA 1
ATOM 2796 C C . HIS A 1 364 ? -0.444 6.180 3.201 1.00 98.19 364 HIS A C 1
ATOM 2798 O O . HIS A 1 364 ? 0.681 6.454 2.776 1.00 98.19 364 HIS A O 1
ATOM 2804 N N . TRP A 1 365 ? -1.245 5.312 2.587 1.00 98.12 365 TRP A N 1
ATOM 2805 C CA . TRP A 1 365 ? -0.985 4.829 1.234 1.00 98.12 365 TRP A CA 1
ATOM 2806 C C . TRP A 1 365 ? -2.264 4.319 0.560 1.00 98.12 365 TRP A C 1
ATOM 2808 O O . TRP A 1 365 ? -3.339 4.293 1.165 1.00 98.12 365 TRP A O 1
ATOM 2818 N N . ALA A 1 366 ? -2.145 3.908 -0.700 1.00 98.12 366 ALA A N 1
ATOM 2819 C CA . ALA A 1 366 ? -3.249 3.410 -1.502 1.00 98.12 366 ALA A CA 1
ATOM 2820 C C . ALA A 1 366 ? -2.944 2.063 -2.180 1.00 98.12 366 ALA A C 1
ATOM 2822 O O . ALA A 1 366 ? -1.795 1.640 -2.305 1.00 98.12 366 ALA A O 1
ATOM 2823 N N . GLY A 1 367 ? -4.001 1.387 -2.614 1.00 98.50 367 GLY A N 1
ATOM 2824 C CA . GLY A 1 367 ? -4.008 0.242 -3.509 1.00 98.50 367 GLY A CA 1
ATOM 2825 C C . GLY A 1 367 ? -4.534 0.670 -4.876 1.00 98.50 367 GLY A C 1
ATOM 2826 O O . GLY A 1 367 ? -5.500 1.431 -4.949 1.00 98.50 367 GLY A O 1
ATOM 2827 N N . LEU A 1 368 ? -3.918 0.151 -5.945 1.00 98.44 368 LEU A N 1
ATOM 2828 C CA . LEU A 1 368 ? -4.223 0.491 -7.340 1.00 98.44 368 LEU A CA 1
ATOM 2829 C C . LEU A 1 368 ? -5.731 0.514 -7.689 1.00 98.44 368 LEU A C 1
ATOM 2831 O O . LEU A 1 368 ? -6.149 1.488 -8.308 1.00 98.44 368 LEU A O 1
ATOM 2835 N N . PRO A 1 369 ? -6.588 -0.445 -7.270 1.00 98.38 369 PRO A N 1
ATOM 2836 C CA . PRO A 1 369 ? -8.015 -0.431 -7.611 1.00 98.38 369 PRO A CA 1
ATOM 2837 C C . PRO A 1 369 ? -8.844 0.558 -6.753 1.00 98.38 369 PRO A C 1
ATOM 2839 O O . PRO A 1 369 ? -10.005 0.301 -6.432 1.00 98.38 369 PRO A O 1
ATOM 2842 N N . ASN A 1 370 ? -8.240 1.692 -6.380 1.00 98.62 370 ASN A N 1
ATOM 2843 C CA . ASN A 1 370 ? -8.769 2.756 -5.525 1.00 98.62 370 ASN A CA 1
ATOM 2844 C C . ASN A 1 370 ? -9.188 2.287 -4.118 1.00 98.62 370 ASN A C 1
ATOM 2846 O O . ASN A 1 370 ? -10.336 2.416 -3.688 1.00 98.62 370 ASN A O 1
ATOM 2850 N N . VAL A 1 371 ? -8.205 1.778 -3.374 1.00 98.81 371 VAL A N 1
ATOM 2851 C CA . VAL A 1 371 ? -8.303 1.502 -1.931 1.00 98.81 371 VAL A CA 1
ATOM 2852 C C . VAL A 1 371 ? -7.396 2.485 -1.188 1.00 98.81 371 VAL A C 1
ATOM 2854 O O . VAL A 1 371 ? -6.212 2.526 -1.485 1.00 98.81 371 VAL A O 1
ATOM 2857 N N . TRP A 1 372 ? -7.899 3.275 -0.240 1.00 98.62 372 TRP A N 1
ATOM 2858 C CA . TRP A 1 372 ? -7.162 4.399 0.370 1.00 98.62 372 TRP A CA 1
ATOM 2859 C C . TRP A 1 372 ? -7.161 4.305 1.897 1.00 98.62 372 TRP A C 1
ATOM 2861 O O . TRP A 1 372 ? -8.239 4.339 2.489 1.00 98.62 372 TRP A O 1
ATOM 2871 N N . TRP A 1 373 ? -5.991 4.206 2.547 1.00 98.81 373 TRP A N 1
ATOM 2872 C CA . TRP A 1 373 ? -5.873 4.119 4.014 1.00 98.81 373 TRP A CA 1
ATOM 2873 C C . TRP A 1 373 ? -4.989 5.209 4.623 1.00 98.81 373 TRP A C 1
ATOM 2875 O O . TRP A 1 373 ? -4.030 5.664 4.002 1.00 98.81 373 TRP A O 1
ATOM 2885 N N . TRP A 1 374 ? -5.276 5.572 5.876 1.00 98.62 374 TRP A N 1
ATOM 2886 C CA . TRP A 1 374 ? -4.474 6.497 6.685 1.00 98.62 374 TRP A CA 1
ATOM 2887 C C . TRP A 1 374 ? -4.378 6.033 8.146 1.00 98.62 374 TRP A C 1
ATOM 2889 O O . TRP A 1 374 ? -5.241 5.307 8.643 1.00 98.62 374 TRP A O 1
ATOM 2899 N N . CYS A 1 375 ? -3.306 6.435 8.831 1.00 98.62 375 CYS A N 1
ATOM 2900 C CA . CYS A 1 375 ? -2.985 6.080 10.211 1.00 98.62 375 CYS A CA 1
ATOM 2901 C C . CYS A 1 375 ? -2.330 7.273 10.931 1.00 98.62 375 CYS A C 1
ATOM 2903 O O . CYS A 1 375 ? -1.132 7.536 10.792 1.00 98.62 375 CYS A O 1
ATOM 2905 N N . ASP A 1 376 ? -3.125 7.982 11.730 1.00 98.12 376 ASP A N 1
ATOM 2906 C CA . ASP A 1 376 ? -2.734 9.175 12.478 1.00 98.12 376 ASP A CA 1
ATOM 2907 C C . ASP A 1 376 ? -2.519 8.824 13.957 1.00 98.12 376 ASP A C 1
ATOM 2909 O O . ASP A 1 376 ? -3.454 8.639 14.749 1.00 98.12 376 ASP A O 1
ATOM 2913 N N . ARG A 1 377 ? -1.238 8.720 14.327 1.00 97.06 377 ARG A N 1
ATOM 2914 C CA . ARG A 1 377 ? -0.788 8.354 15.678 1.00 97.06 377 ARG A CA 1
ATOM 2915 C C . ARG A 1 377 ? -0.979 9.479 16.709 1.00 97.06 377 ARG A C 1
ATOM 2917 O O . ARG A 1 377 ? -0.953 9.179 17.903 1.00 97.06 377 ARG A O 1
ATOM 2924 N N . GLU A 1 378 ? -1.197 10.730 16.286 1.00 95.12 378 GLU A N 1
ATOM 2925 C CA . GLU A 1 378 ? -1.385 11.889 17.176 1.00 95.12 378 GLU A CA 1
ATOM 2926 C C . GLU A 1 378 ? -2.856 12.053 17.594 1.00 95.12 378 GLU A C 1
ATOM 2928 O O . GLU A 1 378 ? -3.177 12.210 18.775 1.00 95.12 378 GLU A O 1
ATOM 2933 N N . ASN A 1 379 ? -3.774 11.973 16.630 1.00 95.69 379 ASN A N 1
ATOM 2934 C CA . ASN A 1 379 ? -5.214 11.978 16.871 1.00 95.69 379 ASN A CA 1
ATOM 2935 C C . ASN A 1 379 ? -5.742 10.609 17.326 1.00 95.69 379 ASN A C 1
ATOM 2937 O O . ASN A 1 379 ? -6.829 10.547 17.905 1.00 95.69 379 ASN A O 1
ATOM 2941 N N . GLY A 1 380 ? -4.975 9.532 17.121 1.00 96.44 380 GLY A N 1
ATOM 2942 C CA . GLY A 1 380 ? -5.335 8.182 17.552 1.00 96.44 380 GLY A CA 1
ATOM 2943 C C . GLY A 1 380 ? -6.464 7.582 16.714 1.00 96.44 380 GLY A C 1
ATOM 2944 O O . GLY A 1 380 ? -7.365 6.946 17.267 1.00 96.44 380 GLY A O 1
ATOM 2945 N N . VAL A 1 381 ? -6.422 7.818 15.401 1.00 98.12 381 VAL A N 1
ATOM 2946 C CA . VAL A 1 381 ? -7.423 7.366 14.429 1.00 98.12 381 VAL A CA 1
ATOM 2947 C C . VAL A 1 381 ? -6.741 6.795 13.191 1.00 98.12 381 VAL A C 1
ATOM 2949 O O . VAL A 1 381 ? -5.729 7.313 12.722 1.00 98.12 381 VAL A O 1
ATOM 2952 N N . ALA A 1 382 ? -7.311 5.731 12.646 1.00 98.69 382 ALA A N 1
ATOM 2953 C CA . ALA A 1 382 ? -6.951 5.201 11.342 1.00 98.69 382 ALA A CA 1
ATOM 2954 C C . ALA A 1 382 ? -8.226 4.892 10.558 1.00 98.69 382 ALA A C 1
ATOM 2956 O O . ALA A 1 382 ? -9.302 4.742 11.143 1.00 98.69 382 ALA A O 1
ATOM 2957 N N . GLY A 1 383 ? -8.120 4.773 9.242 1.00 98.56 383 GLY A N 1
ATOM 2958 C CA . GLY A 1 383 ? -9.264 4.434 8.410 1.00 98.56 383 GLY A CA 1
ATOM 2959 C C . GLY A 1 383 ? -8.873 3.903 7.044 1.00 98.56 383 GLY A C 1
ATOM 2960 O O . GLY A 1 383 ? -7.706 3.954 6.652 1.00 98.56 383 GLY A O 1
ATOM 2961 N N . ILE A 1 384 ? -9.869 3.368 6.344 1.00 98.88 384 ILE A N 1
ATOM 2962 C CA . ILE A 1 384 ? -9.761 2.906 4.966 1.00 98.88 384 ILE A CA 1
ATOM 2963 C C . ILE A 1 384 ? -11.075 3.125 4.206 1.00 98.88 384 ILE A C 1
ATOM 2965 O O . ILE A 1 384 ? -12.166 2.942 4.753 1.00 98.88 384 ILE A O 1
ATOM 2969 N N . VAL A 1 385 ? -10.955 3.501 2.934 1.00 98.88 385 VAL A N 1
ATOM 2970 C CA . VAL A 1 385 ? -12.044 3.572 1.951 1.00 98.88 385 VAL A CA 1
ATOM 2971 C C . VAL A 1 385 ? -11.699 2.617 0.813 1.00 98.88 385 VAL A C 1
ATOM 2973 O O . VAL A 1 385 ? -10.677 2.791 0.152 1.00 98.88 385 VAL A O 1
ATOM 2976 N N . CYS A 1 386 ? -12.527 1.595 0.595 1.00 98.81 386 CYS A N 1
ATOM 2977 C CA . CYS A 1 386 ? -12.269 0.531 -0.373 1.00 98.81 386 CYS A CA 1
ATOM 2978 C C . CYS A 1 386 ? -13.270 0.560 -1.535 1.00 98.81 386 CYS A C 1
ATOM 2980 O O . CYS A 1 386 ? -14.454 0.267 -1.340 1.00 98.81 386 CYS A O 1
ATOM 2982 N N . ALA A 1 387 ? -12.776 0.819 -2.747 1.00 98.50 387 ALA A N 1
ATOM 2983 C CA . ALA A 1 387 ? -13.445 0.502 -4.010 1.00 98.50 387 ALA A CA 1
ATOM 2984 C C . ALA A 1 387 ? -12.714 -0.652 -4.735 1.00 98.50 387 ALA A C 1
ATOM 2986 O O . ALA A 1 387 ? -11.766 -1.231 -4.200 1.00 98.50 387 ALA A O 1
ATOM 2987 N N . GLN A 1 388 ? -13.178 -1.007 -5.937 1.00 98.56 388 GLN A N 1
ATOM 2988 C CA . GLN A 1 388 ? -12.451 -1.849 -6.900 1.00 98.56 388 GLN A CA 1
ATOM 2989 C C . GLN A 1 388 ? -12.618 -1.285 -8.322 1.00 98.56 388 GLN A C 1
ATOM 2991 O O . GLN A 1 388 ? -13.313 -1.865 -9.160 1.00 98.56 388 GLN A O 1
ATOM 2996 N N . ILE A 1 389 ? -12.035 -0.111 -8.570 1.00 98.50 389 ILE A N 1
ATOM 2997 C CA . ILE A 1 389 ? -12.111 0.606 -9.854 1.00 98.50 389 ILE A CA 1
ATOM 2998 C C . ILE A 1 389 ? -10.698 0.941 -10.333 1.00 98.50 389 ILE A C 1
ATOM 3000 O O . ILE A 1 389 ? -9.876 1.398 -9.542 1.00 98.50 389 ILE A O 1
ATOM 3004 N N . LEU A 1 390 ? -10.448 0.755 -11.626 1.00 98.50 390 LEU A N 1
ATOM 3005 C CA . LEU A 1 390 ? -9.335 1.340 -12.372 1.00 98.50 390 LEU A CA 1
ATOM 3006 C C . LEU A 1 390 ? -9.880 2.333 -13.419 1.00 98.50 390 LEU A C 1
ATOM 3008 O O . LEU A 1 390 ? -11.029 2.170 -13.828 1.00 98.50 390 LEU A O 1
ATOM 3012 N N . PRO A 1 391 ? -9.104 3.315 -13.900 1.00 98.25 391 PRO A N 1
ATOM 3013 C CA . PRO A 1 391 ? -7.748 3.659 -13.470 1.00 98.25 391 PRO A CA 1
ATOM 3014 C C . PRO A 1 391 ? -7.635 4.097 -11.997 1.00 98.25 391 PRO A C 1
ATOM 3016 O O . PRO A 1 391 ? -8.596 4.553 -11.373 1.00 98.25 391 PRO A O 1
ATOM 3019 N N . PHE A 1 392 ? -6.440 3.934 -11.426 1.00 98.44 392 PHE A N 1
ATOM 3020 C CA . PHE A 1 392 ? -6.053 4.506 -10.136 1.00 98.44 392 PHE A CA 1
ATOM 3021 C C . PHE A 1 392 ? -6.218 6.038 -10.121 1.00 98.44 392 PHE A C 1
ATOM 3023 O O . PHE A 1 392 ? -6.167 6.684 -11.168 1.00 98.44 392 PHE A O 1
ATOM 3030 N N . ALA A 1 393 ? -6.431 6.604 -8.926 1.00 97.19 393 ALA A N 1
ATOM 3031 C CA . ALA A 1 393 ? -6.870 7.986 -8.713 1.00 97.19 393 ALA A CA 1
ATOM 3032 C C . ALA A 1 393 ? -8.218 8.293 -9.396 1.00 97.19 393 ALA A C 1
ATOM 3034 O O . ALA A 1 393 ? -8.369 9.257 -10.144 1.00 97.19 393 ALA A O 1
ATOM 3035 N N . ASP A 1 394 ? -9.221 7.454 -9.125 1.00 98.25 394 ASP A N 1
ATOM 3036 C CA . ASP A 1 394 ? -10.612 7.679 -9.526 1.00 98.25 394 ASP A CA 1
ATOM 3037 C C . ASP A 1 394 ? -11.189 8.893 -8.776 1.00 98.25 394 ASP A C 1
ATOM 3039 O O . ASP A 1 394 ? -11.263 8.902 -7.545 1.00 98.25 394 ASP A O 1
ATOM 3043 N N . GLY A 1 395 ? -11.638 9.912 -9.515 1.00 96.81 395 GLY A N 1
ATOM 3044 C CA . GLY A 1 395 ? -12.138 11.164 -8.936 1.00 96.81 395 GLY A CA 1
ATOM 3045 C C . GLY A 1 395 ? -13.380 11.023 -8.043 1.00 96.81 395 GLY A C 1
ATOM 3046 O O . GLY A 1 395 ? -13.551 11.813 -7.114 1.00 96.81 395 GLY A O 1
ATOM 3047 N N . LYS A 1 396 ? -14.234 10.009 -8.258 1.00 97.94 396 LYS A N 1
ATOM 3048 C CA . LYS A 1 396 ? -15.395 9.737 -7.390 1.00 97.94 396 LYS A CA 1
ATOM 3049 C C . LYS A 1 396 ? -14.937 9.111 -6.069 1.00 97.94 396 LYS A C 1
ATOM 3051 O O . LYS A 1 396 ? -15.417 9.515 -5.009 1.00 97.94 396 LYS A O 1
ATOM 3056 N N . VAL A 1 397 ? -13.992 8.165 -6.114 1.00 98.38 397 VAL A N 1
ATOM 3057 C CA . VAL A 1 397 ? -13.441 7.525 -4.902 1.00 98.38 397 VAL A CA 1
ATOM 3058 C C . VAL A 1 397 ? -12.575 8.501 -4.101 1.00 98.38 397 VAL A C 1
ATOM 3060 O O . VAL A 1 397 ? -12.703 8.549 -2.879 1.00 98.38 397 VAL A O 1
ATOM 3063 N N . LEU A 1 398 ? -11.758 9.325 -4.768 1.00 97.56 398 LEU A N 1
ATOM 3064 C CA . LEU A 1 398 ? -10.995 10.406 -4.133 1.00 97.56 398 LEU A CA 1
ATOM 3065 C C . LEU A 1 398 ? -11.912 11.412 -3.425 1.00 97.56 398 LEU A C 1
ATOM 3067 O O . LEU A 1 398 ? -11.645 11.774 -2.280 1.00 97.56 398 LEU A O 1
ATOM 3071 N N . GLY A 1 399 ? -13.020 11.809 -4.064 1.00 97.50 399 GLY A N 1
ATOM 3072 C CA . GLY A 1 399 ? -14.032 12.673 -3.451 1.00 97.50 399 GLY A CA 1
ATOM 3073 C C . GLY A 1 399 ? -14.656 12.058 -2.193 1.00 97.50 399 GLY A C 1
ATOM 3074 O O . GLY A 1 399 ? -14.720 12.718 -1.155 1.00 97.50 399 GLY A O 1
ATOM 3075 N N . LEU A 1 400 ? -15.044 10.776 -2.250 1.00 98.69 400 LEU A N 1
ATOM 3076 C CA . LEU A 1 400 ? -15.563 10.049 -1.085 1.00 98.69 400 LEU A CA 1
ATOM 3077 C C . LEU A 1 400 ? -14.525 9.958 0.047 1.00 98.69 400 LEU A C 1
ATOM 3079 O O . LEU A 1 400 ? -14.868 10.156 1.212 1.00 98.69 400 LEU A O 1
ATOM 3083 N N . TRP A 1 401 ? -13.265 9.666 -0.280 1.00 98.19 401 TRP A N 1
ATOM 3084 C CA . TRP A 1 401 ? -12.176 9.566 0.694 1.00 98.19 401 TRP A CA 1
ATOM 3085 C C . TRP A 1 401 ? -11.908 10.894 1.407 1.00 98.19 401 TRP A C 1
ATOM 3087 O O . TRP A 1 401 ? -11.872 10.923 2.640 1.00 98.19 401 TRP A O 1
ATOM 3097 N N . ALA A 1 402 ? -11.791 11.990 0.654 1.00 97.19 402 ALA A N 1
ATOM 3098 C CA . ALA A 1 402 ? -11.544 13.318 1.207 1.00 97.19 402 ALA A CA 1
ATOM 3099 C C . ALA A 1 402 ? -12.692 13.800 2.114 1.00 97.19 402 ALA A C 1
ATOM 3101 O O . ALA A 1 402 ? -12.433 14.345 3.188 1.00 97.19 402 ALA A O 1
ATOM 3102 N N . ASP A 1 403 ? -13.952 13.562 1.728 1.00 98.31 403 ASP A N 1
ATOM 3103 C CA . ASP A 1 403 ? -15.123 13.912 2.544 1.00 98.31 403 ASP A CA 1
ATOM 3104 C C . ASP A 1 403 ? -15.210 13.068 3.830 1.00 98.31 403 ASP A C 1
ATOM 3106 O O . ASP A 1 403 ? -15.334 13.617 4.928 1.00 98.31 403 ASP A O 1
ATOM 3110 N N . VAL A 1 404 ? -15.058 11.740 3.729 1.00 98.56 404 VAL A N 1
ATOM 3111 C CA . VAL A 1 404 ? -15.022 10.840 4.897 1.00 98.56 404 VAL A CA 1
ATOM 3112 C C . VAL A 1 404 ? -13.926 11.259 5.880 1.00 98.56 404 VAL A C 1
ATOM 3114 O O . VAL A 1 404 ? -14.191 11.373 7.080 1.00 98.56 404 VAL A O 1
ATOM 3117 N N . GLU A 1 405 ? -12.711 11.526 5.394 1.00 97.88 405 GLU A N 1
ATOM 3118 C CA . GLU A 1 405 ? -11.600 11.944 6.248 1.00 97.88 405 GLU A CA 1
ATOM 3119 C C . GLU A 1 405 ? -11.870 13.319 6.892 1.00 97.88 405 GLU A C 1
ATOM 3121 O O . GLU A 1 405 ? -11.744 13.467 8.112 1.00 97.88 405 GLU A O 1
ATOM 3126 N N . ALA A 1 406 ? -12.328 14.311 6.119 1.00 97.62 406 ALA A N 1
ATOM 3127 C CA . ALA A 1 406 ? -12.655 15.638 6.642 1.00 97.62 406 ALA A CA 1
ATOM 3128 C C . ALA A 1 406 ? -13.763 15.593 7.712 1.00 97.62 406 ALA A C 1
ATOM 3130 O O . ALA A 1 406 ? -13.677 16.278 8.737 1.00 97.62 406 ALA A O 1
ATOM 3131 N N . GLN A 1 407 ? -14.789 14.756 7.529 1.00 98.19 407 GLN A N 1
ATOM 3132 C CA . GLN A 1 407 ? -15.836 14.543 8.531 1.00 98.19 407 GLN A CA 1
ATOM 3133 C C . GLN A 1 407 ? -15.298 13.872 9.807 1.00 98.19 407 GLN A C 1
ATOM 3135 O O . GLN A 1 407 ? -15.655 14.299 10.913 1.00 98.19 407 GLN A O 1
ATOM 3140 N N . VAL A 1 408 ? -14.402 12.885 9.678 1.00 97.94 408 VAL A N 1
ATOM 3141 C CA . VAL A 1 408 ? -13.716 12.223 10.805 1.00 97.94 408 VAL A CA 1
ATOM 3142 C C . VAL A 1 408 ? -12.921 13.229 11.643 1.00 97.94 408 VAL A C 1
ATOM 3144 O O . VAL A 1 408 ? -13.127 13.318 12.859 1.00 97.94 408 VAL A O 1
ATOM 3147 N N . TYR A 1 409 ? -12.068 14.049 11.026 1.00 97.38 409 TYR A N 1
ATOM 3148 C CA . TYR A 1 409 ? -11.262 15.024 11.770 1.00 97.38 409 TYR A CA 1
ATOM 3149 C C . TYR A 1 409 ? -12.090 16.174 12.342 1.00 97.38 409 TYR A C 1
ATOM 3151 O O . TYR A 1 409 ? -11.869 16.580 13.488 1.00 97.38 409 TYR A O 1
ATOM 3159 N N . LYS A 1 410 ? -13.123 16.636 11.629 1.00 96.38 410 LYS A N 1
ATOM 3160 C CA . LYS A 1 410 ? -14.107 17.602 12.148 1.00 96.38 410 LYS A CA 1
ATOM 3161 C C . LYS A 1 410 ? -14.824 17.069 13.396 1.00 96.38 410 LYS A C 1
ATOM 3163 O O . LYS A 1 410 ? -15.038 17.829 14.346 1.00 96.38 410 LYS A O 1
ATOM 3168 N N . ALA A 1 411 ? -15.135 15.770 13.443 1.00 95.69 411 ALA A N 1
ATOM 3169 C CA . ALA A 1 411 ? -15.698 15.117 14.623 1.00 95.69 411 ALA A CA 1
ATOM 3170 C C . ALA A 1 411 ? -14.690 15.036 15.786 1.00 95.69 411 ALA A C 1
ATOM 3172 O O . ALA A 1 411 ? -15.027 15.424 16.907 1.00 95.69 411 ALA A O 1
ATOM 3173 N N . ILE A 1 412 ? -13.444 14.619 15.529 1.00 94.19 412 ILE A N 1
ATOM 3174 C CA . ILE A 1 412 ? -12.373 14.550 16.544 1.00 94.19 412 ILE A CA 1
ATOM 3175 C C . ILE A 1 412 ? -12.083 15.937 17.136 1.00 94.19 412 ILE A C 1
ATOM 3177 O O . ILE A 1 412 ? -12.056 16.101 18.358 1.00 94.19 412 ILE A O 1
ATOM 3181 N N . ALA A 1 413 ? -11.947 16.961 16.291 1.00 90.38 413 ALA A N 1
ATOM 3182 C CA . ALA A 1 413 ? -11.692 18.337 16.711 1.00 90.38 413 ALA A CA 1
ATOM 3183 C C . ALA A 1 413 ? -12.876 18.967 17.470 1.00 90.38 413 ALA A C 1
ATOM 3185 O O . ALA A 1 413 ? -12.675 19.891 18.262 1.00 90.38 413 ALA A O 1
ATOM 3186 N N . LYS A 1 414 ? -14.117 18.504 17.250 1.00 85.62 414 LYS A N 1
ATOM 3187 C CA . LYS A 1 414 ? -15.273 18.884 18.082 1.00 85.62 414 LYS A CA 1
ATOM 3188 C C . LYS A 1 414 ? -15.236 18.170 19.439 1.00 85.62 414 LYS A C 1
ATOM 3190 O O . LYS A 1 414 ? -15.456 18.817 20.459 1.00 85.62 414 LYS A O 1
ATOM 3195 N N . SER A 1 415 ? -14.901 16.880 19.460 1.00 80.88 415 SER A N 1
ATOM 3196 C CA . SER A 1 415 ? -14.790 16.083 20.689 1.00 80.88 415 SER A CA 1
ATOM 3197 C C . SER A 1 415 ? -13.684 16.571 21.629 1.00 80.88 415 SER A C 1
ATOM 3199 O O . SER A 1 415 ? -13.946 16.699 22.820 1.00 80.88 415 SER A O 1
ATOM 3201 N N . LYS A 1 416 ? -12.491 16.919 21.114 1.00 80.62 416 LYS A N 1
ATOM 3202 C CA . LYS A 1 416 ? -11.399 17.514 21.917 1.00 80.62 416 LYS A CA 1
ATOM 3203 C C . LYS A 1 416 ? -11.881 18.786 22.641 1.00 80.62 416 LYS A C 1
ATOM 3205 O O . LYS A 1 416 ? -11.923 18.821 23.867 1.00 80.62 416 LYS A O 1
ATOM 3210 N N . ARG A 1 417 ? -12.424 19.757 21.891 1.00 76.12 417 ARG A N 1
ATOM 3211 C CA . ARG A 1 417 ? -12.989 21.010 22.440 1.00 76.12 417 ARG A CA 1
ATOM 3212 C C . ARG A 1 417 ? -14.131 20.804 23.446 1.00 76.12 417 ARG A C 1
ATOM 3214 O O . ARG A 1 417 ? -14.283 21.622 24.345 1.00 76.12 417 ARG A O 1
ATOM 3221 N N . ALA A 1 418 ? -14.915 19.731 23.328 1.00 70.31 418 ALA A N 1
ATOM 3222 C CA . ALA A 1 418 ? -15.959 19.396 24.301 1.00 70.31 418 ALA A CA 1
ATOM 3223 C C . ALA A 1 418 ? -15.408 18.814 25.621 1.00 70.31 418 ALA A C 1
ATOM 3225 O O . ALA A 1 418 ? -16.075 18.918 26.648 1.00 70.31 418 ALA A O 1
ATOM 3226 N N . CYS A 1 419 ? -14.208 18.224 25.611 1.00 66.81 419 CYS A N 1
ATOM 3227 C CA . CYS A 1 419 ? -13.501 17.795 26.821 1.00 66.81 419 CYS A CA 1
ATOM 3228 C C . CYS A 1 419 ? -12.737 18.944 27.497 1.00 66.81 419 CYS A C 1
ATOM 3230 O O . CYS A 1 419 ? -12.672 18.975 28.723 1.00 66.81 419 CYS A O 1
ATOM 3232 N N . ASP A 1 420 ? -12.191 19.875 26.708 1.00 65.06 420 ASP A N 1
ATOM 3233 C CA . ASP A 1 420 ? -11.416 21.024 27.202 1.00 65.06 420 ASP A CA 1
ATOM 3234 C C . ASP A 1 420 ? -12.295 22.189 27.705 1.00 65.06 420 ASP A C 1
ATOM 3236 O O . ASP A 1 420 ? -11.809 23.089 28.392 1.00 65.06 420 ASP A O 1
ATOM 3240 N N . ALA A 1 421 ? -13.592 22.192 27.376 1.00 53.91 421 ALA A N 1
ATOM 3241 C CA . ALA A 1 421 ? -14.536 23.196 27.856 1.00 53.91 421 ALA A CA 1
ATOM 3242 C C . ALA A 1 421 ? -14.695 23.123 29.392 1.00 53.91 421 ALA A C 1
ATOM 3244 O O . ALA A 1 421 ? -14.929 22.035 29.931 1.00 53.91 421 ALA A O 1
ATOM 3245 N N . PRO A 1 422 ? -14.626 24.257 30.120 1.00 48.56 422 PRO A N 1
ATOM 3246 C CA . PRO A 1 422 ? -14.826 24.254 31.562 1.00 48.56 422 PRO A CA 1
ATOM 3247 C C . PRO A 1 422 ? -16.241 23.770 31.882 1.00 48.56 422 PRO A C 1
ATOM 3249 O O . PRO A 1 422 ? -17.231 24.336 31.412 1.00 48.56 422 PRO A O 1
ATOM 3252 N N . ARG A 1 423 ? -16.344 22.725 32.711 1.00 44.72 423 ARG A N 1
ATOM 3253 C CA . ARG A 1 423 ? -17.628 22.299 33.267 1.00 44.72 423 ARG A CA 1
ATOM 3254 C C . ARG A 1 423 ? -18.153 23.418 34.157 1.00 44.72 423 ARG A C 1
ATOM 3256 O O . ARG A 1 423 ? -17.674 23.597 35.272 1.00 44.72 423 ARG A O 1
ATOM 3263 N N . LEU A 1 424 ? -19.141 24.155 33.659 1.00 43.16 424 LEU A N 1
ATOM 3264 C CA . LEU A 1 424 ? -19.995 24.974 34.503 1.00 43.16 424 LEU A CA 1
ATOM 3265 C C . LEU A 1 424 ? -20.744 24.022 35.435 1.00 43.16 424 LEU A C 1
ATOM 3267 O O . LEU A 1 424 ? -21.685 23.349 35.009 1.00 43.16 424 LEU A O 1
ATOM 3271 N N . ASP A 1 425 ? -20.305 23.945 36.691 1.00 38.12 425 ASP A N 1
ATOM 3272 C CA . ASP A 1 425 ? -21.080 23.290 37.735 1.00 38.12 425 ASP A CA 1
ATOM 3273 C C . ASP A 1 425 ? -22.425 24.010 37.831 1.00 38.12 425 ASP A C 1
ATOM 3275 O O . ASP A 1 425 ? -22.525 25.142 38.312 1.00 38.12 425 ASP A O 1
ATOM 3279 N N . VAL A 1 426 ? -23.476 23.344 37.348 1.00 42.66 426 VAL A N 1
ATOM 3280 C CA . VAL A 1 426 ? -24.857 23.780 37.540 1.00 42.66 426 VAL A CA 1
ATOM 3281 C C . VAL A 1 426 ? -25.162 23.591 39.019 1.00 42.66 426 VAL A C 1
ATOM 3283 O O . VAL A 1 426 ? -25.648 22.542 39.448 1.00 42.66 426 VAL A O 1
ATOM 3286 N N . ALA A 1 427 ? -24.801 24.606 39.805 1.00 38.94 427 ALA A N 1
ATOM 3287 C CA . ALA A 1 427 ? -24.991 24.638 41.241 1.00 38.94 427 ALA A CA 1
ATOM 3288 C C . ALA A 1 427 ? -26.444 24.265 41.545 1.00 38.94 427 ALA A C 1
ATOM 3290 O O . ALA A 1 427 ? -27.376 24.968 41.142 1.00 38.94 427 ALA A O 1
ATOM 3291 N N . ARG A 1 428 ? -26.636 23.125 42.224 1.00 38.75 428 ARG A N 1
A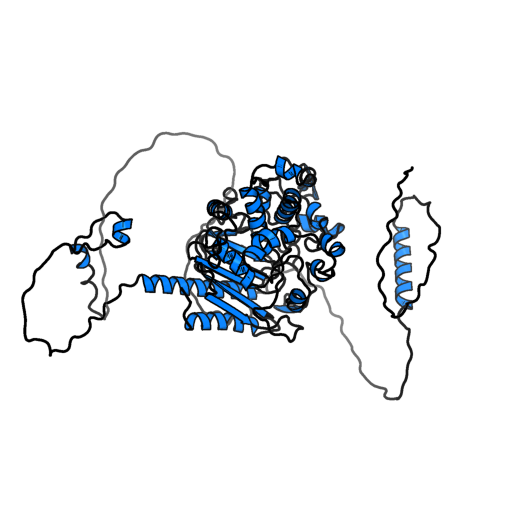TOM 3292 C CA . ARG A 1 428 ? -27.965 22.661 42.634 1.00 38.75 428 ARG A CA 1
ATOM 3293 C C . ARG A 1 428 ? -28.636 23.802 43.389 1.00 38.75 428 ARG A C 1
ATOM 3295 O O . ARG A 1 428 ? -28.193 24.140 44.486 1.00 38.75 428 ARG A O 1
ATOM 3302 N N . ARG A 1 429 ? -29.704 24.371 42.819 1.00 36.28 429 ARG A N 1
ATOM 3303 C CA . ARG A 1 429 ? -30.572 25.316 43.526 1.00 36.28 429 ARG A CA 1
ATOM 3304 C C . ARG A 1 429 ? -31.122 24.596 44.756 1.00 36.28 429 ARG A C 1
ATOM 3306 O O . ARG A 1 429 ? -32.049 23.801 44.637 1.00 36.28 429 ARG A O 1
ATOM 3313 N N . ARG A 1 430 ? -30.521 24.839 45.924 1.00 35.84 430 ARG A N 1
ATOM 3314 C CA . ARG A 1 430 ? -31.129 24.474 47.204 1.00 35.84 430 ARG A CA 1
ATOM 3315 C C . ARG A 1 430 ? -32.384 25.324 47.353 1.00 35.84 430 ARG A C 1
ATOM 3317 O O . ARG A 1 430 ? -32.320 26.543 47.205 1.00 35.84 430 ARG A O 1
ATOM 3324 N N . SER A 1 431 ? -33.511 24.676 47.610 1.00 34.44 431 SER A N 1
ATOM 3325 C CA . SER A 1 431 ? -34.754 25.370 47.931 1.00 34.44 431 SER A CA 1
ATOM 3326 C C . SER A 1 431 ? -34.593 26.115 49.264 1.00 34.44 431 SER A C 1
ATOM 3328 O O . SER A 1 431 ? -33.922 25.593 50.160 1.00 34.44 431 SER A O 1
ATOM 3330 N N . PRO A 1 432 ? -35.187 27.308 49.435 1.00 33.59 432 PRO A N 1
ATOM 3331 C CA . PRO A 1 432 ? -35.157 28.025 50.706 1.00 33.59 432 PRO A CA 1
ATOM 3332 C C . PRO A 1 432 ? -36.101 27.350 51.717 1.00 33.59 432 PRO A C 1
ATOM 3334 O O . PRO A 1 432 ? -37.261 27.728 51.842 1.00 33.59 432 PRO A O 1
ATOM 3337 N N . ALA A 1 433 ? -35.597 26.322 52.404 1.00 38.78 433 ALA A N 1
ATOM 3338 C CA . ALA A 1 433 ? -36.310 25.582 53.450 1.00 38.78 433 ALA A CA 1
ATOM 3339 C C . ALA A 1 433 ? -35.383 25.189 54.619 1.00 38.78 433 ALA A C 1
ATOM 3341 O O . ALA A 1 433 ? -35.709 25.435 55.778 1.00 38.78 433 ALA A O 1
ATOM 3342 N N . ASP A 1 434 ? -34.195 24.656 54.320 1.00 36.06 434 ASP A N 1
ATOM 3343 C CA . ASP A 1 434 ? -33.286 24.073 55.321 1.00 36.06 434 ASP A CA 1
ATOM 3344 C C . ASP A 1 434 ? -32.340 25.122 55.943 1.00 36.06 434 ASP A C 1
ATOM 3346 O O . ASP A 1 434 ? -31.125 25.103 55.729 1.00 36.06 434 ASP A O 1
ATOM 3350 N N . ALA A 1 435 ? -32.909 26.077 56.686 1.00 34.69 435 ALA A N 1
ATOM 3351 C CA . ALA A 1 435 ? -32.185 27.182 57.329 1.00 34.69 435 ALA A CA 1
ATOM 3352 C C . ALA A 1 435 ? -32.478 27.295 58.842 1.00 34.69 435 ALA A C 1
ATOM 3354 O O . ALA A 1 435 ? -32.712 28.383 59.366 1.00 34.69 435 ALA A O 1
ATOM 3355 N N . ALA A 1 436 ? -32.463 26.163 59.551 1.00 39.44 436 ALA A N 1
ATOM 3356 C CA . ALA A 1 436 ? -32.569 26.097 61.009 1.00 39.44 436 ALA A CA 1
ATOM 3357 C C . ALA A 1 436 ? -31.751 24.919 61.569 1.00 39.44 436 ALA A C 1
ATOM 3359 O O . ALA A 1 436 ? -31.521 23.943 60.864 1.00 39.44 436 ALA A O 1
ATOM 3360 N N . VAL A 1 437 ? -31.378 25.016 62.852 1.00 34.81 437 VAL A N 1
ATOM 3361 C CA . VAL A 1 437 ? -30.502 24.085 63.596 1.00 34.81 437 VAL A CA 1
ATOM 3362 C C . VAL A 1 437 ? -29.070 24.030 63.046 1.00 34.81 437 VAL A C 1
ATOM 3364 O O . VAL A 1 437 ? -28.805 23.535 61.957 1.00 34.81 437 VAL A O 1
ATOM 3367 N N . GLY A 1 438 ? -28.119 24.517 63.842 1.00 30.47 438 GLY A N 1
ATOM 3368 C CA . GLY A 1 438 ? -26.689 24.392 63.568 1.00 30.47 438 GLY A CA 1
ATOM 3369 C C . GLY A 1 438 ? -25.955 23.715 64.720 1.00 30.47 438 GLY A C 1
ATOM 3370 O O . GLY A 1 438 ? -26.446 23.677 65.848 1.00 30.47 438 GLY A O 1
ATOM 3371 N N . SER A 1 439 ? -24.748 23.237 64.442 1.00 29.58 439 SER A N 1
ATOM 3372 C CA . SER A 1 439 ? -23.763 22.841 65.447 1.00 29.58 439 SER A CA 1
ATOM 3373 C C . SER A 1 439 ? -22.356 23.109 64.914 1.00 29.58 439 SER A C 1
ATOM 3375 O O . SER A 1 439 ? -22.124 23.123 63.706 1.00 29.58 439 SER A O 1
ATOM 3377 N N . SER A 1 440 ? -21.414 23.347 65.820 1.00 34.09 440 SER A N 1
ATOM 3378 C CA . SER A 1 440 ? -19.998 23.528 65.497 1.00 34.09 440 SER A CA 1
ATOM 3379 C C . SER A 1 440 ? -19.353 22.234 65.007 1.00 34.09 440 SER A C 1
ATOM 3381 O O . SER A 1 440 ? -19.556 21.211 65.654 1.00 34.09 440 SER A O 1
ATOM 3383 N N . GLU A 1 441 ? -18.445 22.310 64.028 1.00 30.59 441 GLU A N 1
ATOM 3384 C CA . GLU A 1 441 ? -17.157 21.614 64.156 1.00 30.59 441 GLU A CA 1
ATOM 3385 C C . GLU A 1 441 ? -16.041 22.213 63.280 1.00 30.59 441 GLU A C 1
ATOM 3387 O O . GLU A 1 441 ? -16.228 23.235 62.621 1.00 30.59 441 GLU A O 1
ATOM 3392 N N . ARG A 1 442 ? -14.828 21.669 63.436 1.00 28.19 442 ARG A N 1
ATOM 3393 C CA . ARG A 1 442 ? -13.544 22.363 63.235 1.00 28.19 442 ARG A CA 1
ATOM 3394 C C . ARG A 1 442 ? -13.138 22.543 61.768 1.00 28.19 442 ARG A C 1
ATOM 3396 O O . ARG A 1 442 ? -13.355 21.675 60.932 1.00 28.19 442 ARG A O 1
ATOM 3403 N N . SER A 1 443 ? -12.417 23.632 61.504 1.00 29.33 443 SER A N 1
ATOM 3404 C CA . SER A 1 443 ? -11.612 23.827 60.293 1.00 29.33 443 SER A CA 1
ATOM 3405 C C . SER A 1 443 ? -10.285 23.058 60.362 1.00 29.33 443 SER A C 1
ATOM 3407 O O . SER A 1 443 ? -9.575 23.190 61.360 1.00 29.33 443 SER A O 1
ATOM 3409 N N . ASP A 1 444 ? -9.906 22.372 59.282 1.00 27.23 444 ASP A N 1
ATOM 3410 C CA . ASP A 1 444 ? -8.580 21.757 59.094 1.00 27.23 444 ASP A CA 1
ATOM 3411 C C . ASP A 1 444 ? -8.025 22.117 57.685 1.00 27.23 444 ASP A C 1
ATOM 3413 O O . ASP A 1 444 ? -8.716 21.857 56.693 1.00 27.23 444 ASP A O 1
ATOM 3417 N N . PRO A 1 445 ? -6.861 22.796 57.543 1.00 34.62 445 PRO A N 1
ATOM 3418 C CA . PRO A 1 445 ? -6.527 23.543 56.320 1.00 34.62 445 PRO A CA 1
ATOM 3419 C C . PRO A 1 445 ? -5.491 22.890 55.365 1.00 34.62 445 PRO A C 1
ATOM 3421 O O . PRO A 1 445 ? -4.567 23.568 54.921 1.00 34.62 445 PRO A O 1
ATOM 3424 N N . GLU A 1 446 ? -5.637 21.617 54.966 1.00 34.84 446 GLU A N 1
ATOM 3425 C CA . GLU A 1 446 ? -4.729 20.947 53.987 1.00 34.84 446 GLU A CA 1
ATOM 3426 C C . GLU A 1 446 ? -5.429 20.363 52.729 1.00 34.84 446 GLU A C 1
ATOM 3428 O O . GLU A 1 446 ? -5.052 19.324 52.182 1.00 34.84 446 GLU A O 1
ATOM 3433 N N . ALA A 1 447 ? -6.415 21.074 52.171 1.00 31.28 447 ALA A N 1
ATOM 3434 C CA . ALA A 1 447 ? -7.006 20.741 50.865 1.00 31.28 447 ALA A CA 1
ATOM 3435 C C . ALA A 1 447 ? -6.100 21.160 49.677 1.00 31.28 447 ALA A C 1
ATOM 3437 O O . ALA A 1 447 ? -6.379 22.132 48.971 1.00 31.28 447 ALA A O 1
ATOM 3438 N N . ARG A 1 448 ? -4.998 20.432 49.436 1.00 32.44 448 ARG A N 1
ATOM 3439 C CA . ARG A 1 448 ? -4.043 20.725 48.342 1.00 32.44 448 ARG A CA 1
ATOM 3440 C C . ARG A 1 448 ? -4.668 20.560 46.948 1.00 32.44 448 ARG A C 1
ATOM 3442 O O . ARG A 1 448 ? -4.737 19.455 46.404 1.00 32.44 448 ARG A O 1
ATOM 3449 N N . THR A 1 449 ? -5.056 21.671 46.327 1.00 42.28 449 THR A N 1
ATOM 3450 C CA . THR A 1 449 ? -5.502 21.715 44.928 1.00 42.28 449 THR A CA 1
ATOM 3451 C C . THR A 1 449 ? -4.369 21.319 43.975 1.00 42.28 449 THR A C 1
ATOM 3453 O O . THR A 1 449 ? -3.257 21.845 44.033 1.00 42.28 449 THR A O 1
ATOM 3456 N N . ARG A 1 450 ? -4.635 20.369 43.067 1.00 43.56 450 ARG A N 1
ATOM 3457 C CA . ARG A 1 450 ? -3.668 19.988 42.024 1.00 43.56 450 ARG A CA 1
ATOM 3458 C C . ARG A 1 450 ? -3.624 21.085 40.944 1.00 43.56 450 ARG A C 1
ATOM 3460 O O . ARG A 1 450 ? -4.691 21.506 40.498 1.00 43.56 450 ARG A O 1
ATOM 3467 N N . PRO A 1 451 ? -2.439 21.541 40.494 1.00 42.09 451 PRO A N 1
ATOM 3468 C CA . PRO A 1 451 ? -2.338 22.555 39.446 1.00 42.09 451 PRO A CA 1
ATOM 3469 C C . PRO A 1 451 ? -2.847 22.017 38.102 1.00 42.09 451 PRO A C 1
ATOM 3471 O O . PRO A 1 451 ? -2.686 20.836 37.793 1.00 42.09 451 PRO A O 1
ATOM 3474 N N . CYS A 1 452 ? -3.435 22.890 37.281 1.00 48.12 452 CYS A N 1
ATOM 3475 C CA . CYS A 1 452 ? -3.924 22.508 35.958 1.00 48.12 452 CYS A CA 1
ATOM 3476 C C . CYS A 1 452 ? -2.774 22.238 34.966 1.00 48.12 452 CYS A C 1
ATOM 3478 O O . CYS A 1 452 ? -1.625 22.647 35.169 1.00 48.12 452 CYS A O 1
ATOM 3480 N N . SER A 1 453 ? -3.101 21.577 33.853 1.00 43.22 453 SER A N 1
ATOM 3481 C CA . SER A 1 453 ? -2.156 21.201 32.791 1.00 43.22 453 SER A CA 1
ATOM 3482 C C . SER A 1 453 ? -1.323 22.377 32.263 1.00 43.22 453 SER A C 1
ATOM 3484 O O . SER A 1 453 ? -0.134 22.209 31.997 1.00 43.22 453 SER A O 1
ATOM 3486 N N . TYR A 1 454 ? -1.902 23.578 32.175 1.00 47.47 454 TYR A N 1
ATOM 3487 C CA . TYR A 1 454 ? -1.200 24.787 31.738 1.00 47.47 454 TYR A CA 1
ATOM 3488 C C . TYR A 1 454 ? -0.080 25.210 32.704 1.00 47.47 454 TYR A C 1
ATOM 3490 O O . TYR A 1 454 ? 1.040 25.488 32.270 1.00 47.47 454 TYR A O 1
ATOM 3498 N N . CYS A 1 455 ? -0.329 25.196 34.016 1.00 49.09 455 CYS A N 1
ATOM 3499 C CA . CYS A 1 455 ? 0.684 25.518 35.029 1.00 49.09 455 CYS A CA 1
ATOM 3500 C C . CYS A 1 455 ? 1.800 24.468 35.081 1.00 49.09 455 CYS A C 1
ATOM 3502 O O . CYS A 1 455 ? 2.972 24.822 35.201 1.00 49.09 455 CYS A O 1
ATOM 3504 N N . ILE A 1 456 ? 1.453 23.186 34.911 1.00 53.84 456 ILE A N 1
ATOM 3505 C CA . ILE A 1 456 ? 2.431 22.093 34.792 1.00 53.84 456 ILE A CA 1
ATOM 3506 C C . ILE A 1 456 ? 3.329 22.312 33.561 1.00 53.84 456 ILE A C 1
ATOM 3508 O O . ILE A 1 456 ? 4.551 22.211 33.664 1.00 53.84 456 ILE A O 1
ATOM 3512 N N . ARG A 1 457 ? 2.742 22.672 32.409 1.00 45.88 457 ARG A N 1
ATOM 3513 C CA . ARG A 1 457 ? 3.461 22.859 31.135 1.00 45.88 457 ARG A CA 1
ATOM 3514 C C . ARG A 1 457 ? 4.311 24.137 31.078 1.00 45.88 457 ARG A C 1
ATOM 3516 O O . ARG A 1 457 ? 5.274 24.176 30.322 1.00 45.88 457 ARG A O 1
ATOM 3523 N N . THR A 1 458 ? 3.980 25.166 31.865 1.00 55.25 458 THR A N 1
ATOM 3524 C CA . THR A 1 458 ? 4.651 26.488 31.834 1.00 55.25 458 THR A CA 1
ATOM 3525 C C . THR A 1 458 ? 5.514 26.807 33.060 1.00 55.25 458 THR A C 1
ATOM 3527 O O . THR A 1 458 ? 6.212 27.820 33.054 1.00 55.25 458 THR A O 1
ATOM 3530 N N . LYS A 1 459 ? 5.468 25.983 34.119 1.00 50.31 459 LYS A N 1
ATOM 3531 C CA . LYS A 1 459 ? 6.127 26.201 35.428 1.00 50.31 459 LYS A CA 1
ATOM 3532 C C . LYS A 1 459 ? 5.765 27.520 36.145 1.00 50.31 459 LYS A C 1
ATOM 3534 O O . LYS A 1 459 ? 6.418 27.877 37.126 1.00 50.31 459 LYS A O 1
ATOM 3539 N N . LYS A 1 460 ? 4.717 28.237 35.718 1.00 49.34 460 LYS A N 1
ATOM 3540 C CA . LYS A 1 460 ? 4.229 29.461 36.383 1.00 49.34 460 LYS A CA 1
ATOM 3541 C C . LYS A 1 460 ? 3.180 29.127 37.454 1.00 49.34 460 LYS A C 1
ATOM 3543 O O . LYS A 1 460 ? 2.292 28.307 37.223 1.00 49.34 460 LYS A O 1
ATOM 3548 N N . LYS A 1 461 ? 3.265 29.783 38.619 1.00 40.53 461 LYS A N 1
ATOM 3549 C CA . LYS A 1 461 ? 2.225 29.737 39.667 1.00 40.53 461 LYS A CA 1
ATOM 3550 C C . LYS A 1 461 ? 1.041 30.631 39.277 1.00 40.53 461 LYS A C 1
ATOM 3552 O O . LYS A 1 461 ? 1.252 31.697 38.707 1.00 40.53 461 LYS A O 1
ATOM 3557 N N . CYS A 1 462 ? -0.180 30.231 39.630 1.00 41.12 462 CYS A N 1
ATOM 3558 C CA . CYS A 1 462 ? -1.345 31.117 39.560 1.00 41.12 462 CYS A CA 1
ATOM 3559 C C . CYS A 1 462 ? -1.316 32.157 40.688 1.00 41.12 462 CYS A C 1
ATOM 3561 O O . CYS A 1 462 ? -1.123 31.803 41.850 1.00 41.12 462 CYS A O 1
ATOM 3563 N N . THR A 1 463 ? -1.612 33.409 40.347 1.00 45.38 463 THR A N 1
ATOM 3564 C CA . THR A 1 463 ? -2.112 34.448 41.259 1.00 45.38 463 THR A CA 1
ATOM 3565 C C . THR A 1 463 ? -3.506 34.870 40.777 1.00 45.38 463 THR A C 1
ATOM 3567 O O . THR A 1 463 ? -3.800 34.776 39.584 1.00 45.38 463 THR A O 1
ATOM 3570 N N . MET A 1 464 ? -4.408 35.272 41.682 1.00 37.91 464 MET A N 1
ATOM 3571 C CA . MET A 1 464 ? -5.830 35.462 41.326 1.00 37.91 464 MET A CA 1
ATOM 3572 C C . MET A 1 464 ? -6.121 36.696 40.455 1.00 37.91 464 MET A C 1
ATOM 3574 O O . MET A 1 464 ? -7.197 36.785 39.870 1.00 37.91 464 MET A O 1
ATOM 3578 N N . GLU A 1 465 ? -5.180 37.629 40.330 1.00 35.19 465 GLU A N 1
ATOM 3579 C CA . GLU A 1 465 ? -5.389 38.912 39.641 1.00 35.19 465 GLU A CA 1
ATOM 3580 C C . GLU A 1 465 ? -5.628 38.755 38.129 1.00 35.19 465 GLU A C 1
ATOM 3582 O O . GLU A 1 465 ? -6.373 39.533 37.537 1.00 35.19 465 GLU A O 1
ATOM 3587 N N . TRP A 1 466 ? -5.082 37.708 37.497 1.00 36.91 466 TRP A N 1
ATOM 3588 C CA . TRP A 1 466 ? -5.283 37.473 36.059 1.00 36.91 466 TRP A CA 1
ATOM 3589 C C . TRP A 1 466 ? -6.701 36.987 35.708 1.00 36.91 466 TRP A C 1
ATOM 3591 O O . TRP A 1 466 ? -7.139 37.142 34.573 1.00 36.91 466 TRP A O 1
ATOM 3601 N N . ALA A 1 467 ? -7.442 36.421 36.669 1.00 34.47 467 ALA A N 1
ATOM 3602 C CA . ALA A 1 467 ? -8.786 35.892 36.424 1.00 34.47 467 ALA A CA 1
ATOM 3603 C C . ALA A 1 467 ? -9.860 36.990 36.290 1.00 34.47 467 ALA A C 1
ATOM 3605 O O . ALA A 1 467 ? -10.882 36.772 35.644 1.00 34.47 467 ALA A O 1
ATOM 3606 N N . TRP A 1 468 ? -9.633 38.172 36.874 1.00 33.84 468 TRP A N 1
ATOM 3607 C CA . TRP A 1 468 ? -10.609 39.268 36.879 1.00 33.84 468 TRP A CA 1
ATOM 3608 C C . TRP A 1 468 ? -10.563 40.142 35.617 1.00 33.84 468 TRP A C 1
ATOM 3610 O O . TRP A 1 468 ? -11.595 40.668 35.201 1.00 33.84 468 TRP A O 1
ATOM 3620 N N . SER A 1 469 ? -9.406 40.259 34.956 1.00 35.00 469 SER A N 1
ATOM 3621 C CA . SER A 1 469 ? -9.234 41.143 33.789 1.00 35.00 469 SER A CA 1
ATOM 3622 C C . SER A 1 469 ? -9.948 40.669 32.515 1.00 35.00 469 SER A C 1
ATOM 3624 O O . SER A 1 469 ? -10.073 41.436 31.566 1.00 35.00 469 SER A O 1
ATOM 3626 N N . GLN A 1 470 ? -10.418 39.418 32.472 1.00 40.00 470 GLN A N 1
ATOM 3627 C CA . GLN A 1 470 ? -11.103 38.832 31.310 1.00 40.00 470 GLN A CA 1
ATOM 3628 C C . GLN A 1 470 ? -12.639 38.886 31.399 1.00 40.00 470 GLN A C 1
ATOM 3630 O O . GLN A 1 470 ? -13.314 38.480 30.459 1.00 40.00 470 GLN A O 1
ATOM 3635 N N . ILE A 1 471 ? -13.205 39.390 32.503 1.00 38.91 471 ILE A N 1
ATOM 3636 C CA . ILE A 1 471 ? -14.660 39.369 32.751 1.00 38.91 471 ILE A CA 1
ATOM 3637 C C . ILE A 1 471 ? -15.341 40.714 32.409 1.00 38.91 471 ILE A C 1
ATOM 3639 O O . ILE A 1 471 ? -16.550 40.746 32.196 1.00 38.91 471 ILE A O 1
ATOM 3643 N N . GLN A 1 472 ? -14.594 41.821 32.282 1.00 32.94 472 GLN A N 1
ATOM 3644 C CA . GLN A 1 472 ? -15.162 43.168 32.065 1.00 32.94 472 GLN A CA 1
ATOM 3645 C C . GLN A 1 472 ? -15.220 43.671 30.605 1.00 32.94 472 GLN A C 1
ATOM 3647 O O . GLN A 1 472 ? -15.681 44.785 30.377 1.00 32.94 472 GLN A O 1
ATOM 3652 N N . LEU A 1 473 ? -14.822 42.878 29.604 1.00 32.22 473 LEU A N 1
ATOM 3653 C CA . LEU A 1 473 ? -14.865 43.268 28.177 1.00 32.22 473 LEU A CA 1
ATOM 3654 C C . LEU A 1 473 ? -15.960 42.521 27.386 1.00 32.22 473 LEU A C 1
ATOM 3656 O O . LEU A 1 473 ? -15.749 42.111 26.248 1.00 32.22 473 LEU A O 1
ATOM 3660 N N . GLY A 1 474 ? -17.127 42.310 28.008 1.00 31.14 474 GLY A N 1
ATOM 3661 C CA . GLY A 1 474 ? -18.174 41.405 27.508 1.00 31.14 474 GLY A CA 1
ATOM 3662 C C . GLY A 1 474 ? -19.622 41.896 27.639 1.00 31.14 474 GLY A C 1
ATOM 3663 O O . GLY A 1 474 ? -20.516 41.069 27.801 1.00 31.14 474 GLY A O 1
ATOM 3664 N N . SER A 1 475 ? -19.885 43.208 27.595 1.00 28.28 475 SER A N 1
ATOM 3665 C CA . SER A 1 475 ? -21.251 43.763 27.672 1.00 28.28 475 SER A CA 1
ATOM 3666 C C . SER A 1 475 ? -21.387 45.119 26.961 1.00 28.28 475 SER A C 1
ATOM 3668 O O . SER A 1 475 ? -20.454 45.911 27.023 1.00 28.28 475 SER A O 1
ATOM 3670 N N . ALA A 1 476 ? -22.572 45.388 26.387 1.00 26.62 476 ALA A N 1
ATOM 3671 C CA . ALA A 1 476 ? -22.929 46.501 25.482 1.00 26.62 476 ALA A CA 1
ATOM 3672 C C . ALA A 1 476 ? -22.246 46.417 24.094 1.00 26.62 476 ALA A C 1
ATOM 3674 O O . ALA A 1 476 ? -21.052 46.653 23.981 1.00 26.62 476 ALA A O 1
ATOM 3675 N N . THR A 1 477 ? -22.843 45.949 22.988 1.00 28.84 477 THR A N 1
ATOM 3676 C CA . THR A 1 477 ? -24.177 46.099 22.341 1.00 28.84 477 THR A CA 1
ATOM 3677 C C . THR A 1 477 ? -24.420 47.405 21.563 1.00 28.84 477 THR A C 1
ATOM 3679 O O . THR A 1 477 ? -24.869 48.399 22.119 1.00 28.84 477 THR A O 1
ATOM 3682 N N . SER A 1 478 ? -24.283 47.278 20.234 1.00 26.03 478 SER A N 1
ATOM 3683 C CA . SER A 1 478 ? -25.125 47.857 19.164 1.00 26.03 478 SER A CA 1
ATOM 3684 C C . SER A 1 478 ? -25.196 49.375 18.890 1.00 26.03 478 SER A C 1
ATOM 3686 O O . SER A 1 478 ? -25.737 50.140 19.681 1.00 26.03 478 SER A O 1
ATOM 3688 N N . SER A 1 479 ? -24.942 49.684 17.605 1.00 26.27 479 SER A N 1
ATOM 3689 C CA . SER A 1 479 ? -25.683 50.600 16.700 1.00 26.27 479 SER A CA 1
ATOM 3690 C C . SER A 1 479 ? -25.084 51.969 16.302 1.00 26.27 479 SER A C 1
ATOM 3692 O O . SER A 1 479 ? -24.351 52.608 17.043 1.00 26.27 479 SER A O 1
ATOM 3694 N N . THR A 1 480 ? -25.442 52.368 15.067 1.00 27.03 480 THR A N 1
ATOM 3695 C CA . THR A 1 480 ? -25.388 53.711 14.436 1.00 27.03 480 THR A CA 1
ATOM 3696 C C . THR A 1 480 ? -24.049 54.459 14.260 1.00 27.03 480 THR A C 1
ATOM 3698 O O . THR A 1 480 ? -23.696 55.311 15.059 1.00 27.03 480 THR A O 1
ATOM 3701 N N . SER A 1 481 ? -23.456 54.268 13.067 1.00 25.69 481 SER A N 1
ATOM 3702 C CA . SER A 1 481 ? -23.182 55.302 12.029 1.00 25.69 481 SER A CA 1
ATOM 3703 C C . SER A 1 481 ? -22.257 56.519 12.257 1.00 25.69 481 SER A C 1
ATOM 3705 O O . SER A 1 481 ? -22.207 57.115 13.325 1.00 25.69 481 SER A O 1
ATOM 3707 N N . SER A 1 482 ? -21.731 57.014 11.122 1.00 26.55 482 SER A N 1
ATOM 3708 C CA . SER A 1 482 ? -20.971 58.265 10.885 1.00 26.55 482 SER A CA 1
ATOM 3709 C C . SER A 1 482 ? -19.454 58.206 11.134 1.00 26.55 482 SER A C 1
ATOM 3711 O O . SER A 1 482 ? -18.946 57.242 11.700 1.00 26.55 482 SER A O 1
ATOM 3713 N N . ALA A 1 483 ? -18.718 59.172 10.570 1.00 27.69 483 ALA A N 1
ATOM 3714 C CA . ALA A 1 483 ? -17.275 59.089 10.331 1.00 27.69 483 ALA A CA 1
ATOM 3715 C C . ALA A 1 483 ? -16.551 60.422 10.579 1.00 27.69 483 ALA A C 1
ATOM 3717 O O . ALA A 1 483 ? -17.109 61.470 10.265 1.00 27.69 483 ALA A O 1
ATOM 3718 N N . SER A 1 484 ? -15.284 60.358 11.016 1.00 27.45 484 SER A N 1
ATOM 3719 C CA . SER A 1 484 ? -14.247 61.368 10.723 1.00 27.45 484 SER A CA 1
ATOM 3720 C C . SER A 1 484 ? -12.843 60.927 11.186 1.00 27.45 484 SER A C 1
ATOM 3722 O O . SER A 1 484 ? -12.612 60.796 12.381 1.00 27.45 484 SER A O 1
ATOM 3724 N N . ASP A 1 485 ? -11.945 60.734 10.217 1.00 27.86 485 ASP A N 1
ATOM 3725 C CA . ASP A 1 485 ? -10.621 61.383 10.072 1.00 27.86 485 ASP A CA 1
ATOM 3726 C C . ASP A 1 485 ? -9.513 61.365 11.175 1.00 27.86 485 ASP A C 1
ATOM 3728 O O . ASP A 1 485 ? -9.776 61.467 12.364 1.00 27.86 485 ASP A O 1
ATOM 3732 N N . GLN A 1 486 ? -8.251 61.320 10.700 1.00 29.22 486 GLN A N 1
ATOM 3733 C CA . GLN A 1 486 ? -6.955 61.773 11.279 1.00 29.22 486 GLN A CA 1
ATOM 3734 C C . GLN A 1 486 ? -6.646 61.606 12.798 1.00 29.22 486 GLN A C 1
ATOM 3736 O O . GLN A 1 486 ? -7.327 62.121 13.672 1.00 29.22 486 GLN A O 1
ATOM 3741 N N . SER A 1 487 ? -5.491 61.064 13.225 1.00 26.41 487 SER A N 1
ATOM 3742 C CA . SER A 1 487 ? -4.120 61.469 12.830 1.00 26.41 487 SER A CA 1
ATOM 3743 C C . SER A 1 487 ? -3.010 60.572 13.451 1.00 26.41 487 SER A C 1
ATOM 3745 O O . SER A 1 487 ? -3.283 59.690 14.259 1.00 26.41 487 SER A O 1
ATOM 3747 N N . ASN A 1 488 ? -1.747 60.795 13.053 1.00 30.12 488 ASN A N 1
ATOM 3748 C CA . ASN A 1 488 ? -0.525 60.027 13.398 1.00 30.12 488 ASN A CA 1
ATOM 3749 C C . ASN A 1 488 ? 0.379 60.829 14.387 1.00 30.12 488 ASN A C 1
ATOM 3751 O O . ASN A 1 488 ? 0.172 62.043 14.471 1.00 30.12 488 ASN A O 1
ATOM 3755 N N . PRO A 1 489 ? 1.384 60.257 15.109 1.00 39.62 489 PRO A N 1
ATOM 3756 C CA . PRO A 1 489 ? 2.763 60.234 14.556 1.00 39.62 489 PRO A CA 1
ATOM 3757 C C . PRO A 1 489 ? 3.753 59.151 15.101 1.00 39.62 489 PRO A C 1
ATOM 3759 O O . PRO A 1 489 ? 3.458 58.394 16.021 1.00 39.62 489 PRO A O 1
ATOM 3762 N N . VAL A 1 490 ? 4.993 59.143 14.567 1.00 31.95 490 VAL A N 1
ATOM 3763 C CA . VAL A 1 490 ? 6.107 58.200 14.869 1.00 31.95 490 VAL A CA 1
ATOM 3764 C C . VAL A 1 490 ? 7.464 58.917 15.080 1.00 31.95 490 VAL A C 1
ATOM 3766 O O . VAL A 1 490 ? 7.776 59.844 14.333 1.00 31.95 490 VAL A O 1
ATOM 3769 N N . PRO A 1 491 ? 8.315 58.458 16.027 1.00 36.19 491 PRO A N 1
ATOM 3770 C CA . PRO A 1 491 ? 9.798 58.531 15.926 1.00 36.19 491 PRO A CA 1
ATOM 3771 C C . PRO A 1 491 ? 10.523 57.224 16.394 1.00 36.19 491 PRO A C 1
ATOM 3773 O O . PRO A 1 491 ? 9.923 56.437 17.113 1.00 36.19 491 PRO A O 1
ATOM 3776 N N . ALA A 1 492 ? 11.807 56.896 16.124 1.00 28.52 492 ALA A N 1
ATOM 3777 C CA . ALA A 1 492 ? 12.874 57.399 15.224 1.00 28.52 492 ALA A CA 1
ATOM 3778 C C . ALA A 1 492 ? 14.029 56.336 15.061 1.00 28.52 492 ALA A C 1
ATOM 3780 O O . ALA A 1 492 ? 13.921 55.229 15.579 1.00 28.52 492 ALA A O 1
ATOM 3781 N N . LYS A 1 493 ? 15.130 56.643 14.329 1.00 29.00 493 LYS A N 1
ATOM 3782 C CA . LYS A 1 493 ? 16.199 55.703 13.843 1.00 29.00 493 LYS A CA 1
ATOM 3783 C C . LYS A 1 493 ? 17.602 55.857 14.495 1.00 29.00 493 LYS A C 1
ATOM 3785 O O . LYS A 1 493 ? 17.910 56.956 14.948 1.00 29.00 493 LYS A O 1
ATOM 3790 N N . ARG A 1 494 ? 18.504 54.851 14.330 1.00 26.98 494 ARG A N 1
ATOM 3791 C CA . ARG A 1 494 ? 19.973 54.931 13.969 1.00 26.98 494 ARG A CA 1
ATOM 3792 C C . ARG A 1 494 ? 20.591 53.506 13.782 1.00 26.98 494 ARG A C 1
ATOM 3794 O O . ARG A 1 494 ? 20.211 52.628 14.538 1.00 26.98 494 ARG A O 1
ATOM 3801 N N . GLN A 1 495 ? 21.279 53.155 12.670 1.00 27.45 495 GLN A N 1
ATOM 3802 C CA . GLN A 1 495 ? 22.728 53.301 12.288 1.00 27.45 495 GLN A CA 1
ATOM 3803 C C . GLN A 1 495 ? 23.725 52.409 13.077 1.00 27.45 495 GLN A C 1
ATOM 3805 O O . GLN A 1 495 ? 23.521 52.267 14.274 1.00 27.45 495 GLN A O 1
ATOM 3810 N N . ARG A 1 496 ? 24.830 51.820 12.549 1.00 27.75 496 ARG A N 1
ATOM 3811 C CA . ARG A 1 496 ? 25.606 51.806 11.248 1.00 27.75 496 ARG A CA 1
ATOM 3812 C C . ARG A 1 496 ? 25.904 50.308 10.836 1.00 27.75 496 ARG A C 1
ATOM 3814 O O . ARG A 1 496 ? 25.151 49.480 11.327 1.00 27.75 496 ARG A O 1
ATOM 3821 N N . THR A 1 497 ? 26.833 49.808 9.980 1.00 25.31 497 THR A N 1
ATOM 3822 C CA . THR A 1 497 ? 28.044 50.253 9.199 1.00 25.31 497 THR A CA 1
ATOM 3823 C C . THR A 1 497 ? 28.285 49.310 7.973 1.00 25.31 497 THR A C 1
ATOM 3825 O O . THR A 1 497 ? 27.631 48.275 7.913 1.00 25.31 497 THR A O 1
ATOM 3828 N N . VAL A 1 498 ? 29.216 49.613 7.037 1.00 28.75 498 VAL A N 1
ATOM 3829 C CA . VAL A 1 498 ? 29.646 48.780 5.861 1.00 28.75 498 VAL A CA 1
ATOM 3830 C C . VAL A 1 498 ? 31.134 49.054 5.495 1.00 28.75 498 VAL A C 1
ATOM 3832 O O . VAL A 1 498 ? 31.594 50.160 5.781 1.00 28.75 498 VAL A O 1
ATOM 3835 N N . GLU A 1 499 ? 31.858 48.124 4.831 1.00 24.61 499 GLU A N 1
ATOM 3836 C CA . GLU A 1 499 ? 33.250 48.291 4.319 1.00 24.61 499 GLU A CA 1
ATOM 3837 C C . GLU A 1 499 ? 33.498 47.790 2.853 1.00 24.61 499 GLU A C 1
ATOM 3839 O O . GLU A 1 499 ? 33.172 46.657 2.521 1.00 24.61 499 GLU A O 1
ATOM 3844 N N . SER A 1 500 ? 34.085 48.670 2.010 1.00 26.53 500 SER A N 1
ATOM 3845 C CA . SER A 1 500 ? 35.029 48.533 0.843 1.00 26.53 500 SER A CA 1
ATOM 3846 C C . SER A 1 500 ? 35.277 47.227 0.024 1.00 26.53 500 SER A C 1
ATOM 3848 O O . SER A 1 500 ? 35.530 46.197 0.633 1.00 26.53 500 SER A O 1
ATOM 3850 N N . VAL A 1 501 ? 35.510 47.216 -1.321 1.00 26.94 501 VAL A N 1
ATOM 3851 C CA . VAL A 1 501 ? 35.049 48.094 -2.450 1.00 26.94 501 VAL A CA 1
ATOM 3852 C C . VAL A 1 501 ? 34.905 47.410 -3.866 1.00 26.94 501 VAL A C 1
ATOM 3854 O O . VAL A 1 501 ? 33.758 47.342 -4.297 1.00 26.94 501 VAL A O 1
ATOM 3857 N N . PRO A 1 502 ? 35.956 47.025 -4.664 1.00 32.00 502 PRO A N 1
ATOM 3858 C CA . PRO A 1 502 ? 35.892 47.165 -6.154 1.00 32.00 502 PRO A CA 1
ATOM 3859 C C . PRO A 1 502 ? 36.426 45.946 -7.011 1.00 32.00 502 PRO A C 1
ATOM 3861 O O . PRO A 1 502 ? 36.736 44.918 -6.417 1.00 32.00 502 PRO A O 1
ATOM 3864 N N . PRO A 1 503 ? 36.598 46.007 -8.368 1.00 39.31 503 PRO A N 1
ATOM 3865 C CA . PRO A 1 503 ? 35.527 45.862 -9.384 1.00 39.31 503 PRO A CA 1
ATOM 3866 C C . PRO A 1 503 ? 35.919 45.018 -10.657 1.00 39.31 503 PRO A C 1
ATOM 3868 O O . PRO A 1 503 ? 36.969 44.382 -10.674 1.00 39.31 503 PRO A O 1
ATOM 3871 N N . TRP A 1 504 ? 35.123 45.132 -11.746 1.00 25.84 504 TRP A N 1
ATOM 3872 C CA . TRP A 1 504 ? 35.228 44.503 -13.100 1.00 25.84 504 TRP A CA 1
ATOM 3873 C C . TRP A 1 504 ? 34.778 43.021 -13.189 1.00 25.84 504 TRP A C 1
ATOM 3875 O O . TRP A 1 504 ? 34.932 42.290 -12.218 1.00 25.84 504 TRP A O 1
ATOM 3885 N N . THR A 1 505 ? 34.188 42.508 -14.284 1.00 25.12 505 THR A N 1
ATOM 3886 C CA . THR A 1 505 ? 33.821 43.089 -15.608 1.00 25.12 505 THR A CA 1
ATOM 3887 C C . THR A 1 505 ? 32.442 42.561 -16.071 1.00 25.12 505 THR A C 1
ATOM 3889 O O . THR A 1 505 ? 31.894 41.657 -15.448 1.00 25.12 505 THR A O 1
ATOM 3892 N N . VAL A 1 506 ? 31.882 43.126 -17.147 1.00 25.77 506 VAL A N 1
ATOM 3893 C CA . VAL A 1 506 ? 30.615 42.715 -17.800 1.00 25.77 506 VAL A CA 1
ATOM 3894 C C . VAL A 1 506 ? 30.882 41.662 -18.888 1.00 25.77 506 VAL A C 1
ATOM 3896 O O . VAL A 1 506 ? 31.960 41.711 -19.468 1.00 25.77 506 VAL A O 1
ATOM 3899 N N . ASP A 1 507 ? 29.924 40.754 -19.138 1.00 25.27 507 ASP A N 1
ATOM 3900 C CA . ASP A 1 507 ? 29.455 40.346 -20.484 1.00 25.27 507 ASP A CA 1
ATOM 3901 C C . ASP A 1 507 ? 28.159 39.488 -20.395 1.00 25.27 507 ASP A C 1
ATOM 3903 O O . ASP A 1 507 ? 28.061 38.563 -19.590 1.00 25.27 507 ASP A O 1
ATOM 3907 N N . ASP A 1 508 ? 27.168 39.866 -21.210 1.00 25.48 508 ASP A N 1
ATOM 3908 C CA . ASP A 1 508 ? 25.943 39.191 -21.692 1.00 25.48 508 ASP A CA 1
ATOM 3909 C C . ASP A 1 508 ? 25.237 38.058 -20.898 1.00 25.48 508 ASP A C 1
ATOM 3911 O O . ASP A 1 508 ? 25.511 36.871 -21.076 1.00 25.48 508 ASP A O 1
ATOM 3915 N N . VAL A 1 509 ? 24.125 38.423 -20.238 1.00 25.97 509 VAL A N 1
ATOM 3916 C CA . VAL A 1 509 ? 22.826 37.712 -20.335 1.00 25.97 509 VAL A CA 1
ATOM 3917 C C . VAL A 1 509 ? 21.722 38.777 -20.441 1.00 25.97 509 VAL A C 1
ATOM 3919 O O . VAL A 1 509 ? 21.791 39.781 -19.738 1.00 25.97 509 VAL A O 1
ATOM 3922 N N . ILE A 1 510 ? 20.728 38.583 -21.317 1.00 26.78 510 ILE A N 1
ATOM 3923 C CA . ILE A 1 510 ? 19.561 39.478 -21.458 1.00 26.78 510 ILE A CA 1
ATOM 3924 C C . ILE A 1 510 ? 18.396 38.963 -20.600 1.00 26.78 510 ILE A C 1
ATOM 3926 O O . ILE A 1 510 ? 18.158 37.756 -20.535 1.00 26.78 510 ILE A O 1
ATOM 3930 N N . ASP A 1 511 ? 17.685 39.890 -19.958 1.00 24.14 511 ASP A N 1
ATOM 3931 C CA . ASP A 1 511 ? 16.537 39.634 -19.086 1.00 24.14 511 ASP A CA 1
ATOM 3932 C C . ASP A 1 511 ? 15.295 39.104 -19.827 1.00 24.14 511 ASP A C 1
ATOM 3934 O O . ASP A 1 511 ? 15.054 39.437 -20.985 1.00 24.14 511 ASP A O 1
ATOM 3938 N N . GLU A 1 512 ? 14.422 38.412 -19.091 1.00 26.36 512 GLU A N 1
ATOM 3939 C CA . GLU A 1 512 ? 13.092 38.979 -18.812 1.00 26.36 512 GLU A CA 1
ATOM 3940 C C . GLU A 1 512 ? 12.543 38.413 -17.485 1.00 26.36 512 GLU A C 1
ATOM 3942 O O . GLU A 1 512 ? 12.363 37.205 -17.321 1.00 26.36 512 GLU A O 1
ATOM 3947 N N . GLU A 1 513 ? 12.320 39.292 -16.501 1.00 25.00 513 GLU A N 1
ATOM 3948 C CA . GLU A 1 513 ? 11.675 38.958 -15.221 1.00 25.00 513 GLU A CA 1
ATOM 3949 C C . GLU A 1 513 ? 10.141 38.964 -15.348 1.00 25.00 513 GLU A C 1
ATOM 3951 O O . GLU A 1 513 ? 9.583 39.654 -16.203 1.00 25.00 513 GLU A O 1
ATOM 3956 N N . PHE A 1 514 ? 9.431 38.298 -14.426 1.00 23.69 514 PHE A N 1
ATOM 3957 C CA . PHE A 1 514 ? 8.020 38.617 -14.174 1.00 23.69 514 PHE A CA 1
ATOM 3958 C C . PHE A 1 514 ? 7.640 38.534 -12.685 1.00 23.69 514 PHE A C 1
ATOM 3960 O O . PHE A 1 514 ? 8.010 37.596 -11.978 1.00 23.69 514 PHE A O 1
ATOM 3967 N N . ASP A 1 515 ? 6.894 39.539 -12.219 1.00 22.77 515 ASP A N 1
ATOM 3968 C CA . ASP A 1 515 ? 6.621 39.838 -10.804 1.00 22.77 515 ASP A CA 1
ATOM 3969 C C . ASP A 1 515 ? 5.311 39.192 -10.278 1.00 22.77 515 ASP A C 1
ATOM 3971 O O . ASP A 1 515 ? 4.247 39.384 -10.877 1.00 22.77 515 ASP A O 1
ATOM 3975 N N . PRO A 1 516 ? 5.324 38.451 -9.148 1.00 28.28 516 PRO A N 1
ATOM 3976 C CA . PRO A 1 516 ? 4.128 37.853 -8.545 1.00 28.28 516 PRO A CA 1
ATOM 3977 C C . PRO A 1 516 ? 3.344 38.822 -7.622 1.00 28.28 516 PRO A C 1
ATOM 3979 O O . PRO A 1 516 ? 3.204 38.600 -6.414 1.00 28.28 516 PRO A O 1
ATOM 3982 N N . GLY A 1 517 ? 2.768 39.883 -8.199 1.00 20.22 517 GLY A N 1
ATOM 3983 C CA . GLY A 1 517 ? 2.056 40.951 -7.479 1.00 20.22 517 GLY A CA 1
ATOM 3984 C C . GLY A 1 517 ? 0.530 40.793 -7.297 1.00 20.22 517 GLY A C 1
ATOM 3985 O O . GLY A 1 517 ? -0.241 41.389 -8.036 1.00 20.22 517 GLY A O 1
ATOM 3986 N N . CYS A 1 518 ? 0.098 40.102 -6.232 1.00 21.67 518 CYS A N 1
ATOM 3987 C CA . CYS A 1 518 ? -1.193 40.265 -5.512 1.00 21.67 518 CYS A CA 1
ATOM 3988 C C . CYS A 1 518 ? -2.556 40.248 -6.273 1.00 21.67 518 CYS A C 1
ATOM 3990 O O . CYS A 1 518 ? -2.983 41.247 -6.848 1.00 21.67 518 CYS A O 1
ATOM 3992 N N . ALA A 1 519 ? -3.368 39.202 -6.043 1.00 23.66 519 ALA A N 1
ATOM 3993 C CA . ALA A 1 519 ? -4.842 39.284 -6.054 1.00 23.66 519 ALA A CA 1
ATOM 3994 C C . ALA A 1 519 ? -5.483 38.190 -5.167 1.00 23.66 519 ALA A C 1
ATOM 3996 O O . ALA A 1 519 ? -4.924 37.103 -5.022 1.00 23.66 519 ALA A O 1
ATOM 3997 N N . SER A 1 520 ? -6.657 38.448 -4.570 1.00 23.39 520 SER A N 1
ATOM 3998 C CA . SER A 1 520 ? -7.455 37.429 -3.854 1.00 23.39 520 SER A CA 1
ATOM 3999 C C . SER A 1 520 ? -8.942 37.817 -3.716 1.00 23.39 520 SER A C 1
ATOM 4001 O O . SER A 1 520 ? -9.274 38.994 -3.837 1.00 23.39 520 SER A O 1
ATOM 4003 N N . THR A 1 521 ? -9.793 36.836 -3.361 1.00 22.59 521 THR A N 1
ATOM 4004 C CA . THR A 1 521 ? -11.251 36.882 -3.028 1.00 22.59 521 THR A CA 1
ATOM 4005 C C . THR A 1 521 ? -12.282 36.678 -4.162 1.00 22.59 521 THR A C 1
ATOM 4007 O O . THR A 1 521 ? -12.007 36.986 -5.314 1.00 22.59 521 THR A O 1
ATOM 4010 N N . PHE A 1 522 ? -13.476 36.174 -3.767 1.00 22.14 522 PHE A N 1
ATOM 4011 C CA . PHE A 1 522 ? -14.689 35.816 -4.557 1.00 22.14 522 PHE A CA 1
ATOM 4012 C C . PHE A 1 522 ? -14.551 34.576 -5.486 1.00 22.14 522 PHE A C 1
ATOM 4014 O O . PHE A 1 522 ? -13.506 34.408 -6.098 1.00 22.14 522 PHE A O 1
ATOM 4021 N N . LEU A 1 523 ? -15.508 33.638 -5.660 1.00 23.27 523 LEU A N 1
ATOM 4022 C CA . LEU A 1 523 ? -16.760 33.203 -4.972 1.00 23.27 523 LEU A CA 1
ATOM 4023 C C . LEU A 1 523 ? -16.891 31.657 -5.150 1.00 23.27 523 LEU A C 1
ATOM 4025 O O . LEU A 1 523 ? -16.235 31.095 -6.019 1.00 23.27 523 LEU A O 1
ATOM 4029 N N . GLN A 1 524 ? -17.454 30.877 -4.216 1.00 23.97 524 GLN A N 1
ATOM 4030 C CA . GLN A 1 524 ? -18.855 30.388 -4.110 1.00 23.97 524 GLN A CA 1
ATOM 4031 C C . GLN A 1 524 ? -19.536 29.777 -5.360 1.00 23.97 524 GLN A C 1
ATOM 4033 O O . GLN A 1 524 ? -19.407 30.271 -6.469 1.00 23.97 524 GLN A O 1
ATOM 4038 N N . ASP A 1 525 ? -20.324 28.729 -5.077 1.00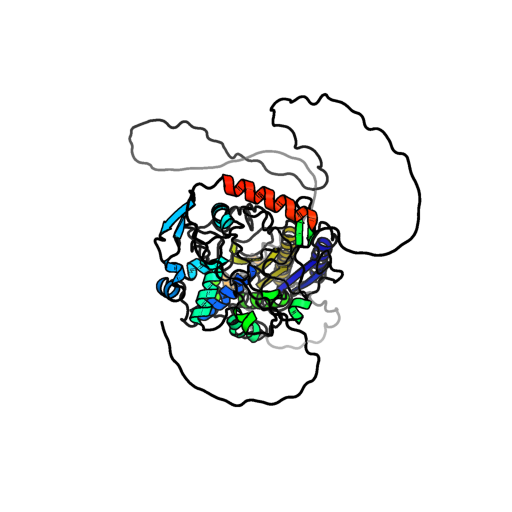 25.23 525 ASP A N 1
ATOM 4039 C CA . ASP A 1 525 ? -21.396 28.077 -5.850 1.00 25.23 525 ASP A CA 1
ATOM 4040 C C . ASP A 1 525 ? -21.082 27.495 -7.244 1.00 25.23 525 ASP A C 1
ATOM 4042 O O . ASP A 1 525 ? -21.325 28.084 -8.291 1.00 25.23 525 ASP A O 1
ATOM 4046 N N . ALA A 1 526 ? -20.667 26.221 -7.244 1.00 23.53 526 ALA A N 1
ATOM 4047 C CA . ALA A 1 526 ? -20.528 25.388 -8.439 1.00 23.53 526 ALA A CA 1
ATOM 4048 C C . ALA A 1 526 ? -21.880 24.818 -8.929 1.00 23.53 526 ALA A C 1
ATOM 4050 O O . ALA A 1 526 ? -22.149 23.618 -8.825 1.00 23.53 526 ALA A O 1
ATOM 4051 N N . SER A 1 527 ? -22.726 25.675 -9.500 1.00 27.39 527 SER A N 1
ATOM 4052 C CA . SER A 1 527 ? -23.819 25.257 -10.388 1.00 27.39 527 SER A CA 1
ATOM 4053 C C . SER A 1 527 ? -24.004 26.294 -11.491 1.00 27.39 527 SER A C 1
ATOM 4055 O O . SER A 1 527 ? -24.117 27.471 -11.174 1.00 27.39 527 SER A O 1
ATOM 4057 N N . GLN A 1 528 ? -24.103 25.840 -12.746 1.00 27.22 528 GLN A N 1
ATOM 4058 C CA . GLN A 1 528 ? -23.931 26.638 -13.973 1.00 27.22 528 GLN A CA 1
ATOM 4059 C C . GLN A 1 528 ? -22.467 27.038 -14.232 1.00 27.22 528 GLN A C 1
ATOM 4061 O O . GLN A 1 528 ? -21.954 27.989 -13.662 1.00 27.22 528 GLN A O 1
ATOM 4066 N N . ILE A 1 529 ? -21.811 26.281 -15.116 1.00 25.28 529 ILE A N 1
ATOM 4067 C CA . ILE A 1 529 ? -21.247 26.747 -16.395 1.00 25.28 529 ILE A CA 1
ATOM 4068 C C . ILE A 1 529 ? -21.068 25.472 -17.235 1.00 25.28 529 ILE A C 1
ATOM 4070 O O . ILE A 1 529 ? -20.196 24.643 -16.978 1.00 25.28 529 ILE A O 1
ATOM 4074 N N . GLN A 1 530 ? -21.977 25.274 -18.189 1.00 27.94 530 GLN A N 1
ATOM 4075 C CA . GLN A 1 530 ? -21.650 24.581 -19.434 1.00 27.94 530 GLN A CA 1
ATOM 4076 C C . GLN A 1 530 ? -21.212 25.652 -20.438 1.00 27.94 530 GLN A C 1
ATOM 4078 O O . GLN A 1 530 ? -21.581 26.813 -20.275 1.00 27.94 530 GLN A O 1
ATOM 4083 N N . ASP A 1 531 ? -20.469 25.220 -21.456 1.00 27.83 531 ASP A N 1
ATOM 4084 C CA . ASP A 1 531 ? -20.078 25.981 -22.647 1.00 27.83 531 ASP A CA 1
ATOM 4085 C C . ASP A 1 531 ? -19.189 27.219 -22.393 1.00 27.83 531 ASP A C 1
ATOM 4087 O O . ASP A 1 531 ? -19.669 28.238 -21.911 1.00 27.83 531 ASP A O 1
ATOM 4091 N N . LEU A 1 532 ? -17.893 27.123 -22.765 1.00 24.88 532 LEU A N 1
ATOM 4092 C CA . LEU A 1 532 ? -17.041 28.184 -23.374 1.00 24.88 532 LEU A CA 1
ATOM 4093 C C . LEU A 1 532 ? -15.515 27.882 -23.327 1.00 24.88 532 LEU A C 1
ATOM 4095 O O . LEU A 1 532 ? -14.735 28.702 -22.857 1.00 24.88 532 LEU A O 1
ATOM 4099 N N . VAL A 1 533 ? -15.045 26.743 -23.865 1.00 24.11 533 VAL A N 1
ATOM 4100 C CA . VAL A 1 533 ? -13.626 26.590 -24.289 1.00 24.11 533 VAL A CA 1
ATOM 4101 C C . VAL A 1 533 ? -13.516 25.672 -25.518 1.00 24.11 533 VAL A C 1
ATOM 4103 O O . VAL A 1 533 ? -13.317 24.475 -25.362 1.00 24.11 533 VAL A O 1
ATOM 4106 N N . PHE A 1 534 ? -13.629 26.220 -26.735 1.00 25.92 534 PHE A N 1
ATOM 4107 C CA . PHE A 1 534 ? -13.160 25.579 -27.982 1.00 25.92 534 PHE A CA 1
ATOM 4108 C C . PHE A 1 534 ? -13.023 26.610 -29.119 1.00 25.92 534 PHE A C 1
ATOM 4110 O O . PHE A 1 534 ? -13.898 26.713 -29.974 1.00 25.92 534 PHE A O 1
ATOM 4117 N N . GLN A 1 535 ? -11.927 27.377 -29.124 1.00 24.84 535 GLN A N 1
ATOM 4118 C CA . GLN A 1 535 ? -11.442 28.137 -30.289 1.00 24.84 535 GLN A CA 1
ATOM 4119 C C . GLN A 1 535 ? -10.035 28.692 -30.001 1.00 24.84 535 GLN A C 1
ATOM 4121 O O . GLN A 1 535 ? -9.919 29.736 -29.373 1.00 24.84 535 GLN A O 1
ATOM 4126 N N . ASP A 1 536 ? -8.982 27.972 -30.411 1.00 25.19 536 ASP A N 1
ATOM 4127 C CA . ASP A 1 536 ? -7.965 28.513 -31.336 1.00 25.19 536 ASP A CA 1
ATOM 4128 C C . ASP A 1 536 ? -6.969 27.423 -31.787 1.00 25.19 536 ASP A C 1
ATOM 4130 O O . ASP A 1 536 ? -6.324 26.792 -30.951 1.00 25.19 536 ASP A O 1
ATOM 4134 N N . ALA A 1 537 ? -6.868 27.184 -33.103 1.00 26.30 537 ALA A N 1
ATOM 4135 C CA . ALA A 1 537 ? -5.878 26.304 -33.756 1.00 26.30 537 ALA A CA 1
ATOM 4136 C C . ALA A 1 537 ? -6.014 26.379 -35.298 1.00 26.30 537 ALA A C 1
ATOM 4138 O O . ALA A 1 537 ? -6.461 25.432 -35.945 1.00 26.30 537 ALA A O 1
ATOM 4139 N N . GLY A 1 538 ? -5.692 27.525 -35.905 1.00 26.47 538 GLY A N 1
ATOM 4140 C CA . GLY A 1 538 ? -5.898 27.749 -37.344 1.00 26.47 538 GLY A CA 1
ATOM 4141 C C . GLY A 1 538 ? -4.875 27.062 -38.265 1.00 26.47 538 GLY A C 1
ATOM 4142 O O . GLY A 1 538 ? -3.732 27.504 -38.349 1.00 26.47 538 GLY A O 1
ATOM 4143 N N . ILE A 1 539 ? -5.312 26.048 -39.023 1.00 28.00 539 ILE A N 1
ATOM 4144 C CA . ILE A 1 539 ? -4.653 25.480 -40.221 1.00 28.00 539 ILE A CA 1
ATOM 4145 C C . ILE A 1 539 ? -5.768 25.225 -41.274 1.00 28.00 539 ILE A C 1
ATOM 4147 O O . ILE A 1 539 ? -6.863 24.836 -40.866 1.00 28.00 539 ILE A O 1
ATOM 4151 N N . PRO A 1 540 ? -5.566 25.513 -42.581 1.00 29.83 540 PRO A N 1
ATOM 4152 C CA . PRO A 1 540 ? -6.673 25.779 -43.518 1.00 29.83 540 PRO A CA 1
ATOM 4153 C C . PRO A 1 540 ? -7.343 24.550 -44.165 1.00 29.83 540 PRO A C 1
ATOM 4155 O O . PRO A 1 540 ? -6.895 23.413 -44.024 1.00 29.83 540 PRO A O 1
ATOM 4158 N N . ASP A 1 541 ? -8.429 24.834 -44.892 1.00 27.25 541 ASP A N 1
ATOM 4159 C CA . ASP A 1 541 ? -9.428 23.903 -45.427 1.00 27.25 541 ASP A CA 1
ATOM 4160 C C . ASP A 1 541 ? -8.928 22.802 -46.381 1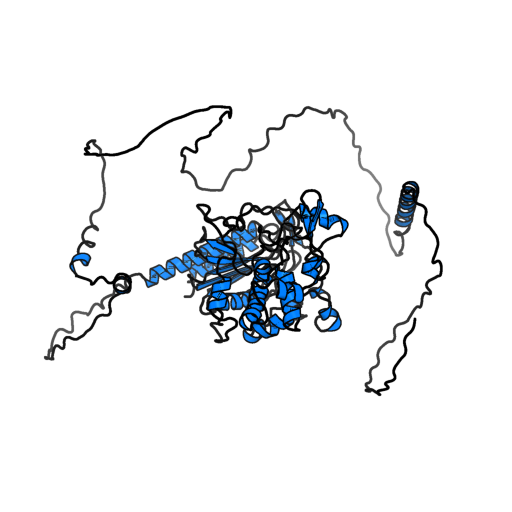.00 27.25 541 ASP A C 1
ATOM 4162 O O . ASP A 1 541 ? -7.991 22.972 -47.165 1.00 27.25 541 ASP A O 1
ATOM 4166 N N . LEU A 1 542 ? -9.690 21.702 -46.405 1.00 27.73 542 LEU A N 1
ATOM 4167 C CA . LEU A 1 542 ? -9.696 20.700 -47.471 1.00 27.73 542 LEU A CA 1
ATOM 4168 C C . LEU A 1 542 ? -11.149 20.416 -47.894 1.00 27.73 542 LEU A C 1
ATOM 4170 O O . LEU A 1 542 ? -11.989 20.060 -47.070 1.00 27.73 542 LEU A O 1
ATOM 4174 N N . ASP A 1 543 ? -11.434 20.613 -49.181 1.00 27.86 543 ASP A N 1
ATOM 4175 C CA . ASP A 1 543 ? -12.776 20.585 -49.780 1.00 27.86 543 ASP A CA 1
ATOM 4176 C C . ASP A 1 543 ? -13.427 19.183 -49.747 1.00 27.86 543 ASP A C 1
ATOM 4178 O O . ASP A 1 543 ? -12.804 18.180 -50.099 1.00 27.86 543 ASP A O 1
ATOM 4182 N N . LEU A 1 544 ? -14.709 19.128 -49.362 1.00 28.31 544 LEU A N 1
ATOM 4183 C CA . LEU A 1 544 ? -15.566 17.936 -49.387 1.00 28.31 544 LEU A CA 1
ATOM 4184 C C . LEU A 1 544 ? -16.932 18.224 -50.041 1.00 28.31 544 LEU A C 1
ATOM 4186 O O . LEU A 1 544 ? -17.994 18.000 -49.458 1.00 28.31 544 LEU A O 1
ATOM 4190 N N . SER A 1 545 ? -16.913 18.699 -51.287 1.00 25.89 545 SER A N 1
ATOM 4191 C CA . SER A 1 545 ? -18.107 18.978 -52.098 1.00 25.89 545 SER A CA 1
ATOM 4192 C C . SER A 1 545 ? -18.455 17.868 -53.117 1.00 25.89 545 SER A C 1
ATOM 4194 O O . SER A 1 545 ? -18.370 18.043 -54.330 1.00 25.89 545 SER A O 1
ATOM 4196 N N . ALA A 1 546 ? -18.941 16.715 -52.636 1.00 26.59 546 ALA A N 1
ATOM 4197 C CA . ALA A 1 546 ? -19.562 15.683 -53.486 1.00 26.59 546 ALA A CA 1
ATOM 4198 C C . ALA A 1 546 ? -20.796 15.058 -52.807 1.00 26.59 546 ALA A C 1
ATOM 4200 O O . ALA A 1 546 ? -20.702 14.510 -51.711 1.00 26.59 546 ALA A O 1
ATOM 4201 N N . THR A 1 547 ? -21.970 15.149 -53.443 1.00 27.61 547 THR A N 1
ATOM 4202 C CA . THR A 1 547 ? -23.271 14.855 -52.814 1.00 27.61 547 THR A CA 1
ATOM 4203 C C . THR A 1 547 ? -24.022 13.674 -53.436 1.00 27.61 547 THR A C 1
ATOM 4205 O O . THR A 1 547 ? -24.367 13.722 -54.611 1.00 27.61 547 THR A O 1
ATOM 4208 N N . LEU A 1 548 ? -24.444 12.739 -52.565 1.00 24.64 548 LEU A N 1
ATOM 4209 C CA . LEU A 1 548 ? -25.690 11.946 -52.673 1.00 24.64 548 LEU A CA 1
ATOM 4210 C C . LEU A 1 548 ? -25.784 10.931 -53.854 1.00 24.64 548 LEU A C 1
ATOM 4212 O O . LEU A 1 548 ? -24.905 10.907 -54.712 1.00 24.64 548 LEU A O 1
ATOM 4216 N N . PRO A 1 549 ? -26.818 10.052 -53.920 1.00 31.50 549 PRO A N 1
ATOM 4217 C CA . PRO A 1 549 ? -27.944 9.860 -52.994 1.00 31.50 549 PRO A CA 1
ATOM 4218 C C . PRO A 1 549 ? -28.094 8.445 -52.394 1.00 31.50 549 PRO A C 1
ATOM 4220 O O . PRO A 1 549 ? -27.549 7.458 -52.880 1.00 31.50 549 PRO A O 1
ATOM 4223 N N . VAL A 1 550 ? -28.945 8.353 -51.367 1.00 31.98 550 VAL A N 1
ATOM 4224 C CA . VAL A 1 550 ? -29.565 7.101 -50.895 1.00 31.98 550 VAL A CA 1
ATOM 4225 C C . VAL A 1 550 ? -30.860 6.853 -51.684 1.00 31.98 550 VAL A C 1
ATOM 4227 O O . VAL A 1 550 ? -31.578 7.801 -51.994 1.00 31.98 550 VAL A O 1
ATOM 4230 N N . THR A 1 551 ? -31.184 5.590 -51.972 1.00 27.36 551 THR A N 1
ATOM 4231 C CA . THR A 1 551 ? -32.511 5.141 -52.452 1.00 27.36 551 THR A CA 1
ATOM 4232 C C . THR A 1 551 ? -33.007 3.936 -51.628 1.00 27.36 551 THR A C 1
ATOM 4234 O O . THR A 1 551 ? -32.309 3.493 -50.717 1.00 27.36 551 THR A O 1
ATOM 4237 N N . SER A 1 552 ? -34.265 3.527 -51.823 1.00 27.91 552 SER A N 1
ATOM 4238 C CA . SER A 1 552 ? -35.172 3.085 -50.745 1.00 27.91 552 SER A CA 1
ATOM 4239 C C . SER A 1 552 ? -35.402 1.567 -50.576 1.00 27.91 552 SER A C 1
ATOM 4241 O O . SER A 1 552 ? -34.807 0.744 -51.263 1.00 27.91 552 SER A O 1
ATOM 4243 N N . LEU A 1 553 ? -36.269 1.236 -49.605 1.00 28.91 553 LEU A N 1
ATOM 4244 C CA . LEU A 1 553 ? -36.790 -0.093 -49.239 1.00 28.91 553 LEU A CA 1
ATOM 4245 C C . LEU A 1 553 ? -37.704 -0.735 -50.317 1.00 28.91 553 LEU A C 1
ATOM 4247 O O . LEU A 1 553 ? -38.029 -0.090 -51.311 1.00 28.91 553 LEU A O 1
ATOM 4251 N N . GLU A 1 554 ? -38.181 -1.949 -49.982 1.00 27.20 554 GLU A N 1
ATOM 4252 C CA . GLU A 1 554 ? -39.252 -2.785 -50.581 1.00 27.20 554 GLU A CA 1
ATOM 4253 C C . GLU A 1 554 ? -38.773 -3.822 -51.630 1.00 27.20 554 GLU A C 1
ATOM 4255 O O . GLU A 1 554 ? -38.016 -3.484 -52.536 1.00 27.20 554 GLU A O 1
ATOM 4260 N N . ASP A 1 555 ? -39.148 -5.116 -51.588 1.00 25.64 555 ASP A N 1
ATOM 4261 C CA . ASP A 1 555 ? -39.896 -5.915 -50.572 1.00 25.64 555 ASP A CA 1
ATOM 4262 C C . ASP A 1 555 ? -38.971 -7.030 -49.967 1.00 25.64 555 ASP A C 1
ATOM 4264 O O . ASP A 1 555 ? -37.841 -6.679 -49.634 1.00 25.64 555 ASP A O 1
ATOM 4268 N N . VAL A 1 556 ? -39.224 -8.336 -49.729 1.00 26.62 556 VAL A N 1
ATOM 4269 C CA . VAL A 1 556 ? -40.296 -9.330 -49.998 1.00 26.62 556 VAL A CA 1
ATOM 4270 C C . VAL A 1 556 ? -40.510 -10.209 -48.743 1.00 26.62 556 VAL A C 1
ATOM 4272 O O . VAL A 1 556 ? -39.550 -10.525 -48.038 1.00 26.62 556 VAL A O 1
ATOM 4275 N N . LEU A 1 557 ? -41.749 -10.641 -48.469 1.00 25.70 557 LEU A N 1
ATOM 4276 C CA . LEU A 1 557 ? -42.143 -11.447 -47.294 1.00 25.70 557 LEU A CA 1
ATOM 4277 C C . LEU A 1 557 ? -42.170 -12.987 -47.502 1.00 25.70 557 LEU A C 1
ATOM 4279 O O . LEU A 1 557 ? -42.332 -13.472 -48.615 1.00 25.70 557 LEU A O 1
ATOM 4283 N N . GLN A 1 558 ? -42.158 -13.713 -46.367 1.00 24.48 558 GLN A N 1
ATOM 4284 C CA . GLN A 1 558 ? -42.619 -15.107 -46.132 1.00 24.48 558 GLN A CA 1
ATOM 4285 C C . GLN A 1 558 ? -41.883 -16.297 -46.795 1.00 24.48 558 GLN A C 1
ATOM 4287 O O . GLN A 1 558 ? -41.960 -16.504 -48.000 1.00 24.48 558 GLN A O 1
ATOM 4292 N N . PHE A 1 559 ? -41.357 -17.213 -45.964 1.00 23.45 559 PHE A N 1
ATOM 4293 C CA . PHE A 1 559 ? -42.006 -18.516 -45.694 1.00 23.45 559 PHE A CA 1
ATOM 4294 C C . PHE A 1 559 ? -41.492 -19.137 -44.371 1.00 23.45 559 PHE A C 1
ATOM 4296 O O . PHE A 1 559 ? -40.617 -18.563 -43.727 1.00 23.45 559 PHE A O 1
ATOM 4303 N N . ASP A 1 560 ? -42.092 -20.248 -43.934 1.00 25.88 560 ASP A N 1
ATOM 4304 C CA . ASP A 1 560 ? -42.057 -20.766 -42.550 1.00 25.88 560 ASP A CA 1
ATOM 4305 C C . ASP A 1 560 ? -41.315 -22.123 -42.381 1.00 25.88 560 ASP A C 1
ATOM 4307 O O . ASP A 1 560 ? -41.042 -22.807 -43.368 1.00 25.88 560 ASP A O 1
ATOM 4311 N N . ALA A 1 561 ? -41.127 -22.545 -41.117 1.00 25.27 561 ALA A N 1
ATOM 4312 C CA . ALA A 1 561 ? -40.695 -23.877 -40.622 1.00 25.27 561 ALA A CA 1
ATOM 4313 C C . ALA A 1 561 ? -39.181 -24.263 -40.532 1.00 25.27 561 ALA A C 1
ATOM 4315 O O . ALA A 1 561 ? -38.296 -23.678 -41.147 1.00 25.27 561 ALA A O 1
ATOM 4316 N N . MET A 1 562 ? -38.919 -25.253 -39.656 1.00 23.25 562 MET A N 1
ATOM 4317 C CA . MET A 1 562 ? -37.631 -25.752 -39.100 1.00 23.25 562 MET A CA 1
ATOM 4318 C C . MET A 1 562 ? -37.190 -27.104 -39.754 1.00 23.25 562 MET A C 1
ATOM 4320 O O . MET A 1 562 ? -37.954 -27.577 -40.600 1.00 23.25 562 MET A O 1
ATOM 4324 N N . PRO A 1 563 ? -36.095 -27.821 -39.354 1.00 41.44 563 PRO A N 1
ATOM 4325 C CA . PRO A 1 563 ? -35.068 -27.561 -38.317 1.00 41.44 563 PRO A CA 1
ATOM 4326 C C . PRO A 1 563 ? -33.584 -27.814 -38.739 1.00 41.44 563 PRO A C 1
ATOM 4328 O O . PRO A 1 563 ? -33.300 -28.111 -39.891 1.00 41.44 563 PRO A O 1
ATOM 4331 N N . ASP A 1 564 ? -32.672 -27.691 -37.759 1.00 27.33 564 ASP A N 1
ATOM 4332 C CA . ASP A 1 564 ? -31.340 -28.325 -37.585 1.00 27.33 564 ASP A CA 1
ATOM 4333 C C . ASP A 1 564 ? -30.387 -28.564 -38.784 1.00 27.33 564 ASP A C 1
ATOM 4335 O O . ASP A 1 564 ? -30.603 -29.466 -39.583 1.00 27.33 564 ASP A O 1
ATOM 4339 N N . GLU A 1 565 ? -29.210 -27.908 -38.776 1.00 28.16 565 GLU A N 1
ATOM 4340 C CA . GLU A 1 565 ? -27.907 -28.596 -38.583 1.00 28.16 565 GLU A CA 1
ATOM 4341 C C . GLU A 1 565 ? -26.718 -27.619 -38.363 1.00 28.16 565 GLU A C 1
ATOM 4343 O O . GLU A 1 565 ? -26.884 -26.398 -38.318 1.00 28.16 565 GLU A O 1
ATOM 4348 N N . VAL A 1 566 ? -25.510 -28.158 -38.132 1.00 30.86 566 VAL A N 1
ATOM 4349 C CA . VAL A 1 566 ? -24.294 -27.443 -37.676 1.00 30.86 566 VAL A CA 1
ATOM 4350 C C . VAL A 1 566 ? -23.245 -27.313 -38.807 1.00 30.86 566 VAL A C 1
ATOM 4352 O O . VAL A 1 566 ? -23.306 -28.023 -39.801 1.00 30.86 566 VAL A O 1
ATOM 4355 N N . HIS A 1 567 ? -22.232 -26.452 -38.606 1.00 30.02 567 HIS A N 1
ATOM 4356 C CA . HIS A 1 567 ? -20.987 -26.270 -39.392 1.00 30.02 567 HIS A CA 1
ATOM 4357 C C . HIS A 1 567 ? -20.997 -25.268 -40.566 1.00 30.02 567 HIS A C 1
ATOM 4359 O O . HIS A 1 567 ? -21.030 -25.656 -41.731 1.00 30.02 567 HIS A O 1
ATOM 4365 N N . PHE A 1 568 ? -20.747 -23.977 -40.282 1.00 28.11 568 PHE A N 1
ATOM 4366 C CA . PHE A 1 568 ? -20.221 -23.052 -41.307 1.00 28.11 568 PHE A CA 1
ATOM 4367 C C . PHE A 1 568 ? -19.362 -21.880 -40.771 1.00 28.11 568 PHE A C 1
ATOM 4369 O O . PHE A 1 568 ? -19.725 -20.719 -40.931 1.00 28.11 568 PHE A O 1
ATOM 4376 N N . PHE A 1 569 ? -18.199 -22.145 -40.145 1.00 27.53 569 PHE A N 1
ATOM 4377 C CA . PHE A 1 569 ? -17.280 -21.055 -39.727 1.00 27.53 569 PHE A CA 1
ATOM 4378 C C . PHE A 1 569 ? -15.758 -21.269 -39.893 1.00 27.53 569 PHE A C 1
ATOM 4380 O O . PHE A 1 569 ? -15.000 -20.306 -39.742 1.00 27.53 569 PHE A O 1
ATOM 4387 N N . ASP A 1 570 ? -15.275 -22.462 -40.260 1.00 32.25 570 ASP A N 1
ATOM 4388 C CA . ASP A 1 570 ? -13.824 -22.746 -40.303 1.00 32.25 570 ASP A CA 1
ATOM 4389 C C . ASP A 1 570 ? -13.123 -22.445 -41.644 1.00 32.25 570 ASP A C 1
ATOM 4391 O O . ASP A 1 570 ? -11.899 -22.292 -41.693 1.00 32.25 570 ASP A O 1
ATOM 4395 N N . SER A 1 571 ? -13.868 -22.294 -42.744 1.00 32.59 571 SER A N 1
ATOM 4396 C CA . SER A 1 571 ? -13.292 -22.123 -44.090 1.00 32.59 571 SER A CA 1
ATOM 4397 C C . SER A 1 571 ? -12.551 -20.789 -44.290 1.00 32.59 571 SER A C 1
ATOM 4399 O O . SER A 1 571 ? -11.523 -20.741 -44.970 1.00 32.59 571 SER A O 1
ATOM 4401 N N . ILE A 1 572 ? -13.024 -19.703 -43.669 1.00 33.28 572 ILE A N 1
ATOM 4402 C CA . ILE A 1 572 ? -12.527 -18.338 -43.924 1.00 33.28 572 ILE A CA 1
ATOM 4403 C C . ILE A 1 572 ? -11.155 -18.094 -43.264 1.00 33.28 572 ILE A C 1
ATOM 4405 O O . ILE A 1 572 ? -10.238 -17.557 -43.897 1.00 33.28 572 ILE A O 1
ATOM 4409 N N . LYS A 1 573 ? -10.960 -18.552 -42.019 1.00 38.62 573 LYS A N 1
ATOM 4410 C CA . LYS A 1 573 ? -9.718 -18.322 -41.248 1.00 38.62 573 LYS A CA 1
ATOM 4411 C C . LYS A 1 573 ? -8.502 -19.058 -41.838 1.00 38.62 573 LYS A C 1
ATOM 4413 O O . LYS A 1 573 ? -7.373 -18.572 -41.743 1.00 38.62 573 LYS A O 1
ATOM 4418 N N . ALA A 1 574 ? -8.720 -20.193 -42.508 1.00 39.03 574 ALA A N 1
ATOM 4419 C CA . ALA A 1 574 ? -7.666 -20.997 -43.139 1.00 39.03 574 ALA A CA 1
ATOM 4420 C C . ALA A 1 574 ? -7.128 -20.423 -44.472 1.00 39.03 574 ALA A C 1
ATOM 4422 O O . ALA A 1 574 ? -6.104 -20.903 -44.978 1.00 39.03 574 ALA A O 1
ATOM 4423 N N . SER A 1 575 ? -7.801 -19.418 -45.047 1.00 36.53 575 SER A N 1
ATOM 4424 C CA . SER A 1 575 ? -7.374 -18.724 -46.271 1.00 36.53 575 SER A CA 1
ATOM 4425 C C . SER A 1 575 ? -6.405 -17.578 -45.955 1.00 36.53 575 SER A C 1
ATOM 4427 O O . SER A 1 575 ? -5.242 -17.594 -46.369 1.00 36.53 575 SER A O 1
ATOM 4429 N N . GLN A 1 576 ? -6.838 -16.632 -45.114 1.00 41.34 576 GLN A N 1
ATOM 4430 C CA . GLN A 1 576 ? -6.076 -15.421 -44.775 1.00 41.34 576 GLN A CA 1
ATOM 4431 C C . GLN A 1 576 ? -4.709 -15.740 -44.140 1.00 41.34 576 GLN A C 1
ATOM 4433 O O . GLN A 1 576 ? -3.696 -15.134 -44.498 1.00 41.34 576 GLN A O 1
ATOM 4438 N N . LYS A 1 577 ? -4.640 -16.765 -43.273 1.00 38.50 577 LYS A N 1
ATOM 4439 C CA . LYS A 1 577 ? -3.385 -17.204 -42.633 1.00 38.50 577 LYS A CA 1
ATOM 4440 C C . LYS A 1 577 ? -2.326 -17.675 -43.647 1.00 38.50 577 LYS A C 1
ATOM 4442 O O . LYS A 1 577 ? -1.135 -17.467 -43.419 1.00 38.50 577 LYS A O 1
ATOM 4447 N N . ARG A 1 578 ? -2.732 -18.250 -44.790 1.00 43.31 578 ARG A N 1
ATOM 4448 C CA . ARG A 1 578 ? -1.805 -18.683 -45.856 1.00 43.31 578 ARG A CA 1
ATOM 4449 C C . ARG A 1 578 ? -1.262 -17.511 -46.677 1.00 43.31 578 ARG A C 1
ATOM 4451 O O . ARG A 1 578 ? -0.063 -17.479 -46.942 1.00 43.31 578 ARG A O 1
ATOM 4458 N N . GLN A 1 579 ? -2.091 -16.517 -47.004 1.00 42.50 579 GLN A N 1
ATOM 4459 C CA . GLN A 1 579 ? -1.619 -15.302 -47.686 1.00 42.50 579 GLN A CA 1
ATOM 4460 C C . GLN A 1 579 ? -0.656 -14.474 -46.816 1.00 42.50 579 GLN A C 1
ATOM 4462 O O . GLN A 1 579 ? 0.302 -13.902 -47.337 1.00 42.50 579 GLN A O 1
ATOM 4467 N N . HIS A 1 580 ? -0.857 -14.445 -45.493 1.00 37.12 580 HIS A N 1
ATOM 4468 C CA . HIS A 1 580 ? 0.028 -13.709 -44.586 1.00 37.12 580 HIS A CA 1
ATOM 4469 C C . HIS A 1 580 ? 1.418 -14.368 -44.453 1.00 37.12 580 HIS A C 1
ATOM 4471 O O . HIS A 1 580 ? 2.435 -13.683 -44.568 1.00 37.12 580 HIS A O 1
ATOM 4477 N N . LEU A 1 581 ? 1.490 -15.704 -44.321 1.00 40.16 581 LEU A N 1
ATOM 4478 C CA . LEU A 1 581 ? 2.774 -16.427 -44.318 1.00 40.16 581 LEU A CA 1
ATOM 4479 C C . LEU A 1 581 ? 3.547 -16.284 -45.642 1.00 40.16 581 LEU A C 1
ATOM 4481 O O . LEU A 1 581 ? 4.776 -16.227 -45.623 1.00 40.16 581 LEU A O 1
ATOM 4485 N N . ALA A 1 582 ? 2.850 -16.207 -46.781 1.00 42.34 582 ALA A N 1
ATOM 4486 C CA . ALA A 1 582 ? 3.488 -16.003 -48.082 1.00 42.34 582 ALA A CA 1
ATOM 4487 C C . ALA A 1 582 ? 4.199 -14.640 -48.177 1.00 42.34 582 ALA A C 1
ATOM 4489 O O . ALA A 1 582 ? 5.312 -14.570 -48.694 1.00 42.34 582 ALA A O 1
ATOM 4490 N N . LYS A 1 583 ? 3.603 -13.572 -47.621 1.00 40.62 583 LYS A N 1
ATOM 4491 C CA . LYS A 1 583 ? 4.232 -12.239 -47.573 1.00 40.62 583 LYS A CA 1
ATOM 4492 C C . LYS A 1 583 ? 5.447 -12.199 -46.642 1.00 40.62 583 LYS A C 1
ATOM 4494 O O . LYS A 1 583 ? 6.465 -11.625 -47.014 1.00 40.62 583 LYS A O 1
ATOM 4499 N N . LEU A 1 584 ? 5.383 -12.855 -45.480 1.00 36.94 584 LEU A N 1
ATOM 4500 C CA . LEU A 1 584 ? 6.516 -12.917 -44.544 1.00 36.94 584 LEU A CA 1
ATOM 4501 C C . LEU A 1 584 ? 7.727 -13.664 -45.129 1.00 36.94 584 LEU A C 1
ATOM 4503 O O . LEU A 1 584 ? 8.855 -13.197 -44.990 1.00 36.94 584 LEU A O 1
ATOM 4507 N N . LYS A 1 585 ? 7.512 -14.767 -45.863 1.00 39.47 585 LYS A N 1
ATOM 4508 C CA . LYS A 1 585 ? 8.605 -15.514 -46.519 1.00 39.47 585 LYS A CA 1
ATOM 4509 C C . LYS A 1 585 ? 9.307 -14.760 -47.659 1.00 39.47 585 LYS A C 1
ATOM 4511 O O . LYS A 1 585 ? 10.387 -15.177 -48.062 1.00 39.47 585 LYS A O 1
ATOM 4516 N N . ALA A 1 586 ? 8.738 -13.662 -48.159 1.00 40.62 586 ALA A N 1
ATOM 4517 C CA . ALA A 1 586 ? 9.382 -12.809 -49.160 1.00 40.62 586 ALA A CA 1
ATOM 4518 C C . ALA A 1 586 ? 10.320 -11.740 -48.554 1.00 40.62 586 ALA A C 1
ATOM 4520 O O . ALA A 1 586 ? 11.061 -11.099 -49.296 1.00 40.62 586 ALA A O 1
ATOM 4521 N N . ALA A 1 587 ? 10.294 -11.534 -47.229 1.00 36.66 587 ALA A N 1
ATOM 4522 C CA . ALA A 1 587 ? 10.946 -10.397 -46.570 1.00 36.66 587 ALA A CA 1
ATOM 4523 C C . ALA A 1 587 ? 12.280 -10.722 -45.860 1.00 36.66 587 ALA A C 1
ATOM 4525 O O . ALA A 1 587 ? 12.995 -9.805 -45.463 1.00 36.66 587 ALA A O 1
ATOM 4526 N N . SER A 1 588 ? 12.642 -12.000 -45.689 1.00 33.00 588 SER A N 1
ATOM 4527 C CA . SER A 1 588 ? 13.771 -12.420 -44.840 1.00 33.00 588 SER A CA 1
ATOM 4528 C C . SER A 1 588 ? 14.954 -13.018 -45.621 1.00 33.00 588 SER A C 1
ATOM 4530 O O . SER A 1 588 ? 14.983 -14.218 -45.901 1.00 33.00 588 SER A O 1
ATOM 4532 N N . LYS A 1 589 ? 15.985 -12.208 -45.907 1.00 35.12 589 LYS A N 1
ATOM 4533 C CA . LYS A 1 589 ? 17.310 -12.694 -46.348 1.00 35.12 589 LYS A CA 1
ATOM 4534 C C . LYS A 1 589 ? 18.165 -13.174 -45.158 1.00 35.12 589 LYS A C 1
ATOM 4536 O O . LYS A 1 589 ? 19.081 -12.468 -44.753 1.00 35.12 589 LYS A O 1
ATOM 4541 N N . VAL A 1 590 ? 17.925 -14.383 -44.649 1.00 31.31 590 VAL A N 1
ATOM 4542 C CA . VAL A 1 590 ? 18.942 -15.180 -43.924 1.00 31.31 590 VAL A CA 1
ATOM 4543 C C . VAL A 1 590 ? 18.714 -16.658 -44.246 1.00 31.31 590 VAL A C 1
ATOM 4545 O O . VAL A 1 590 ? 17.589 -17.144 -44.163 1.00 31.31 590 VAL A O 1
ATOM 4548 N N . GLN A 1 591 ? 19.775 -17.380 -44.610 1.00 31.39 591 GLN A N 1
ATOM 4549 C CA . GLN A 1 591 ? 19.760 -18.842 -44.685 1.00 31.39 591 GLN A CA 1
ATOM 4550 C C . GLN A 1 591 ? 20.119 -19.417 -43.314 1.00 31.39 591 GLN A C 1
ATOM 4552 O O . GLN A 1 591 ? 21.176 -19.072 -42.803 1.00 31.39 591 GLN A O 1
ATOM 4557 N N . TRP A 1 592 ? 19.285 -20.306 -42.771 1.00 25.59 592 TRP A N 1
ATOM 4558 C CA . TRP A 1 592 ? 19.686 -21.526 -42.051 1.00 25.59 592 TRP A CA 1
ATOM 4559 C C . TRP A 1 592 ? 18.434 -22.389 -41.847 1.00 25.59 592 TRP A C 1
ATOM 4561 O O . TRP A 1 592 ? 17.525 -22.029 -41.102 1.00 25.59 592 TRP A O 1
ATOM 4571 N N . LEU A 1 593 ? 18.388 -23.529 -42.531 1.00 26.08 593 LEU A N 1
ATOM 4572 C CA . LEU A 1 593 ? 17.440 -24.619 -42.308 1.00 26.08 593 LEU A CA 1
ATOM 4573 C C . LEU A 1 593 ? 18.257 -25.910 -42.241 1.00 26.08 593 LEU A C 1
ATOM 4575 O O . LEU A 1 593 ? 19.174 -26.069 -43.041 1.00 26.08 593 LEU A O 1
ATOM 4579 N N . ASP A 1 594 ? 17.941 -26.758 -41.258 1.00 27.70 594 ASP A N 1
ATOM 4580 C CA . ASP A 1 594 ? 17.831 -28.227 -41.365 1.00 27.70 594 ASP A CA 1
ATOM 4581 C C . ASP A 1 594 ? 18.144 -28.926 -40.034 1.00 27.70 594 ASP A C 1
ATOM 4583 O O . ASP A 1 594 ? 19.306 -29.171 -39.697 1.00 27.70 594 ASP A O 1
ATOM 4587 N N . ARG A 1 595 ? 17.077 -29.309 -39.312 1.00 28.41 595 ARG A N 1
ATOM 4588 C CA . ARG A 1 595 ? 16.949 -30.559 -38.530 1.00 28.41 595 ARG A CA 1
ATOM 4589 C C . ARG A 1 595 ? 15.555 -30.686 -37.904 1.00 28.41 595 ARG A C 1
ATOM 4591 O O . ARG A 1 595 ? 14.831 -29.704 -37.788 1.00 28.41 595 ARG A O 1
ATOM 4598 N N . LEU A 1 596 ? 15.236 -31.913 -37.484 1.00 27.22 596 LEU A N 1
ATOM 4599 C CA . LEU A 1 596 ? 14.021 -32.325 -36.764 1.00 27.22 596 LEU A CA 1
ATOM 4600 C C . LEU A 1 596 ? 12.710 -32.210 -37.560 1.00 27.22 596 LEU A C 1
ATOM 4602 O O . LEU A 1 596 ? 11.792 -31.468 -37.222 1.00 27.22 596 LEU A O 1
ATOM 4606 N N . SER A 1 597 ? 12.607 -33.062 -38.580 1.00 27.94 597 SER A N 1
ATOM 4607 C CA . SER A 1 597 ? 11.352 -33.775 -38.841 1.00 27.94 597 SER A CA 1
ATOM 4608 C C . SER A 1 597 ? 11.363 -35.092 -38.053 1.00 27.94 597 SER A C 1
ATOM 4610 O O . SER A 1 597 ? 12.415 -35.714 -37.970 1.00 27.94 597 SER A O 1
ATOM 4612 N N . GLU A 1 598 ? 10.227 -35.445 -37.444 1.00 30.00 598 GLU A N 1
ATOM 4613 C CA . GLU A 1 598 ? 9.705 -36.776 -37.046 1.00 30.00 598 GLU A CA 1
ATOM 4614 C C . GLU A 1 598 ? 8.341 -36.509 -36.330 1.00 30.00 598 GLU A C 1
ATOM 4616 O O . GLU A 1 598 ? 8.137 -35.391 -35.838 1.00 30.00 598 GLU A O 1
ATOM 4621 N N . PRO A 1 599 ? 7.353 -37.430 -36.321 1.00 32.53 599 PRO A N 1
ATOM 4622 C CA . PRO A 1 599 ? 5.957 -37.096 -36.002 1.00 32.53 599 PRO A CA 1
ATOM 4623 C C . PRO A 1 599 ? 5.519 -37.380 -34.550 1.00 32.53 599 PRO A C 1
ATOM 4625 O O . PRO A 1 599 ? 5.983 -38.313 -33.901 1.00 32.53 599 PRO A O 1
ATOM 4628 N N . PHE A 1 600 ? 4.524 -36.625 -34.067 1.00 27.42 600 PHE A N 1
ATOM 4629 C CA . PHE A 1 600 ? 3.811 -36.914 -32.814 1.00 27.42 600 PHE A CA 1
ATOM 4630 C C . PHE A 1 600 ? 2.714 -37.973 -33.016 1.00 27.42 600 PHE A C 1
ATOM 4632 O O . PHE A 1 600 ? 1.792 -37.772 -33.809 1.00 27.42 600 PHE A O 1
ATOM 4639 N N . THR A 1 601 ? 2.757 -39.056 -32.239 1.00 25.45 601 THR A N 1
ATOM 4640 C CA . THR A 1 601 ? 1.699 -40.080 -32.199 1.00 25.45 601 THR A CA 1
ATOM 4641 C C . THR A 1 601 ? 0.564 -39.650 -31.267 1.00 25.45 601 THR A C 1
ATOM 4643 O O . THR A 1 601 ? 0.792 -39.381 -30.088 1.00 25.45 601 THR A O 1
ATOM 4646 N N . LEU A 1 602 ? -0.672 -39.606 -31.772 1.00 23.80 602 LEU A N 1
ATOM 4647 C CA . LEU A 1 602 ? -1.851 -39.258 -30.976 1.00 23.80 602 LEU A CA 1
ATOM 4648 C C . LEU A 1 602 ? -2.399 -40.497 -30.242 1.00 23.80 602 LEU A C 1
ATOM 4650 O O . LEU A 1 602 ? -2.820 -41.453 -30.890 1.00 23.80 602 LEU A O 1
ATOM 4654 N N . SER A 1 603 ? -2.456 -40.458 -28.908 1.00 24.42 603 SER A N 1
ATOM 4655 C CA . SER A 1 603 ? -3.060 -41.518 -28.083 1.00 24.42 603 SER A CA 1
ATOM 4656 C C . SER A 1 603 ? -4.358 -41.034 -27.439 1.00 24.42 603 SER A C 1
ATOM 4658 O O . SER A 1 603 ? -4.347 -40.138 -26.597 1.00 24.42 603 SER A O 1
ATOM 4660 N N . ILE A 1 604 ? -5.481 -41.638 -27.829 1.00 26.75 604 ILE A N 1
ATOM 4661 C CA . ILE A 1 604 ? -6.811 -41.357 -27.272 1.00 26.75 604 ILE A CA 1
ATOM 4662 C C . ILE A 1 604 ? -7.024 -42.235 -26.035 1.00 26.75 604 ILE A C 1
ATOM 4664 O O . ILE A 1 604 ? -6.918 -43.455 -26.130 1.00 26.75 604 ILE A O 1
ATOM 4668 N N . PHE A 1 605 ? -7.397 -41.636 -24.902 1.00 25.14 605 PHE A N 1
ATOM 4669 C CA . PHE A 1 605 ? -7.831 -42.363 -23.705 1.00 25.14 605 PHE A CA 1
ATOM 4670 C C . PHE A 1 605 ? -9.308 -42.091 -23.395 1.00 25.14 605 PHE A C 1
ATOM 4672 O O . PHE A 1 605 ? -9.786 -40.963 -23.501 1.00 25.14 605 PHE A O 1
ATOM 4679 N N . HIS A 1 606 ? -10.040 -43.149 -23.043 1.00 27.27 606 HIS A N 1
ATOM 4680 C CA . HIS A 1 606 ? -11.435 -43.085 -22.596 1.00 27.27 606 HIS A CA 1
ATOM 4681 C C . HIS A 1 606 ? -11.537 -42.764 -21.096 1.00 27.27 606 HIS A C 1
ATOM 4683 O O . HIS A 1 606 ? -10.591 -42.971 -20.336 1.00 27.27 606 HIS A O 1
ATOM 4689 N N . ARG A 1 607 ? -12.720 -42.308 -20.664 1.00 28.84 607 ARG A N 1
ATOM 4690 C CA . ARG A 1 607 ? -13.096 -42.265 -19.242 1.00 28.84 607 ARG A CA 1
ATOM 4691 C C . ARG A 1 607 ? -13.252 -43.684 -18.672 1.00 28.84 607 ARG A C 1
ATOM 4693 O O . ARG A 1 607 ? -13.819 -44.532 -19.360 1.00 28.84 607 ARG A O 1
ATOM 4700 N N . PRO A 1 608 ? -12.889 -43.902 -17.401 1.00 31.83 608 PRO A N 1
ATOM 4701 C CA . PRO A 1 608 ? -13.558 -44.843 -16.513 1.00 31.83 608 PRO A CA 1
ATOM 4702 C C . PRO A 1 608 ? -14.627 -44.129 -15.658 1.00 31.83 608 PRO A C 1
ATOM 4704 O O . PRO A 1 608 ? -14.475 -42.952 -15.324 1.00 31.83 608 PRO A O 1
ATOM 4707 N N . ASP A 1 609 ? -15.689 -44.848 -15.295 1.00 30.36 609 ASP A N 1
ATOM 4708 C CA . ASP A 1 609 ? -16.704 -44.412 -14.324 1.00 30.36 609 ASP A CA 1
ATOM 4709 C C . ASP A 1 609 ? -16.354 -44.867 -12.888 1.00 30.36 609 ASP A C 1
ATOM 4711 O O . ASP A 1 609 ? -15.304 -45.466 -12.643 1.00 30.36 609 ASP A O 1
ATOM 4715 N N . ASN A 1 610 ? -17.226 -44.552 -11.925 1.00 33.75 610 ASN A N 1
ATOM 4716 C CA . ASN A 1 610 ? -17.064 -44.891 -10.508 1.00 33.75 610 ASN A CA 1
ATOM 4717 C C . ASN A 1 610 ? -16.931 -46.406 -10.263 1.00 33.75 610 ASN A C 1
ATOM 4719 O O . ASN A 1 610 ? -17.775 -47.174 -10.711 1.00 33.75 610 ASN A O 1
ATOM 4723 N N . ASP A 1 611 ? -15.987 -46.800 -9.406 1.00 31.41 611 ASP A N 1
ATOM 4724 C CA . ASP A 1 611 ? -16.344 -47.343 -8.087 1.00 31.41 611 ASP A CA 1
ATOM 4725 C C . ASP A 1 611 ? -15.138 -47.320 -7.133 1.00 31.41 611 ASP A C 1
ATOM 4727 O O . ASP A 1 611 ? -13.982 -47.378 -7.555 1.00 31.41 611 ASP A O 1
ATOM 4731 N N . GLY A 1 612 ? -15.395 -47.166 -5.831 1.00 29.78 612 GLY A N 1
ATOM 4732 C CA . GLY A 1 612 ? -14.353 -46.898 -4.836 1.00 29.78 612 GLY A CA 1
ATOM 4733 C C . GLY A 1 612 ? -14.047 -48.070 -3.904 1.00 29.78 612 GLY A C 1
ATOM 4734 O O . GLY A 1 612 ? -14.953 -48.633 -3.289 1.00 29.78 612 GLY A O 1
ATOM 4735 N N . GLN A 1 613 ? -12.759 -48.360 -3.686 1.00 28.91 613 GLN A N 1
ATOM 4736 C CA . GLN A 1 613 ? -12.294 -48.989 -2.444 1.00 28.91 613 GLN A CA 1
ATOM 4737 C C . GLN A 1 613 ? -10.813 -48.700 -2.151 1.00 28.91 613 GLN A C 1
ATOM 4739 O O . GLN A 1 613 ? -10.040 -48.361 -3.043 1.00 28.91 613 GLN A O 1
ATOM 4744 N N . VAL A 1 614 ? -10.433 -48.788 -0.873 1.00 31.17 614 VAL A N 1
ATOM 4745 C CA . VAL A 1 614 ? -9.140 -48.325 -0.340 1.00 31.17 614 VAL A CA 1
ATOM 4746 C C . VAL A 1 614 ? -8.226 -49.502 -0.008 1.00 31.17 614 VAL A C 1
ATOM 4748 O O . VAL A 1 614 ? -8.621 -50.369 0.768 1.00 31.17 614 VAL A O 1
ATOM 4751 N N . GLN A 1 615 ? -6.971 -49.460 -0.470 1.00 29.44 615 GLN A N 1
ATOM 4752 C CA . GLN A 1 615 ? -5.831 -50.097 0.207 1.00 29.44 615 GLN A CA 1
ATOM 4753 C C . GLN A 1 615 ? -4.590 -49.187 0.165 1.00 29.44 615 GLN A C 1
ATOM 4755 O O . GLN A 1 615 ? -4.493 -48.289 -0.670 1.00 29.44 615 GLN A O 1
ATOM 4760 N N . GLN A 1 616 ? -3.676 -49.388 1.118 1.00 30.89 616 GLN A N 1
ATOM 4761 C CA . GLN A 1 616 ? -2.487 -48.557 1.368 1.00 30.89 616 GLN A CA 1
ATOM 4762 C C . GLN A 1 616 ? -1.171 -49.362 1.168 1.00 30.89 616 GLN A C 1
ATOM 4764 O O . GLN A 1 616 ? -1.242 -50.541 0.820 1.00 30.89 616 GLN A O 1
ATOM 4769 N N . PRO A 1 617 ? 0.029 -48.743 1.246 1.00 37.97 617 PRO A N 1
ATOM 4770 C CA . PRO A 1 617 ? 1.077 -49.002 0.255 1.00 37.97 617 PRO A CA 1
ATOM 4771 C C . PRO A 1 617 ? 2.113 -50.071 0.629 1.00 37.97 617 PRO A C 1
ATOM 4773 O O . PRO A 1 617 ? 2.376 -50.354 1.797 1.00 37.97 617 PRO A O 1
ATOM 4776 N N . THR A 1 618 ? 2.828 -50.546 -0.394 1.00 30.47 618 THR A N 1
ATOM 4777 C CA . THR A 1 618 ? 4.094 -51.281 -0.261 1.00 30.47 618 THR A CA 1
ATOM 4778 C C . THR A 1 618 ? 5.270 -50.448 -0.771 1.00 30.47 618 THR A C 1
ATOM 4780 O O . THR A 1 618 ? 5.309 -50.079 -1.944 1.00 30.47 618 THR A O 1
ATOM 4783 N N . ASN A 1 619 ? 6.260 -50.201 0.090 1.00 30.67 619 ASN A N 1
ATOM 4784 C CA . ASN A 1 619 ? 7.555 -49.638 -0.304 1.00 30.67 619 ASN A CA 1
ATOM 4785 C C . ASN A 1 619 ? 8.295 -50.554 -1.291 1.00 30.67 619 ASN A C 1
ATOM 4787 O O . ASN A 1 619 ? 8.365 -51.760 -1.063 1.00 30.67 619 ASN A O 1
ATOM 4791 N N . LEU A 1 620 ? 9.002 -49.966 -2.260 1.00 29.83 620 LEU A N 1
ATOM 4792 C CA . LEU A 1 620 ? 10.236 -50.543 -2.802 1.00 29.83 620 LEU A CA 1
ATOM 4793 C C . LEU A 1 620 ? 11.192 -49.424 -3.245 1.00 29.83 620 LEU A C 1
ATOM 4795 O O . LEU A 1 620 ? 10.797 -48.486 -3.926 1.00 29.83 620 LEU A O 1
ATOM 4799 N N . ASN A 1 621 ? 12.451 -49.520 -2.820 1.00 31.05 621 ASN A N 1
ATOM 4800 C CA . ASN A 1 621 ? 13.490 -48.504 -2.995 1.00 31.05 621 ASN A CA 1
ATOM 4801 C C . ASN A 1 621 ? 14.686 -49.133 -3.728 1.00 31.05 621 ASN A C 1
ATOM 4803 O O . ASN A 1 621 ? 15.157 -50.180 -3.274 1.00 31.05 621 ASN A O 1
ATOM 4807 N N . LYS A 1 622 ? 15.165 -48.529 -4.833 1.00 31.59 622 LYS A N 1
ATOM 4808 C CA . LYS A 1 622 ? 16.437 -48.891 -5.498 1.00 31.59 622 LYS A CA 1
ATOM 4809 C C . LYS A 1 622 ? 16.936 -47.855 -6.529 1.00 31.59 622 LYS A C 1
ATOM 4811 O O . LYS A 1 622 ? 16.523 -47.844 -7.679 1.00 31.59 622 LYS A O 1
ATOM 4816 N N . SER A 1 623 ? 17.853 -47.011 -6.063 1.00 32.16 623 SER A N 1
ATOM 4817 C CA . SER A 1 623 ? 19.064 -46.485 -6.730 1.00 32.16 623 SER A CA 1
ATOM 4818 C C . SER A 1 623 ? 19.332 -46.719 -8.242 1.00 32.16 623 SER A C 1
ATOM 4820 O O . SER A 1 623 ? 19.575 -47.863 -8.625 1.00 32.16 623 SER A O 1
ATOM 4822 N N . ALA A 1 624 ? 19.588 -45.601 -8.952 1.00 33.94 624 ALA A N 1
ATOM 4823 C CA . ALA A 1 624 ? 20.732 -45.346 -9.871 1.00 33.94 624 ALA A CA 1
ATOM 4824 C C . ALA A 1 624 ? 20.857 -46.155 -11.201 1.00 33.94 624 ALA A C 1
ATOM 4826 O O . ALA A 1 624 ? 20.251 -47.220 -11.313 1.00 33.94 624 ALA A O 1
ATOM 4827 N N . PRO A 1 625 ? 21.668 -45.714 -12.203 1.00 51.94 625 PRO A N 1
ATOM 4828 C CA . PRO A 1 625 ? 22.612 -44.577 -12.224 1.00 51.94 625 PRO A CA 1
ATOM 4829 C C . PRO A 1 625 ? 22.441 -43.577 -13.401 1.00 51.94 625 PRO A C 1
ATOM 4831 O O . PRO A 1 625 ? 21.525 -43.692 -14.211 1.00 51.94 625 PRO A O 1
ATOM 4834 N N . ASP A 1 626 ? 23.354 -42.604 -13.470 1.00 42.53 626 ASP A N 1
ATOM 4835 C CA . ASP A 1 626 ? 23.472 -41.542 -14.484 1.00 42.53 626 ASP A CA 1
ATOM 4836 C C . ASP A 1 626 ? 24.038 -41.991 -15.852 1.00 42.53 626 ASP A C 1
ATOM 4838 O O . ASP A 1 626 ? 24.634 -43.067 -15.956 1.00 42.53 626 ASP A O 1
ATOM 4842 N N . LEU A 1 627 ? 23.931 -41.076 -16.838 1.00 33.72 627 LEU A N 1
ATOM 4843 C CA . LEU A 1 627 ? 24.799 -40.782 -18.011 1.00 33.72 627 LEU A CA 1
ATOM 4844 C C . LEU A 1 627 ? 24.016 -40.635 -19.339 1.00 33.72 627 LEU A C 1
ATOM 4846 O O . LEU A 1 627 ? 22.995 -41.306 -19.513 1.00 33.72 627 LEU A O 1
ATOM 4850 N N . PRO A 1 628 ? 24.525 -39.859 -20.324 1.00 46.09 628 PRO A N 1
ATOM 4851 C CA . PRO A 1 628 ? 25.705 -38.979 -20.295 1.00 46.09 628 PRO A CA 1
ATOM 4852 C C . PRO A 1 628 ? 25.376 -37.472 -20.287 1.00 46.09 628 PRO A C 1
ATOM 4854 O O . PRO A 1 628 ? 24.463 -37.050 -21.030 1.00 46.09 628 PRO A O 1
#

Foldseek 3Di:
DAFDPVLQVQLQCLQQVQCVDCWQGFQKKWKFKAFLLRDTSYTDIAHALHSPDPHTTDLLFKEQFFQLLLVLLLLLLLLCVVVVLFDQADLVLLCVLVVLQQQAWAQEPVRDTDHAPDRAGLNCLQFQQQQFEDLQFDQSQVVNCVVVVQAPLQQACCSQSVRHGNDHRRPAGYHHQSQLSSQSSSCSSPVHHSQRSSCPQPQVLLVHDFKGLQGAPVNLVNYRFAWEQDPVSTIDTDDDRNCQSNPDHSPDPVSVVRGRCRSRGRMMGSFSSSVQSLSCLLVQQARSPNRDGSDHNVSSVQQLDFSVVVHQCRQQPWGDRSPQRQADTDNGPADAPPRGGWGGGRSFTQDCAHPLGAHGSWTWDGRRLLKTKIHGSVLRMIMIMDGRYDRGPDVSSVVSVSSSSSSVNVSSVVVVCVVVDDPPPPPPPDDPDPDDDDDDDDDDPDPDDDDDPVCVVPVDDDDCPVVPVPPPPDDDDDDDDDDDDDDDDDDDDDDDDDDDDDDDDDDDDDDDDDDPDDDDDDDDDPDDDDDDDDDDDDDDDDDDPDDDDDDDDDDDDDDDDDDDDDDDDDPPVVPVVVVVVVVVVVPDPDDDDDDDDDDDDDDDDDDDDDDDDDDDDDDDDDDDDDDD

Organism: NCBI:txid595255

pLDDT: mean 75.08, std 30.85, range [20.22, 98.94]

Sequence (628 aa):
MPFNAQVLSSLRKSVDAACSDQKTGIPGATVVVIGKDGNDLFTHSAGKRGVVSKDPMTLDTIYWMASCTKMLTGVACMQLVERGILKLDDGEHLENLCPELKDLKVLLPDGTFEEKNKRITLRMLLSHTAGFGYTFFNERLRDWALPVGGDEFSGRREDIVNLPLLFQPGEGWEYGVGIDWAGLALERASGLTLNGFLQKNVIQPLGLKDMSMIPNKDMRSRLAYMHSRDPDGTLRPRDHLLRQPLVVDPDDEAEVARIFNSGGAGMFAKPQEYCKVLAVLLNDGTCPRTGVQILQKKTVEEMFRNQIAPFPNASRQFIPAAKPDLTNPIPELYPVPGNPPQGWGLTFMLSNGGGTGRSTGTGHWAGLPNVWWWCDRENGVAGIVCAQILPFADGKVLGLWADVEAQVYKAIAKSKRACDAPRLDVARRRSPADAAVGSSERSDPEARTRPCSYCIRTKKKCTMEWAWSQIQLGSATSSTSSASDQSNPVPAKRQRTVESVPPWTVDDVIDEEFDPGCASTFLQDASQIQDLVFQDAGIPDLDLSATLPVTSLEDVLQFDAMPDEVHFFDSIKASQKRQHLAKLKAASKVQWLDRLSEPFTLSIFHRPDNDGQVQQPTNLNKSAPDLP

Secondary structure (DSSP, 8-state):
-PPPHHHHHHHHHHHHHHTT-TTTS-SEEEEEEEETTS-EEEEEEEEBS-TT--SBP-TT-BEE-GGGHHHHHHHHHHHHHHTTSS-SS-HHHHHHH-GGGTT-EEEPTTS-EEE-SS---HHHHHTT-SS---TTT-HHHHHHHTTTT--TTSS-SHHHHTPPBSS-TTS----STHHHHHHHHHHHHHTS-HHHHHIIIIIGGGT--SEESS--HHHHHTBPPPEEEPTTS-EEE---SS-HHHHS-TT-HHHHTTS---TTT--EE-HHHHHHHHHHHTTTTB-TTT--BSS-HHHHHHHTS-S-TT-TTGGGS-B--SSTTTB--BS-SS--TT----EE-SSSEEEE--TT-PPEEEEEEEETTTEEEEEETTTTEEEEEE--EESBS-HHHHHHHHHHHHHHHHHHHHHHHHHHS----------TT---------------PPPPHHHHHH-PPP-THHHHTTSSS-----------------------------------------------------------------------------------------------SSTTHHHHHHHHHHHHTTS-----------PPPP---PPP--------------------

InterPro domains:
  IPR001466 Beta-lactamase-related [PF00144] (22-392)
  IPR012338 Beta-lactamase/transpeptidase-like [G3DSA:3.40.710.10] (1-413)
  IPR012338 Beta-lactamase/transpeptidase-like [SSF56601] (7-409)
  IPR036864 Zn(2)-C6 fungal-type DNA-binding domain superfamily [G3DSA:4.10.240.10] (414-474)
  IPR050789 Diverse Enzymatic Activities [PTHR43283] (9-413)

Radius of gyration: 34.65 Å; chains: 1; bounding box: 78×113×119 Å